Protein AF-A0A552FMF8-F1 (afdb_monomer)

InterPro domains:
  IPR008490 Transposase InsH, N-terminal [PF05598] (4-45)
  IPR025668 Transposase DDE domain [PF13586] (297-386)
  IPR047710 IS5-like transposase [NF033578] (2-392)

Mean predicted aligned error: 8.8 Å

Solvent-accessible surface area (backbone atoms only — not comparable to full-atom values): 23921 Å² total; per-residue (Å²): 128,83,88,65,53,59,57,53,48,33,50,50,39,26,75,29,59,68,52,34,42,74,73,68,43,93,66,81,57,87,54,68,88,58,65,45,73,52,58,56,56,50,30,57,70,51,37,51,66,60,50,50,52,52,52,40,51,59,52,36,55,42,39,64,74,73,45,76,71,64,67,82,81,70,84,84,79,92,78,80,92,71,80,84,71,75,66,73,58,47,64,53,39,30,44,54,74,54,70,35,30,47,70,66,76,88,66,46,74,59,59,53,40,50,50,40,36,55,50,45,51,53,48,47,52,62,48,40,66,86,41,40,90,84,45,84,70,78,79,88,72,55,61,68,62,54,50,49,59,46,47,74,51,69,73,42,94,78,68,51,72,69,56,50,54,52,45,39,51,53,42,51,52,49,37,54,52,41,53,51,47,47,56,51,43,39,75,76,66,35,57,75,81,75,43,53,75,66,54,46,54,43,50,57,46,37,54,51,46,49,53,54,51,50,51,24,60,75,70,74,44,95,73,63,85,90,49,63,57,36,81,83,39,57,70,42,26,79,40,80,69,75,41,88,99,49,46,60,46,52,21,37,38,32,36,34,39,34,42,95,81,36,53,45,84,75,46,77,37,45,59,91,74,71,73,47,74,49,51,65,60,54,47,52,50,45,22,71,47,70,69,30,42,41,33,27,38,31,58,54,79,76,44,68,40,73,66,52,50,49,58,30,53,78,68,69,26,45,66,52,70,83,78,90,74,82,79,68,94,77,73,54,73,64,60,53,52,51,47,53,50,47,51,58,58,41,50,52,55,55,51,50,52,49,46,36,33,76,66,52,46,37,62,47,35,75,55,66,48,74,60,35,32,48,16,55,55,42,50,37,40,48,54,51,34,52,52,45,51,52,51,51,54,50,49,51,50,52,49,54,50,49,54,55,55,57,60,71,75,66,72,82,82,84,125

Secondary structure (DSSP, 8-state):
-----HHHHHHHHHH-HHHHHHTT-SS---S-SS-TTHHHHHHHHS-HHHHHHHHHHHHHHHHHHTTTT---------------PPPPP-SEEEEEEEEEEBS-PPP-HHHHHHHHHHHHHHHHHHHHGGGTTTS-S-----HHHHHHHHHHHHT-SS--HHHHHHHHHHHHHHHHHHHHHHHHHHHTT--GGGS-HHHHHHHHHHHHHHHHHHHHHHTT-S--TT----SS-TT-EEEEEEETTEEEEEEEEEEEEEETTEEEEEEEESS---GGGGHHHHHHHHHHHHSS--SEEEE-GGG--HHHHHHHHHTT-EE-SPPSSSPPSS--HHHHHHHHHHHHHHHHHHHHHHHHHHHSSTTSB---SHHHHHHHHHHHHHHHHHHHHHHHHHHHHHHHHHHHHHHTS------

pLDDT: mean 87.04, std 15.43, range [28.45, 98.56]

Foldseek 3Di:
DDPDQLVVVQQCCLVDPVSVVVVPDPDHHNDRPDPSVCVLVVLLVCFLVNLLVVLLVVLLVVCVVVCVVCPDPDDDDDDDDDDPDQDDAAFEKEKDKDWFFAPDDFFDLLVQLLVLLVLLVVVLVQQCVVCCVVVVDRDDLVNVVLVVLSCVQVVDPDDDPVSSLVSSVSSLVSNVSSVVSVVVSVVSPGDPVSDDPLSSLLNVLSVVSSVVSVVCSVVVHDDDPQHQRHSLQSLWDWDQPCDPPDRTGTGWMWMWMDTPQAIGTQDIGNDDDQNLVCLLVSQVVVCVSNVHGHQEYQYDPSNLDPVNVVSCVVRNYHYADDHPDDDDPDDDPVNVVRNVVSVVVNCSVVVLVVCLVPPQVSRYQHDRDPSSSSSSSSVSSSVSSVVVVVVVVVVVVVVVVVVVVVVVVDDPPDD

Structure (mmCIF, N/CA/C/O backbone):
data_AF-A0A552FMF8-F1
#
_entry.id   AF-A0A552FMF8-F1
#
loop_
_atom_site.group_PDB
_atom_site.id
_atom_site.type_symbol
_atom_site.label_atom_id
_atom_site.label_alt_id
_atom_site.label_comp_id
_atom_site.label_asym_id
_atom_site.label_entity_id
_atom_site.label_seq_id
_atom_site.pdbx_PDB_ins_code
_atom_site.Cartn_x
_atom_site.Cartn_y
_atom_site.Cartn_z
_atom_site.occupancy
_atom_site.B_iso_or_equiv
_atom_site.auth_seq_id
_atom_site.auth_comp_id
_atom_site.auth_asym_id
_atom_site.auth_atom_id
_atom_site.pdbx_PDB_model_num
ATOM 1 N N . LYS A 1 1 ? -11.819 -19.138 7.672 1.00 57.94 1 LYS A N 1
ATOM 2 C CA . LYS A 1 1 ? -11.881 -18.374 6.398 1.00 57.94 1 LYS A CA 1
ATOM 3 C C . LYS A 1 1 ? -10.610 -18.631 5.613 1.00 57.94 1 LYS A C 1
ATOM 5 O O . LYS A 1 1 ? -9.578 -18.795 6.250 1.00 57.94 1 LYS A O 1
ATOM 10 N N . LEU A 1 2 ? -10.728 -18.711 4.287 1.00 67.56 2 LEU A N 1
ATOM 11 C CA . LEU A 1 2 ? -9.871 -19.558 3.449 1.00 67.56 2 LEU A CA 1
ATOM 12 C C . LEU A 1 2 ? -8.703 -18.819 2.772 1.00 67.56 2 LEU A C 1
ATOM 14 O O . LEU A 1 2 ? -7.715 -19.447 2.431 1.00 67.56 2 LEU A O 1
ATOM 18 N N . GLY A 1 3 ? -8.756 -17.487 2.652 1.00 74.25 3 GLY A N 1
ATOM 19 C CA . GLY A 1 3 ? -7.639 -16.699 2.111 1.00 74.25 3 GLY A CA 1
ATOM 20 C C . GLY A 1 3 ? -7.293 -17.016 0.653 1.00 74.25 3 GLY A C 1
ATOM 21 O O . GLY A 1 3 ? -6.127 -16.975 0.270 1.00 74.25 3 GLY A O 1
ATOM 22 N N . THR A 1 4 ? -8.325 -17.317 -0.124 1.00 84.56 4 THR A N 1
ATOM 23 C CA . THR A 1 4 ? -8.274 -17.930 -1.447 1.00 84.56 4 THR A CA 1
ATOM 24 C C . THR A 1 4 ? -7.869 -16.961 -2.547 1.00 84.56 4 THR A C 1
ATOM 26 O O . THR A 1 4 ? -8.051 -15.742 -2.450 1.00 84.56 4 THR A O 1
ATOM 29 N N . SER A 1 5 ? -7.329 -17.511 -3.632 1.00 88.81 5 SER A N 1
ATOM 30 C CA . SER A 1 5 ? -7.159 -16.752 -4.875 1.00 88.81 5 SER A CA 1
ATOM 31 C C . SER A 1 5 ? -8.507 -16.491 -5.565 1.00 88.81 5 SER A C 1
ATOM 33 O O . SER A 1 5 ? -9.518 -17.111 -5.238 1.00 88.81 5 SER A O 1
ATOM 35 N N . ASP A 1 6 ? -8.535 -15.600 -6.559 1.00 91.62 6 ASP A N 1
ATOM 36 C CA . ASP A 1 6 ? -9.745 -15.368 -7.363 1.00 91.62 6 ASP A CA 1
ATOM 37 C C . ASP A 1 6 ? -10.233 -16.652 -8.053 1.00 91.62 6 ASP A C 1
ATOM 39 O O . ASP A 1 6 ? -11.422 -16.946 -8.039 1.00 91.62 6 ASP A O 1
ATOM 43 N N . ARG A 1 7 ? -9.307 -17.451 -8.603 1.00 93.62 7 ARG A N 1
ATOM 44 C CA . ARG A 1 7 ? -9.622 -18.735 -9.256 1.00 93.62 7 ARG A CA 1
ATOM 45 C C . ARG A 1 7 ? -10.192 -19.740 -8.267 1.00 93.62 7 ARG A C 1
ATOM 47 O O . ARG A 1 7 ? -11.218 -20.344 -8.523 1.00 93.62 7 ARG A O 1
ATOM 54 N N . GLU A 1 8 ? -9.552 -19.855 -7.114 1.00 93.12 8 GLU A N 1
ATOM 55 C CA . GLU A 1 8 ? -9.989 -20.756 -6.051 1.00 93.12 8 GLU A CA 1
ATOM 56 C C . GLU A 1 8 ? -11.338 -20.331 -5.458 1.00 93.12 8 GLU A C 1
ATOM 58 O O . GLU A 1 8 ? -12.146 -21.175 -5.104 1.00 93.12 8 GLU A O 1
ATOM 63 N N . THR A 1 9 ? -11.626 -19.027 -5.404 1.00 92.38 9 THR A N 1
ATOM 64 C CA . THR A 1 9 ? -12.943 -18.520 -4.988 1.00 92.38 9 THR A CA 1
ATOM 65 C C . THR A 1 9 ? -14.033 -18.947 -5.973 1.00 92.38 9 THR A C 1
ATOM 67 O O . THR A 1 9 ? -15.115 -19.337 -5.546 1.00 92.38 9 THR A O 1
ATOM 70 N N . VAL A 1 10 ? -13.754 -18.906 -7.281 1.00 94.56 10 VAL A N 1
ATOM 71 C CA . VAL A 1 10 ? -14.681 -19.393 -8.316 1.00 94.56 10 VAL A CA 1
ATOM 72 C C . VAL A 1 10 ? -14.893 -20.903 -8.204 1.00 94.56 10 VAL A C 1
ATOM 74 O O . VAL A 1 10 ? -16.043 -21.336 -8.207 1.00 94.56 10 VAL A O 1
ATOM 77 N N . GLU A 1 11 ? -13.825 -21.688 -8.028 1.00 94.94 11 GLU A N 1
ATOM 78 C CA . GLU A 1 11 ? -13.948 -23.141 -7.819 1.00 94.94 11 GLU A CA 1
ATOM 79 C C . GLU A 1 11 ? -14.741 -23.466 -6.545 1.00 94.94 11 GLU A C 1
ATOM 81 O O . GLU A 1 11 ? -15.640 -24.296 -6.579 1.00 94.94 11 GLU A O 1
ATOM 86 N N . GLN A 1 12 ? -14.526 -22.740 -5.444 1.00 94.00 12 GLN A N 1
ATOM 87 C CA . GLN A 1 12 ? -15.311 -22.944 -4.222 1.00 94.00 12 GLN A CA 1
ATOM 88 C C . GLN A 1 12 ? -16.798 -22.656 -4.410 1.00 94.00 12 GLN A C 1
ATOM 90 O O . GLN A 1 12 ? -17.629 -23.352 -3.832 1.00 94.00 12 GLN A O 1
ATOM 95 N N . ILE A 1 13 ? -17.157 -21.636 -5.195 1.00 94.31 13 ILE A N 1
ATOM 96 C CA . ILE A 1 13 ? -18.565 -21.367 -5.511 1.00 94.31 13 ILE A CA 1
ATOM 97 C C . ILE A 1 13 ? -19.136 -22.502 -6.368 1.00 94.31 13 ILE A C 1
ATOM 99 O O . ILE A 1 13 ? -20.241 -22.969 -6.109 1.00 94.31 13 ILE A O 1
ATOM 103 N N . LYS A 1 14 ? -18.383 -22.968 -7.364 1.00 94.56 14 LYS A N 1
ATOM 104 C CA . LYS A 1 14 ? -18.777 -24.077 -8.239 1.00 94.56 14 LYS A CA 1
ATOM 105 C C . LYS A 1 14 ? -18.999 -25.383 -7.461 1.00 94.56 14 LYS A C 1
ATOM 107 O O . LYS A 1 14 ? -19.974 -26.083 -7.710 1.00 94.56 14 LYS A O 1
ATOM 112 N N . GLU A 1 15 ? -18.165 -25.680 -6.471 1.00 94.19 15 GLU A N 1
ATOM 113 C CA . GLU A 1 15 ? -18.257 -26.915 -5.680 1.00 94.19 15 GLU A CA 1
ATOM 114 C C . GLU A 1 15 ? -19.285 -26.846 -4.535 1.00 94.19 15 GLU A C 1
ATOM 116 O O . GLU A 1 15 ? -19.708 -27.884 -4.030 1.00 94.19 15 GLU A O 1
ATOM 121 N N . ASN A 1 16 ? -19.712 -25.650 -4.109 1.00 94.12 16 ASN A N 1
ATOM 122 C CA . ASN A 1 16 ? -20.516 -25.484 -2.896 1.00 94.12 16 ASN A CA 1
ATOM 123 C C . ASN A 1 16 ? -21.965 -25.027 -3.182 1.00 94.12 16 ASN A C 1
ATOM 125 O O . ASN A 1 16 ? -22.184 -23.846 -3.482 1.00 94.12 16 ASN A O 1
ATOM 129 N N . PRO A 1 17 ? -22.983 -25.894 -2.987 1.00 94.00 17 PRO A N 1
ATOM 130 C CA . PRO A 1 17 ? -24.380 -25.542 -3.249 1.00 94.00 17 PRO A CA 1
ATOM 131 C C . PRO A 1 17 ? -24.893 -24.397 -2.363 1.00 94.00 17 PRO A C 1
ATOM 133 O O . PRO A 1 17 ? -25.689 -23.582 -2.822 1.00 94.00 17 PRO A O 1
ATOM 136 N N . TYR A 1 18 ? -24.398 -24.260 -1.128 1.00 93.88 18 TYR A N 1
ATOM 137 C CA . TYR A 1 18 ? -24.791 -23.165 -0.236 1.00 93.88 18 TYR A CA 1
ATOM 138 C C . TYR A 1 18 ? -24.279 -21.808 -0.724 1.00 93.88 18 TYR A C 1
ATOM 140 O O . TYR A 1 18 ? -24.982 -20.806 -0.603 1.00 93.88 18 TYR A O 1
ATOM 148 N N . LEU A 1 19 ? -23.070 -21.759 -1.295 1.00 92.81 19 LEU A N 1
ATOM 149 C CA . LEU A 1 19 ? -22.545 -20.527 -1.890 1.00 92.81 19 LEU A CA 1
ATOM 150 C C . LEU A 1 19 ? -23.312 -20.160 -3.162 1.00 92.81 19 LEU A C 1
ATOM 152 O O . LEU A 1 19 ? -23.587 -18.985 -3.378 1.00 92.81 19 LEU A O 1
ATOM 156 N N . GLN A 1 20 ? -23.701 -21.144 -3.974 1.00 94.31 20 GLN A N 1
ATOM 157 C CA . GLN A 1 20 ? -24.540 -20.899 -5.149 1.00 94.31 20 GLN A CA 1
ATOM 158 C C . GLN A 1 20 ? -25.924 -20.378 -4.768 1.00 94.31 20 GLN A C 1
ATOM 160 O O . GLN A 1 20 ? -26.382 -19.395 -5.351 1.00 94.31 20 GLN A O 1
ATOM 165 N N . TYR A 1 21 ? -26.549 -20.977 -3.753 1.00 94.50 21 TYR A N 1
ATOM 166 C CA . TYR A 1 21 ? -27.823 -20.508 -3.217 1.00 94.50 21 TYR A CA 1
ATOM 167 C C . TYR A 1 21 ? -27.713 -19.086 -2.657 1.00 94.50 21 TYR A C 1
ATOM 169 O O . TYR A 1 21 ? -28.532 -18.228 -2.974 1.00 94.50 21 TYR A O 1
ATOM 177 N N . PHE A 1 22 ? -26.650 -18.790 -1.900 1.00 91.56 22 PHE A N 1
ATOM 178 C CA . PHE A 1 22 ? -26.379 -17.437 -1.401 1.00 91.56 22 PHE A CA 1
ATOM 179 C C . PHE A 1 22 ? -26.231 -16.403 -2.529 1.00 91.56 22 PHE A C 1
ATOM 181 O O . PHE A 1 22 ? -26.613 -15.247 -2.366 1.00 91.56 22 PHE A O 1
ATOM 188 N N . LEU A 1 23 ? -25.704 -16.812 -3.685 1.00 91.38 23 LEU A N 1
ATOM 189 C CA . LEU A 1 23 ? -25.602 -15.976 -4.884 1.00 91.38 23 LEU A CA 1
ATOM 190 C C . LEU A 1 23 ? -26.905 -15.912 -5.702 1.00 91.38 23 LEU A C 1
ATOM 192 O O . LEU A 1 23 ? -26.910 -15.311 -6.775 1.00 91.38 23 LEU A O 1
ATOM 196 N N . GLY A 1 24 ? -27.996 -16.506 -5.212 1.00 93.38 24 GLY A N 1
ATOM 197 C CA . GLY A 1 24 ? -29.321 -16.445 -5.826 1.00 93.38 24 GLY A CA 1
ATOM 198 C C . GLY A 1 24 ? -29.584 -17.509 -6.892 1.00 93.38 24 GLY A C 1
ATOM 199 O O . GLY A 1 24 ? -30.506 -17.344 -7.687 1.00 93.38 24 GLY A O 1
ATOM 200 N N . ARG A 1 25 ? -28.796 -18.592 -6.951 1.00 92.00 25 ARG A N 1
ATOM 201 C CA . ARG A 1 25 ? -29.095 -19.715 -7.854 1.00 92.00 25 ARG A CA 1
ATOM 202 C C . ARG A 1 25 ? -30.229 -20.570 -7.290 1.00 92.00 25 ARG A C 1
ATOM 204 O O . ARG A 1 25 ? -30.209 -20.932 -6.117 1.00 92.00 25 ARG A O 1
ATOM 211 N N . SER A 1 26 ? -31.183 -20.925 -8.148 1.00 93.12 26 SER A N 1
ATOM 212 C CA . SER A 1 26 ? -32.321 -21.793 -7.812 1.00 93.12 26 SER A CA 1
ATOM 213 C C . SER A 1 26 ? -31.962 -23.282 -7.772 1.00 93.12 26 SER A C 1
ATOM 215 O O . SER A 1 26 ? -32.658 -24.057 -7.125 1.00 93.12 26 SER A O 1
ATOM 217 N N . ALA A 1 27 ? -30.877 -23.682 -8.437 1.00 93.75 27 ALA A N 1
ATOM 218 C CA . ALA A 1 27 ? -30.392 -25.056 -8.479 1.00 93.75 27 ALA A CA 1
ATOM 219 C C . ALA A 1 27 ? -28.859 -25.103 -8.470 1.00 93.75 27 ALA A C 1
ATOM 221 O O . ALA A 1 27 ? -28.184 -24.145 -8.861 1.00 93.75 27 ALA A O 1
ATOM 222 N N . TYR A 1 28 ? -28.316 -26.239 -8.031 1.00 95.06 28 TYR A N 1
ATOM 223 C CA . TYR A 1 28 ? -26.884 -26.511 -8.093 1.00 95.06 28 TYR A CA 1
ATOM 224 C C . TYR A 1 28 ? -26.427 -26.705 -9.545 1.00 95.06 28 TYR A C 1
ATOM 226 O O . TYR A 1 28 ? -27.082 -27.393 -10.325 1.00 95.06 28 TYR A O 1
ATOM 234 N N . SER A 1 29 ? -25.275 -26.135 -9.891 1.00 93.31 29 SER A N 1
ATOM 235 C CA . SER A 1 29 ? -24.601 -26.354 -11.171 1.00 93.31 29 SER A CA 1
ATOM 236 C C . SER A 1 29 ? -23.097 -26.496 -10.949 1.00 93.31 29 SER A C 1
ATOM 238 O O . SER A 1 29 ? -22.496 -25.711 -10.219 1.00 93.31 29 SER A O 1
ATOM 240 N N . ASN A 1 30 ? -22.475 -27.480 -11.601 1.00 93.81 30 ASN A N 1
ATOM 241 C CA . ASN A 1 30 ? -21.028 -27.711 -11.535 1.00 93.81 30 ASN A CA 1
ATOM 242 C C . ASN A 1 30 ? -20.243 -26.868 -12.562 1.00 93.81 30 ASN A C 1
ATOM 244 O O . ASN A 1 30 ? -19.106 -27.179 -12.911 1.00 93.81 30 ASN A O 1
ATOM 248 N N . GLU A 1 31 ? -20.841 -25.802 -13.086 1.00 93.25 31 GLU A N 1
ATOM 249 C CA . GLU A 1 31 ? -20.171 -24.864 -13.982 1.00 93.25 31 GLU A CA 1
ATOM 250 C C . GLU A 1 31 ? -19.641 -23.659 -13.208 1.00 93.25 31 GLU A C 1
ATOM 252 O O . GLU A 1 31 ? -20.236 -23.203 -12.225 1.00 93.25 31 GLU A O 1
ATOM 257 N N . ALA A 1 32 ? -18.516 -23.108 -13.668 1.00 92.69 32 ALA A N 1
ATOM 258 C CA . ALA A 1 32 ? -17.989 -21.879 -13.096 1.00 92.69 32 ALA A CA 1
ATOM 259 C C . ALA A 1 32 ? -19.018 -20.745 -13.283 1.00 92.69 32 ALA A C 1
ATOM 261 O O . ALA A 1 32 ? -19.447 -20.491 -14.409 1.00 92.69 32 ALA A O 1
ATOM 262 N N . PRO A 1 33 ? -19.407 -20.021 -12.218 1.00 90.12 33 PRO A N 1
ATOM 263 C CA . PRO A 1 33 ? -20.433 -18.985 -12.321 1.00 90.12 33 PRO A CA 1
ATOM 264 C C . PRO A 1 33 ? -20.012 -17.785 -13.179 1.00 90.12 33 PRO A C 1
ATOM 266 O O . PRO A 1 33 ? -20.871 -17.054 -13.667 1.00 90.12 33 PRO A O 1
ATOM 269 N N . PHE A 1 34 ? -18.704 -17.550 -13.312 1.00 93.19 34 PHE A N 1
ATOM 270 C CA . PHE A 1 34 ? -18.082 -16.508 -14.127 1.00 93.19 34 PHE A CA 1
ATOM 271 C C . PHE A 1 34 ? -16.571 -16.766 -14.224 1.00 93.19 34 PHE A C 1
ATOM 273 O O . PHE A 1 34 ? -15.996 -17.490 -13.407 1.00 93.19 34 PHE A O 1
ATOM 280 N N . GLU A 1 35 ? -15.893 -16.122 -15.177 1.00 94.88 35 GLU A N 1
ATOM 281 C CA . GLU A 1 35 ? -14.429 -16.142 -15.230 1.00 94.88 35 GLU A CA 1
ATOM 282 C C . GLU A 1 35 ? -13.809 -15.479 -13.992 1.00 94.88 35 GLU A C 1
ATOM 284 O O . GLU A 1 35 ? -14.211 -14.390 -13.586 1.00 94.88 35 GLU A O 1
ATOM 289 N N . ALA A 1 36 ? -12.746 -16.062 -13.430 1.00 93.44 36 ALA A N 1
ATOM 290 C CA . ALA A 1 36 ? -12.067 -15.514 -12.248 1.00 93.44 36 ALA A CA 1
ATOM 291 C C . ALA A 1 36 ? -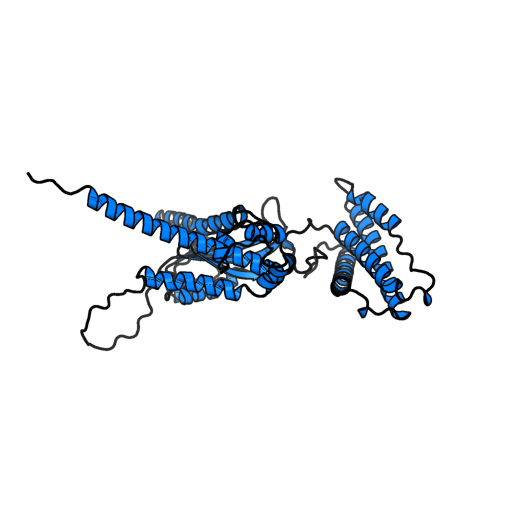11.579 -14.058 -12.415 1.00 93.44 36 ALA A C 1
ATOM 293 O O . ALA A 1 36 ? -11.490 -13.312 -11.439 1.00 93.44 36 ALA A O 1
ATOM 294 N N . SER A 1 37 ? -11.295 -13.632 -13.650 1.00 91.88 37 SER A N 1
ATOM 295 C CA . SER A 1 37 ? -10.958 -12.248 -14.011 1.00 91.88 37 SER A CA 1
ATOM 296 C C . SER A 1 37 ? -12.063 -11.248 -13.623 1.00 91.88 37 SER A C 1
ATOM 298 O O . SER A 1 37 ? -11.759 -10.109 -13.257 1.00 91.88 37 SER A O 1
ATOM 300 N N . MET A 1 38 ? -13.332 -11.676 -13.596 1.00 93.25 38 MET A N 1
ATOM 301 C CA . MET A 1 38 ? -14.495 -10.847 -13.256 1.00 93.25 38 MET A CA 1
ATOM 302 C C . MET A 1 38 ? -14.474 -10.324 -11.819 1.00 93.25 38 MET A C 1
ATOM 304 O O . MET A 1 38 ? -14.967 -9.223 -11.563 1.00 93.25 38 MET A O 1
ATOM 308 N N . LEU A 1 39 ? -13.810 -11.017 -10.886 1.00 91.19 39 LEU A N 1
ATOM 309 C CA . LEU A 1 39 ? -13.648 -10.536 -9.506 1.00 91.19 39 LEU A CA 1
ATOM 310 C C . LEU A 1 39 ? -12.887 -9.203 -9.434 1.00 91.19 39 LEU A C 1
ATOM 312 O O . LEU A 1 39 ? -13.107 -8.399 -8.524 1.00 91.19 39 LEU A O 1
ATOM 316 N N . VAL A 1 40 ? -12.011 -8.921 -10.403 1.00 90.88 40 VAL A N 1
ATOM 317 C CA . VAL A 1 40 ? -11.346 -7.615 -10.538 1.00 90.88 40 VAL A CA 1
ATOM 318 C C . VAL A 1 40 ? -12.372 -6.522 -10.841 1.00 90.88 40 VAL A C 1
ATOM 320 O O . VAL A 1 40 ? -12.333 -5.463 -10.214 1.00 90.88 40 VAL A O 1
ATOM 323 N N . HIS A 1 41 ? -13.317 -6.791 -11.744 1.00 91.19 41 HIS A N 1
ATOM 324 C CA . HIS A 1 41 ? -14.381 -5.856 -12.108 1.00 91.19 41 HIS A CA 1
ATOM 325 C C . HIS A 1 41 ? -15.378 -5.650 -10.964 1.00 91.19 41 HIS A C 1
ATOM 327 O O . HIS A 1 41 ? -15.757 -4.510 -10.695 1.00 91.19 41 HIS A O 1
ATOM 333 N N . PHE A 1 42 ? -15.738 -6.706 -10.229 1.00 90.56 42 PHE A N 1
ATOM 334 C CA . PHE A 1 42 ? -16.585 -6.578 -9.037 1.00 90.56 42 PHE A CA 1
ATOM 335 C C . PHE A 1 42 ? -15.920 -5.703 -7.978 1.00 90.56 42 PHE A C 1
ATOM 337 O O . PHE A 1 42 ? -16.535 -4.757 -7.492 1.00 90.56 42 PHE A O 1
ATOM 344 N N . ARG A 1 43 ? -14.630 -5.925 -7.687 1.00 91.00 43 ARG A N 1
ATOM 345 C CA . ARG A 1 43 ? -13.889 -5.062 -6.754 1.00 91.00 43 ARG A CA 1
ATOM 346 C C . ARG A 1 43 ? -13.778 -3.619 -7.239 1.00 91.00 43 ARG A C 1
ATOM 348 O O . ARG A 1 43 ? -13.799 -2.713 -6.417 1.00 91.00 43 ARG A O 1
ATOM 355 N N . ALA A 1 44 ? -13.667 -3.392 -8.546 1.00 87.81 44 ALA A N 1
ATOM 356 C CA . ALA A 1 44 ? -13.640 -2.040 -9.096 1.00 87.81 44 ALA A CA 1
ATOM 357 C C . ALA A 1 44 ? -14.991 -1.312 -8.955 1.00 87.81 44 ALA A C 1
ATOM 359 O O . ALA A 1 44 ? -14.997 -0.096 -8.791 1.00 87.81 44 ALA A O 1
ATOM 360 N N . ARG A 1 45 ? -16.116 -2.042 -8.997 1.00 88.31 45 ARG A N 1
ATOM 361 C CA . ARG A 1 45 ? -17.471 -1.485 -8.831 1.00 88.31 45 ARG A CA 1
ATOM 362 C C . ARG A 1 45 ? -17.865 -1.293 -7.363 1.00 88.31 45 ARG A C 1
ATOM 364 O O . ARG A 1 45 ? -18.519 -0.311 -7.033 1.00 88.31 45 ARG A O 1
ATOM 371 N N . ILE A 1 46 ? -17.459 -2.204 -6.477 1.00 88.00 46 ILE A N 1
ATOM 372 C CA . ILE A 1 46 ? -17.759 -2.144 -5.038 1.00 88.00 46 ILE A CA 1
ATOM 373 C C . ILE A 1 46 ? -16.714 -1.258 -4.346 1.00 88.00 46 ILE A C 1
ATOM 375 O O . ILE A 1 46 ? -15.786 -1.743 -3.707 1.00 88.00 46 ILE A O 1
ATOM 379 N N . GLY A 1 47 ? -16.822 0.057 -4.530 1.00 83.94 47 GLY A N 1
ATOM 380 C CA . GLY A 1 47 ? -15.873 1.017 -3.963 1.00 83.94 47 GLY A CA 1
ATOM 381 C C . GLY A 1 47 ? -15.942 1.144 -2.435 1.00 83.94 47 GLY A C 1
ATOM 382 O O . GLY A 1 47 ? -16.902 0.717 -1.790 1.00 83.94 47 GLY A O 1
ATOM 383 N N . VAL A 1 48 ? -14.934 1.811 -1.864 1.00 87.31 48 VAL A N 1
ATOM 384 C CA . VAL A 1 48 ? -14.823 2.108 -0.420 1.00 87.31 48 VAL A CA 1
ATOM 385 C C . VAL A 1 48 ? -16.090 2.781 0.119 1.00 87.31 48 VAL A C 1
ATOM 387 O O . VAL A 1 48 ? -16.627 2.366 1.143 1.00 87.31 48 VAL A O 1
ATOM 390 N N . ASN A 1 49 ? -16.616 3.766 -0.614 1.00 87.44 49 ASN A N 1
ATOM 391 C CA . ASN A 1 49 ? -17.793 4.536 -0.208 1.00 87.44 49 ASN A CA 1
ATOM 392 C C . ASN A 1 49 ? -19.041 3.660 -0.067 1.00 87.44 49 ASN A C 1
ATOM 394 O O . ASN A 1 49 ? -19.751 3.772 0.929 1.00 87.44 49 ASN A O 1
ATOM 398 N N . LEU A 1 50 ? -19.282 2.758 -1.024 1.00 90.06 50 LEU A N 1
ATOM 399 C CA . LEU A 1 50 ? -20.416 1.836 -0.970 1.00 90.06 50 LEU A CA 1
ATOM 400 C C . LEU A 1 50 ? -20.303 0.911 0.247 1.00 90.06 50 LEU A C 1
ATOM 402 O O . LEU A 1 50 ? -21.268 0.728 0.982 1.00 90.06 50 LEU A O 1
ATOM 406 N N . ILE A 1 51 ? -19.109 0.375 0.503 1.00 90.31 51 ILE A N 1
ATOM 407 C CA . ILE A 1 51 ? -18.862 -0.489 1.662 1.00 90.31 51 ILE A CA 1
ATOM 408 C C . ILE A 1 51 ? -19.085 0.270 2.975 1.00 90.31 51 ILE A C 1
ATOM 410 O O . ILE A 1 51 ? -19.719 -0.254 3.891 1.00 90.31 51 ILE A O 1
ATOM 414 N N . ASN A 1 52 ? -18.615 1.513 3.065 1.00 86.94 52 ASN A N 1
ATOM 415 C CA . ASN A 1 52 ? -18.837 2.351 4.237 1.00 86.94 52 ASN A CA 1
ATOM 416 C C . ASN A 1 52 ? -20.322 2.680 4.437 1.00 86.94 52 ASN A C 1
ATOM 418 O O . ASN A 1 52 ? -20.790 2.654 5.572 1.00 86.94 52 ASN A O 1
ATOM 422 N N . GLN A 1 53 ? -21.090 2.914 3.369 1.00 89.00 53 GLN A N 1
ATOM 423 C CA . GLN A 1 53 ? -22.544 3.085 3.466 1.00 89.00 53 GLN A CA 1
ATOM 424 C C . GLN A 1 53 ? -23.240 1.823 3.992 1.00 89.00 53 GLN A C 1
ATOM 426 O O . GLN A 1 53 ? -24.110 1.926 4.854 1.00 89.00 53 GLN A O 1
ATOM 431 N N . VAL A 1 54 ? -22.831 0.635 3.531 1.00 90.56 54 VAL A N 1
ATOM 432 C CA . VAL A 1 54 ? -23.346 -0.642 4.055 1.00 90.56 54 VAL A CA 1
ATOM 433 C C . VAL A 1 54 ? -23.016 -0.783 5.542 1.00 90.56 54 VAL A C 1
ATOM 435 O O . VAL A 1 54 ? -23.905 -1.083 6.333 1.00 90.56 54 VAL A O 1
ATOM 438 N N . ASN A 1 55 ? -21.772 -0.501 5.944 1.00 89.69 55 ASN A N 1
ATOM 439 C CA . ASN A 1 55 ? -21.370 -0.516 7.353 1.00 89.69 55 ASN A CA 1
ATOM 440 C C . ASN A 1 55 ? -22.212 0.430 8.214 1.00 89.69 55 ASN A C 1
ATOM 442 O O . ASN A 1 55 ? -22.638 0.038 9.296 1.00 89.69 55 ASN A O 1
ATOM 446 N N . LYS A 1 56 ? -22.487 1.646 7.731 1.00 86.38 56 LYS A N 1
ATOM 447 C CA . LYS A 1 56 ? -23.320 2.620 8.449 1.00 86.38 56 LYS A CA 1
ATOM 448 C C . LYS A 1 56 ? -24.751 2.120 8.608 1.00 86.38 56 LYS A C 1
ATOM 450 O O . LYS A 1 56 ? -25.245 2.087 9.727 1.00 86.38 56 LYS A O 1
ATOM 455 N N . LYS A 1 57 ? -25.374 1.635 7.526 1.00 86.56 57 LYS A N 1
ATOM 456 C CA . LYS A 1 57 ? -26.727 1.055 7.576 1.00 86.56 57 LYS A CA 1
ATOM 457 C C . LYS A 1 57 ? -26.828 -0.115 8.556 1.00 86.56 57 LYS A C 1
ATOM 459 O O . LYS A 1 57 ? -27.821 -0.216 9.264 1.00 86.56 57 LYS A O 1
ATOM 464 N N . MET A 1 58 ? -25.803 -0.969 8.640 1.00 84.06 58 MET A N 1
ATOM 465 C CA . MET A 1 58 ? -25.787 -2.062 9.622 1.00 84.06 58 MET A CA 1
ATOM 466 C C . MET A 1 58 ? -25.845 -1.554 11.070 1.00 84.06 58 MET A C 1
ATOM 468 O O . MET A 1 58 ? -26.515 -2.171 11.892 1.00 84.06 58 MET A O 1
ATOM 472 N N . VAL A 1 59 ? -25.170 -0.443 11.382 1.00 81.94 59 VAL A N 1
ATOM 473 C CA . VAL A 1 59 ? -25.163 0.134 12.735 1.00 81.94 59 VAL A CA 1
ATOM 474 C C . VAL A 1 59 ? -26.444 0.917 13.025 1.00 81.94 59 VAL A C 1
ATOM 476 O O . VAL A 1 59 ? -27.019 0.743 14.097 1.00 81.94 59 VAL A O 1
ATOM 479 N N . SER A 1 60 ? -26.934 1.718 12.076 1.00 77.69 60 SER A N 1
ATOM 480 C CA . SER A 1 60 ? -28.173 2.490 12.252 1.00 77.69 60 SER A CA 1
ATOM 481 C C . SER A 1 60 ? -29.392 1.582 12.445 1.00 77.69 60 SER A C 1
ATOM 483 O O . SER A 1 60 ? -30.118 1.742 13.423 1.00 77.69 60 SER A O 1
ATOM 485 N N . ASN A 1 61 ? -29.555 0.548 11.608 1.00 68.38 61 ASN A N 1
ATOM 486 C CA . ASN A 1 61 ? -30.654 -0.416 11.752 1.00 68.38 61 ASN A CA 1
ATOM 487 C C . ASN A 1 61 ? -30.578 -1.184 13.078 1.00 68.38 61 ASN A C 1
ATOM 489 O O . ASN A 1 61 ? -31.598 -1.605 13.618 1.00 68.38 61 ASN A O 1
ATOM 493 N N . GLN A 1 62 ? -29.374 -1.381 13.624 1.00 63.81 62 GLN A N 1
ATOM 494 C CA . GLN A 1 62 ? -29.244 -1.974 14.945 1.00 63.81 62 GLN A CA 1
ATOM 495 C C . GLN A 1 62 ? -29.763 -1.035 16.033 1.00 63.81 62 GLN A C 1
ATOM 497 O O . GLN A 1 62 ? -30.466 -1.514 16.908 1.00 63.81 62 GLN A O 1
ATOM 502 N N . GLY A 1 63 ? -29.463 0.267 15.976 1.00 57.97 63 GLY A N 1
ATOM 503 C CA . GLY A 1 63 ? -29.999 1.247 16.930 1.00 57.97 63 GLY A CA 1
ATOM 504 C C . GLY A 1 63 ? -31.533 1.270 16.967 1.00 57.97 63 GLY A C 1
ATOM 505 O O . GLY A 1 63 ? -32.124 1.430 18.037 1.00 57.97 63 GLY A O 1
ATOM 506 N N . GLU A 1 64 ? -32.171 1.025 15.820 1.00 53.53 64 GLU A N 1
ATOM 507 C CA . GLU A 1 64 ? -33.622 0.838 15.707 1.00 53.53 64 GLU A CA 1
ATOM 508 C C . GLU A 1 64 ? -34.091 -0.504 16.306 1.00 53.53 64 GLU A C 1
ATOM 510 O O . GLU A 1 64 ? -35.052 -0.531 17.073 1.00 53.53 64 GLU A O 1
ATOM 515 N N . LEU A 1 65 ? -33.394 -1.612 16.021 1.00 46.81 65 LEU A N 1
ATOM 516 C CA . LEU A 1 65 ? -33.746 -2.965 16.487 1.00 46.81 65 LEU A CA 1
ATOM 517 C C . LEU A 1 65 ? -33.488 -3.209 17.983 1.00 46.81 65 LEU A C 1
ATOM 519 O O . LEU A 1 65 ? -34.231 -3.953 18.617 1.00 46.81 65 LEU A O 1
ATOM 523 N N . THR A 1 66 ? -32.436 -2.624 18.557 1.00 44.97 66 THR A N 1
ATOM 524 C CA . THR A 1 66 ? -32.071 -2.785 19.977 1.00 44.97 66 THR A CA 1
ATOM 525 C C . THR A 1 66 ? -32.689 -1.714 20.875 1.00 44.97 66 THR A C 1
ATOM 527 O O . THR A 1 66 ? -32.400 -1.682 22.069 1.00 44.97 66 THR A O 1
ATOM 530 N N . GLY A 1 67 ? -33.555 -0.853 20.329 1.00 42.34 67 GLY A N 1
ATOM 531 C CA . GLY A 1 67 ? -34.318 0.118 21.109 1.00 42.34 67 GLY A CA 1
ATOM 532 C C . GLY A 1 67 ? -33.517 1.319 21.617 1.00 42.34 67 GLY A C 1
ATOM 533 O O . GLY A 1 67 ? -34.042 2.061 22.441 1.00 42.34 67 GLY A O 1
ATOM 534 N N . PHE A 1 68 ? -32.304 1.581 21.111 1.00 41.44 68 PHE A N 1
ATOM 535 C CA . PHE A 1 68 ? -31.546 2.798 21.464 1.00 41.44 68 PHE A CA 1
ATOM 536 C C . PHE A 1 68 ? -32.285 4.093 21.080 1.00 41.44 68 PHE A C 1
ATOM 538 O O . PHE A 1 68 ? -32.014 5.143 21.655 1.00 41.44 68 PHE A O 1
ATOM 545 N N . HIS A 1 69 ? -33.247 4.020 20.152 1.00 40.56 69 HIS A N 1
ATOM 546 C CA . HIS A 1 69 ? -34.134 5.129 19.785 1.00 40.56 69 HIS A CA 1
ATOM 547 C C . HIS A 1 69 ? -35.497 5.132 20.489 1.00 40.56 69 HIS A C 1
ATOM 549 O O . HIS A 1 69 ? -36.295 6.037 20.249 1.00 40.56 69 HIS A O 1
ATOM 555 N N . ARG A 1 70 ? -35.790 4.171 21.374 1.00 35.66 70 ARG A N 1
ATOM 556 C CA . ARG A 1 70 ? -37.032 4.184 22.153 1.00 35.66 70 ARG A CA 1
ATOM 557 C C . ARG A 1 70 ? -36.803 4.949 23.461 1.00 35.66 70 ARG A C 1
ATOM 559 O O . ARG A 1 70 ? -36.881 4.389 24.545 1.00 35.66 70 ARG A O 1
ATOM 566 N N . GLY A 1 71 ? -36.526 6.248 23.330 1.00 37.34 71 GLY A N 1
ATOM 567 C CA . GLY A 1 71 ? -36.983 7.193 24.345 1.00 37.34 71 GLY A CA 1
ATOM 568 C C . GLY A 1 71 ? -38.504 7.070 24.408 1.00 37.34 71 GLY A C 1
ATOM 569 O O . GLY A 1 71 ? -39.164 7.049 23.368 1.00 37.34 71 GLY A O 1
ATOM 570 N N . GLU A 1 72 ? -39.023 6.845 25.604 1.00 33.78 72 GLU A N 1
ATOM 571 C CA . GLU A 1 72 ? -40.424 6.570 25.903 1.00 33.78 72 GLU A CA 1
ATOM 572 C C . GLU A 1 72 ? -41.367 7.510 25.134 1.00 33.78 72 GLU A C 1
ATOM 574 O O . GLU A 1 72 ? -41.477 8.694 25.435 1.00 33.78 72 GLU A O 1
ATOM 579 N N . LYS A 1 73 ? -42.088 6.980 24.139 1.00 32.44 73 LYS A N 1
ATOM 580 C CA . LYS A 1 73 ? -43.370 7.568 23.744 1.00 32.44 73 LYS A CA 1
ATOM 581 C C . LYS A 1 73 ? -44.427 7.018 24.691 1.00 32.44 73 LYS A C 1
ATOM 583 O O . LYS A 1 73 ? -45.114 6.053 24.369 1.00 32.44 73 LYS A O 1
ATOM 588 N N . SER A 1 74 ? -44.508 7.618 25.868 1.00 28.91 74 SER A N 1
ATOM 589 C CA . SER A 1 74 ? -45.729 7.605 26.671 1.00 28.91 74 SER A CA 1
ATOM 590 C C . SER A 1 74 ? -46.776 8.456 25.934 1.00 28.91 74 SER A C 1
ATOM 592 O O . SER A 1 74 ? -46.405 9.495 25.379 1.00 28.91 74 SER A O 1
ATOM 594 N N . PRO A 1 75 ? -48.049 8.037 25.847 1.00 34.34 75 PRO A N 1
ATOM 595 C CA . PRO A 1 75 ? -49.057 8.792 25.118 1.00 34.34 75 PRO A CA 1
ATOM 596 C C . PRO A 1 75 ? -49.431 10.068 25.884 1.00 34.34 75 PRO A C 1
ATOM 598 O O . PRO A 1 75 ? -49.657 10.037 27.089 1.00 34.34 75 PRO A O 1
ATOM 601 N N . GLU A 1 76 ? -49.464 11.168 25.133 1.00 40.28 76 GLU A N 1
ATOM 602 C CA . GLU A 1 76 ? -50.273 12.374 25.343 1.00 40.28 76 GLU A CA 1
ATOM 603 C C . GLU A 1 76 ? -50.315 12.970 26.758 1.00 40.28 76 GLU A C 1
ATOM 605 O O . GLU A 1 76 ? -51.208 12.689 27.554 1.00 40.28 76 GLU A O 1
ATOM 610 N N . LYS A 1 77 ? -49.436 13.952 26.994 1.00 28.45 77 LYS A N 1
ATOM 611 C CA . LYS A 1 77 ? -49.868 15.235 27.563 1.00 28.45 77 LYS A CA 1
ATOM 612 C C . LYS A 1 77 ? -49.214 16.371 26.788 1.00 28.45 77 LYS A C 1
ATOM 614 O O . LYS A 1 77 ? -47.994 16.509 26.772 1.00 28.45 77 LYS A O 1
ATOM 619 N N . GLU A 1 78 ? -50.054 17.137 26.105 1.00 41.34 78 GLU A N 1
ATOM 620 C CA . GLU A 1 78 ? -49.720 18.459 25.597 1.00 41.34 78 GLU A CA 1
ATOM 621 C C . GLU A 1 78 ? -49.253 19.330 26.766 1.00 41.34 78 GLU A C 1
ATOM 623 O O . GLU A 1 78 ? -49.990 19.470 27.736 1.00 41.34 78 GLU A O 1
ATOM 628 N N . GLU A 1 79 ? -48.054 19.909 26.680 1.00 32.66 79 GLU A N 1
ATOM 629 C CA . GLU A 1 79 ? -47.818 21.309 27.044 1.00 32.66 79 GLU A CA 1
ATOM 630 C C . GLU A 1 79 ? -46.396 21.774 26.668 1.00 32.66 79 GLU A C 1
ATOM 632 O O . GLU A 1 79 ? -45.393 21.205 27.080 1.00 32.66 79 GLU A O 1
ATOM 637 N N . LYS A 1 80 ? -46.376 22.868 25.895 1.00 34.38 80 LYS A N 1
ATOM 638 C CA . LYS A 1 80 ? -45.420 23.992 25.885 1.00 34.38 80 LYS A CA 1
ATOM 639 C C . LYS A 1 80 ? -43.928 23.724 25.617 1.00 34.38 80 LYS A C 1
ATOM 641 O O . LYS A 1 80 ? -43.154 23.404 26.501 1.00 34.38 80 LYS A O 1
ATOM 646 N N . GLY A 1 81 ? -43.541 24.082 24.388 1.00 43.62 81 GLY A N 1
ATOM 647 C CA . GLY A 1 81 ? -42.343 24.869 24.060 1.00 43.62 81 GLY A CA 1
ATOM 648 C C . GLY A 1 81 ? -41.061 24.572 24.835 1.00 43.62 81 GLY A C 1
ATOM 649 O O . GLY A 1 81 ? -40.674 25.363 25.686 1.00 43.62 81 GLY A O 1
ATOM 650 N N . GLU A 1 82 ? -40.350 23.518 24.445 1.00 36.16 82 GLU A N 1
ATOM 651 C CA . GLU A 1 82 ? -38.944 23.340 24.800 1.00 36.16 82 GLU A CA 1
ATOM 652 C C . GLU A 1 82 ? -38.080 23.476 23.544 1.00 36.16 82 GLU A C 1
ATOM 654 O O . GLU A 1 82 ? -38.323 22.837 22.513 1.00 36.16 82 GLU A O 1
ATOM 659 N N . GLU A 1 83 ? -37.062 24.336 23.628 1.00 41.19 83 GLU A N 1
ATOM 660 C CA . GLU A 1 83 ? -35.922 24.319 22.717 1.00 41.19 83 GLU A CA 1
ATOM 661 C C . GLU A 1 83 ? -35.457 22.868 22.562 1.00 41.19 83 GLU A C 1
ATOM 663 O O . GLU A 1 83 ? -35.238 22.178 23.557 1.00 41.19 83 GLU A O 1
ATOM 668 N N . LYS A 1 84 ? -35.324 22.377 21.323 1.00 38.78 84 LYS A N 1
ATOM 669 C CA . LYS A 1 84 ? -34.791 21.035 21.059 1.00 38.78 84 LYS A CA 1
ATOM 670 C C . LYS A 1 84 ? -33.373 20.946 21.629 1.00 38.78 84 LYS A C 1
ATOM 672 O O . LYS A 1 84 ? -32.413 21.274 20.933 1.00 38.78 84 LYS A O 1
ATOM 677 N N . SER A 1 85 ? -33.242 20.515 22.881 1.00 57.44 85 SER A N 1
ATOM 678 C CA . SER A 1 85 ? -31.951 20.231 23.491 1.00 57.44 85 SER A CA 1
ATOM 679 C C . SER A 1 85 ? -31.272 19.145 22.656 1.00 57.44 85 SER A C 1
ATOM 681 O O . SER A 1 85 ? -31.878 18.120 22.328 1.00 57.44 85 SER A O 1
ATOM 683 N N . GLU A 1 86 ? -30.040 19.402 22.204 1.00 63.25 86 GLU A N 1
ATOM 684 C CA . GLU A 1 86 ? -29.292 18.386 21.464 1.00 63.25 86 GLU A CA 1
ATOM 685 C C . GLU A 1 86 ? -29.179 17.114 22.328 1.00 63.25 86 GLU A C 1
ATOM 687 O O . GLU A 1 86 ? -28.967 17.208 23.543 1.00 63.25 86 GLU A O 1
ATOM 692 N N . PRO A 1 87 ? -29.316 15.915 21.731 1.00 77.44 87 PRO A N 1
ATOM 693 C CA . PRO A 1 87 ? -29.241 14.666 22.475 1.00 77.44 87 PRO A CA 1
ATOM 694 C C . PRO A 1 87 ? -27.913 14.573 23.230 1.00 77.44 87 PRO A C 1
ATOM 696 O O . PRO A 1 87 ? -26.844 14.838 22.676 1.00 77.44 87 PRO A O 1
ATOM 699 N N . LYS A 1 88 ? -27.984 14.170 24.504 1.00 90.62 88 LYS A N 1
ATOM 700 C CA . LYS A 1 88 ? -26.809 14.018 25.370 1.00 90.62 88 LYS A CA 1
ATOM 701 C C . LYS A 1 88 ? -25.779 13.090 24.721 1.00 90.62 88 LYS A C 1
ATOM 703 O O . LYS A 1 88 ? -26.140 12.047 24.177 1.00 90.62 88 LYS A O 1
ATOM 708 N N . ASN A 1 89 ? -24.501 13.446 24.841 1.00 93.81 89 ASN A N 1
ATOM 709 C CA . ASN A 1 89 ? -23.398 12.633 24.332 1.00 93.81 89 ASN A CA 1
ATOM 710 C C . ASN A 1 89 ? -23.420 11.222 24.937 1.00 93.81 89 ASN A C 1
ATOM 712 O O . ASN A 1 89 ? -23.596 11.068 26.148 1.00 93.81 89 ASN A O 1
ATOM 716 N N . GLN A 1 90 ? -23.201 10.202 24.109 1.00 92.56 90 GLN A N 1
ATOM 717 C CA . GLN A 1 90 ? -23.247 8.796 24.516 1.00 92.56 90 GLN A CA 1
ATOM 718 C C . GLN A 1 90 ? -22.166 7.969 23.822 1.00 92.56 90 GLN A C 1
ATOM 720 O O . GLN A 1 90 ? -21.700 8.281 22.731 1.00 92.56 90 GLN A O 1
ATOM 725 N N . GLY A 1 91 ? -21.772 6.863 24.448 1.00 91.62 91 GLY A N 1
ATOM 726 C CA . GLY A 1 91 ? -20.848 5.904 23.853 1.00 91.62 91 GLY A CA 1
ATOM 727 C C . GLY A 1 91 ? -19.393 6.378 23.794 1.00 91.62 91 GLY A C 1
ATOM 728 O O . GLY A 1 91 ? -19.008 7.439 24.288 1.00 91.62 91 GLY A O 1
ATOM 729 N N . LYS A 1 92 ? -18.549 5.523 23.214 1.00 94.62 92 LYS A N 1
ATOM 730 C CA . LYS A 1 92 ? -17.096 5.707 23.160 1.00 94.62 92 LYS A CA 1
ATOM 731 C C . LYS A 1 92 ? -16.620 5.545 21.728 1.00 94.62 92 LYS A C 1
ATOM 733 O O . LYS A 1 92 ? -16.937 4.542 21.087 1.00 94.62 92 LYS A O 1
ATOM 738 N N . LEU A 1 93 ? -15.825 6.501 21.265 1.00 96.50 93 LEU A N 1
ATOM 739 C CA . LEU A 1 93 ? -15.174 6.458 19.964 1.00 96.50 93 LEU A CA 1
ATOM 740 C C . LEU A 1 93 ? -13.683 6.196 20.160 1.00 96.50 93 LEU A C 1
ATOM 742 O O . LEU A 1 93 ? -13.007 6.940 20.863 1.00 96.50 93 LEU A O 1
ATOM 746 N N . ILE A 1 94 ? -13.158 5.146 19.544 1.00 96.69 94 ILE A N 1
ATOM 747 C CA . ILE A 1 94 ? -11.722 4.860 19.508 1.00 96.69 94 ILE A CA 1
ATOM 748 C C . ILE A 1 94 ? -11.232 5.163 18.100 1.00 96.69 94 ILE A C 1
ATOM 750 O O . ILE A 1 94 ? -11.866 4.729 17.144 1.00 96.69 94 ILE A O 1
ATOM 754 N N . VAL A 1 95 ? -10.113 5.863 17.959 1.00 96.00 95 VAL A N 1
ATOM 755 C CA . VAL A 1 95 ? -9.522 6.158 16.648 1.00 96.00 95 VAL A CA 1
ATOM 756 C C . VAL A 1 95 ? -8.052 5.780 16.661 1.00 96.00 95 VAL A C 1
ATOM 758 O O . VAL A 1 95 ? -7.313 6.154 17.575 1.00 96.00 95 VAL A O 1
ATOM 761 N N . ASP A 1 96 ? -7.627 5.057 15.628 1.00 94.75 96 ASP A N 1
ATOM 762 C CA . ASP A 1 96 ? -6.225 4.721 15.417 1.00 94.75 96 ASP A CA 1
ATOM 763 C C . ASP A 1 96 ? -5.902 4.537 13.925 1.00 94.75 96 ASP A C 1
ATOM 765 O O . ASP A 1 96 ? -6.757 4.204 13.101 1.00 94.75 96 ASP A O 1
ATOM 769 N N . ALA A 1 97 ? -4.631 4.732 13.577 1.00 92.75 97 ALA A N 1
ATOM 770 C CA . ALA A 1 97 ? -4.125 4.590 12.224 1.00 92.75 97 ALA A CA 1
ATOM 771 C C . ALA A 1 97 ? -3.226 3.356 12.083 1.00 92.75 97 ALA A C 1
ATOM 773 O O . ALA A 1 97 ? -2.125 3.267 12.641 1.00 92.75 97 ALA A O 1
ATOM 774 N N . THR A 1 98 ? -3.619 2.422 11.218 1.00 91.31 98 THR A N 1
ATOM 775 C CA . THR A 1 98 ? -2.802 1.257 10.867 1.00 91.31 98 THR A CA 1
ATOM 776 C C . THR A 1 98 ? -2.341 1.305 9.419 1.00 91.31 98 THR A C 1
ATOM 778 O O . THR A 1 98 ? -2.478 2.300 8.706 1.00 91.31 98 THR A O 1
ATOM 781 N N . CYS A 1 99 ? -1.717 0.222 8.983 1.00 89.88 99 CYS A N 1
ATOM 782 C CA . CYS A 1 99 ? -1.286 0.087 7.614 1.00 89.88 99 CYS A CA 1
ATOM 783 C C . CYS A 1 99 ? -1.515 -1.337 7.088 1.00 89.88 99 CYS A C 1
ATOM 785 O O . CYS A 1 99 ? -1.504 -2.301 7.865 1.00 89.88 99 CYS A O 1
ATOM 787 N N . ALA A 1 100 ? -1.701 -1.447 5.771 1.00 92.25 100 ALA A N 1
ATOM 788 C CA . ALA A 1 100 ? -1.988 -2.687 5.055 1.00 92.25 100 ALA A CA 1
ATOM 789 C C . ALA A 1 100 ? -0.887 -2.986 4.011 1.00 92.25 100 ALA A C 1
ATOM 791 O O . ALA A 1 100 ? -0.885 -2.370 2.939 1.00 92.25 100 ALA A O 1
ATOM 792 N N . PRO A 1 101 ? 0.071 -3.890 4.313 1.00 91.56 101 PRO A N 1
ATOM 793 C CA . PRO A 1 101 ? 1.168 -4.265 3.416 1.00 91.56 101 PRO A CA 1
ATOM 794 C C . PRO A 1 101 ? 0.697 -4.691 2.030 1.00 91.56 101 PRO A C 1
ATOM 796 O O . PRO A 1 101 ? -0.142 -5.582 1.900 1.00 91.56 101 PRO A O 1
ATOM 799 N N . ALA A 1 102 ? 1.279 -4.093 0.991 1.00 92.81 102 ALA A N 1
ATOM 800 C CA . ALA A 1 102 ? 1.058 -4.524 -0.382 1.00 92.81 102 ALA A CA 1
ATOM 801 C C . ALA A 1 102 ? 1.867 -5.793 -0.684 1.00 92.81 102 ALA A C 1
ATOM 803 O O . ALA A 1 102 ? 3.004 -5.953 -0.232 1.00 92.81 102 ALA A O 1
ATOM 804 N N . ASP A 1 103 ? 1.314 -6.682 -1.508 1.00 92.56 103 ASP A N 1
ATOM 805 C CA . ASP A 1 103 ? 2.023 -7.854 -2.015 1.00 92.56 103 ASP A CA 1
ATOM 806 C C . ASP A 1 103 ? 3.032 -7.449 -3.104 1.00 92.56 103 ASP A C 1
ATOM 808 O O . ASP A 1 103 ? 2.788 -7.596 -4.308 1.00 92.56 103 ASP A O 1
ATOM 812 N N . ILE A 1 104 ? 4.160 -6.877 -2.680 1.00 91.25 104 ILE A N 1
ATOM 813 C CA . ILE A 1 104 ? 5.310 -6.563 -3.528 1.00 91.25 104 ILE A CA 1
ATOM 814 C C . ILE A 1 104 ? 6.585 -7.194 -2.982 1.00 91.25 104 ILE A C 1
ATOM 816 O O . ILE A 1 104 ? 6.789 -7.330 -1.777 1.00 91.25 104 ILE A O 1
ATOM 820 N N . ARG A 1 105 ? 7.496 -7.534 -3.897 1.00 87.12 105 ARG A N 1
ATOM 821 C CA . ARG A 1 105 ? 8.864 -7.895 -3.529 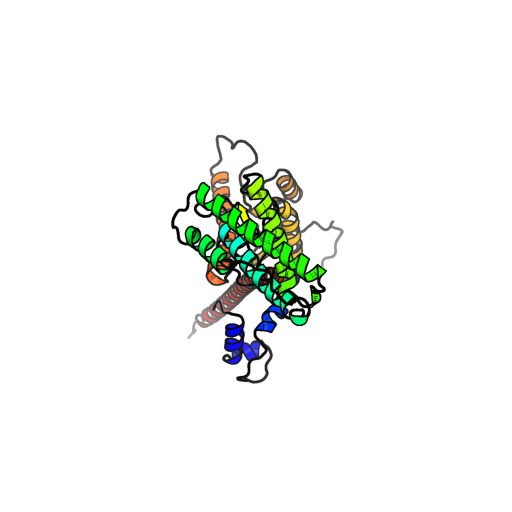1.00 87.12 105 ARG A CA 1
ATOM 822 C C . ARG A 1 105 ? 9.519 -6.713 -2.819 1.00 87.12 105 ARG A C 1
ATOM 824 O O . ARG A 1 105 ? 9.386 -5.580 -3.279 1.00 87.12 105 ARG A O 1
ATOM 831 N N . TYR A 1 106 ? 10.282 -6.995 -1.762 1.00 86.56 106 TYR A N 1
ATOM 832 C CA . TYR A 1 106 ? 11.039 -5.962 -1.062 1.00 86.56 106 TYR A CA 1
ATOM 833 C C . TYR A 1 106 ? 11.922 -5.170 -2.053 1.00 86.56 106 TYR A C 1
ATOM 835 O O . TYR A 1 106 ? 12.752 -5.770 -2.754 1.00 86.56 106 TYR A O 1
ATOM 843 N N . PRO A 1 107 ? 11.729 -3.846 -2.156 1.00 86.81 107 PRO A N 1
ATOM 844 C CA . PRO A 1 107 ? 12.310 -3.022 -3.191 1.00 86.81 107 PRO A CA 1
ATOM 845 C C . PRO A 1 107 ? 13.771 -2.746 -2.871 1.00 86.81 107 PRO A C 1
ATOM 847 O O . PRO A 1 107 ? 14.151 -2.421 -1.749 1.00 86.81 107 PRO A O 1
ATOM 850 N N . ASN A 1 108 ? 14.607 -2.861 -3.891 1.00 90.62 108 ASN A N 1
ATOM 851 C CA . ASN A 1 108 ? 15.970 -2.364 -3.863 1.00 90.62 108 ASN A CA 1
ATOM 852 C C . ASN A 1 108 ? 16.286 -1.749 -5.226 1.00 90.62 108 ASN A C 1
ATOM 854 O O . ASN A 1 108 ? 15.811 -2.242 -6.252 1.00 90.62 108 ASN A O 1
ATOM 858 N N . ASP A 1 109 ? 17.091 -0.688 -5.225 1.00 94.19 109 ASP A N 1
ATOM 859 C CA . ASP A 1 109 ? 17.364 0.118 -6.422 1.00 94.19 109 ASP A CA 1
ATOM 860 C C . ASP A 1 109 ? 17.942 -0.716 -7.564 1.00 94.19 109 ASP A C 1
ATOM 862 O O . ASP A 1 109 ? 17.524 -0.613 -8.714 1.00 94.19 109 ASP A O 1
ATOM 866 N N . LEU A 1 110 ? 18.856 -1.631 -7.247 1.00 95.75 110 LEU A N 1
ATOM 867 C CA . LEU A 1 110 ? 19.449 -2.502 -8.255 1.00 95.75 110 LEU A CA 1
ATOM 868 C C . LEU A 1 110 ? 18.408 -3.440 -8.898 1.00 95.75 110 LEU A C 1
ATOM 870 O O . LEU A 1 110 ? 18.430 -3.670 -10.105 1.00 95.75 110 LEU A O 1
ATOM 874 N N . GLY A 1 111 ? 17.498 -3.988 -8.096 1.00 95.81 111 GLY A N 1
ATOM 875 C CA . GLY A 1 111 ? 16.467 -4.924 -8.522 1.00 95.81 111 GLY A CA 1
ATOM 876 C C . GLY A 1 111 ? 15.355 -4.267 -9.330 1.00 95.81 111 GLY A C 1
ATOM 877 O O . GLY A 1 111 ? 14.914 -4.861 -10.313 1.00 95.81 111 GLY A O 1
ATOM 878 N N . ILE A 1 112 ? 14.919 -3.058 -8.959 1.00 96.19 112 ILE A N 1
ATOM 879 C CA . ILE A 1 112 ? 13.926 -2.316 -9.751 1.00 96.19 112 ILE A CA 1
ATOM 880 C C . ILE A 1 112 ? 14.519 -1.878 -11.095 1.00 96.19 112 ILE A C 1
ATOM 882 O O . ILE A 1 112 ? 13.858 -2.019 -12.120 1.00 96.19 112 ILE A O 1
ATOM 886 N N . LEU A 1 113 ? 15.790 -1.460 -11.122 1.00 97.88 113 LEU A N 1
ATOM 887 C CA . LEU A 1 113 ? 16.483 -1.112 -12.363 1.00 97.88 113 LEU A CA 1
ATOM 888 C C . LEU A 1 113 ? 16.680 -2.330 -13.277 1.00 97.88 113 LEU A C 1
ATOM 890 O O . LEU A 1 113 ? 16.471 -2.221 -14.481 1.00 97.88 113 LEU A O 1
ATOM 894 N N . ASN A 1 114 ? 17.001 -3.511 -12.736 1.00 97.56 114 ASN A N 1
ATOM 895 C CA . ASN A 1 114 ? 17.055 -4.720 -13.563 1.00 97.56 114 ASN A CA 1
ATOM 896 C C . ASN A 1 114 ? 15.685 -5.062 -14.172 1.00 97.56 114 ASN A C 1
ATOM 898 O O . ASN A 1 114 ? 15.615 -5.401 -15.350 1.00 97.56 114 ASN A O 1
ATOM 902 N N . GLN A 1 115 ? 14.597 -4.941 -13.404 1.00 97.19 115 GLN A N 1
ATOM 903 C CA . GLN A 1 115 ? 13.253 -5.138 -13.955 1.00 97.19 115 GLN A CA 1
ATOM 904 C C . GLN A 1 115 ? 12.952 -4.107 -15.052 1.00 97.19 115 GLN A C 1
ATOM 906 O O . GLN A 1 115 ? 12.424 -4.467 -16.097 1.00 97.19 115 GLN A O 1
ATOM 911 N N . ALA A 1 116 ? 13.330 -2.843 -14.854 1.00 97.88 116 ALA A N 1
ATOM 912 C CA . ALA A 1 116 ? 13.121 -1.777 -15.833 1.00 97.88 116 ALA A CA 1
ATOM 913 C C . ALA A 1 116 ? 13.893 -2.035 -17.137 1.00 97.88 116 ALA A C 1
ATOM 915 O O . ALA A 1 116 ? 13.350 -1.882 -18.235 1.00 97.88 116 ALA A O 1
ATOM 916 N N . ARG A 1 117 ? 15.136 -2.513 -17.021 1.00 97.81 117 ARG A N 1
ATOM 917 C CA . ARG A 1 117 ? 15.932 -2.997 -18.152 1.00 97.81 117 ARG A CA 1
ATOM 918 C C . ARG A 1 117 ? 15.201 -4.114 -18.906 1.00 97.81 117 ARG A C 1
ATOM 920 O O . ARG A 1 117 ? 15.023 -4.003 -20.111 1.00 97.81 117 ARG A O 1
ATOM 927 N N . GLU A 1 118 ? 14.741 -5.155 -18.216 1.00 98.06 118 GLU A N 1
ATOM 928 C CA . GLU A 1 118 ? 14.039 -6.285 -18.852 1.00 98.06 118 GLU A CA 1
ATOM 929 C C . GLU A 1 118 ? 12.725 -5.865 -19.532 1.00 98.06 118 GLU A C 1
ATOM 931 O O . GLU A 1 118 ? 12.350 -6.425 -20.560 1.00 98.06 118 GLU A O 1
ATOM 936 N N . GLN A 1 119 ? 12.008 -4.882 -18.980 1.00 97.88 119 GLN A N 1
ATOM 937 C CA . GLN A 1 119 ? 10.781 -4.370 -19.598 1.00 97.88 119 GLN A CA 1
ATOM 938 C C . GLN A 1 119 ? 11.068 -3.539 -20.849 1.00 97.88 119 GLN A C 1
ATOM 940 O O . GLN A 1 119 ? 10.409 -3.734 -21.865 1.00 97.88 119 GLN A O 1
ATOM 945 N N . THR A 1 120 ? 12.067 -2.654 -20.808 1.00 97.94 120 THR A N 1
ATOM 946 C CA . THR A 1 120 ? 12.464 -1.861 -21.988 1.00 97.94 120 THR A CA 1
ATOM 947 C C . THR A 1 120 ? 12.996 -2.742 -23.111 1.00 97.94 120 THR A C 1
ATOM 949 O O . THR A 1 120 ? 12.701 -2.498 -24.272 1.00 97.94 120 THR A O 1
ATOM 952 N N . GLU A 1 121 ? 13.694 -3.822 -22.771 1.00 97.75 121 GLU A N 1
ATOM 953 C CA . GLU A 1 121 ? 14.061 -4.886 -23.701 1.00 97.75 121 GLU A CA 1
ATOM 954 C C . GLU A 1 121 ? 12.825 -5.466 -24.418 1.00 97.75 121 GLU A C 1
ATOM 956 O O . GLU A 1 121 ? 12.742 -5.416 -25.644 1.00 97.75 121 GLU A O 1
ATOM 961 N N . LYS A 1 122 ? 11.817 -5.927 -23.674 1.00 97.19 122 LYS A N 1
ATOM 962 C CA . LYS A 1 122 ? 10.576 -6.460 -24.269 1.00 97.19 122 LYS A CA 1
ATOM 963 C C . LYS A 1 122 ? 9.833 -5.434 -25.127 1.00 97.19 122 LYS A C 1
ATOM 965 O O . LYS A 1 122 ? 9.279 -5.791 -26.157 1.00 97.19 122 LYS A O 1
ATOM 970 N N . ILE A 1 123 ? 9.818 -4.168 -24.710 1.00 97.44 123 ILE A N 1
ATOM 971 C CA . ILE A 1 123 ? 9.192 -3.076 -25.469 1.00 97.44 123 ILE A CA 1
ATOM 972 C C . ILE A 1 123 ? 9.920 -2.857 -26.799 1.00 97.44 123 ILE A C 1
ATOM 974 O O . ILE A 1 123 ? 9.264 -2.756 -27.828 1.00 97.44 123 ILE A O 1
ATOM 978 N N . ILE A 1 124 ? 11.258 -2.862 -26.799 1.00 96.94 124 ILE A N 1
ATOM 979 C CA . ILE A 1 124 ? 12.063 -2.807 -28.029 1.00 96.94 124 ILE A CA 1
ATOM 980 C C . ILE A 1 124 ? 11.719 -3.976 -28.955 1.00 96.94 124 ILE A C 1
ATOM 982 O O . ILE A 1 124 ? 11.604 -3.770 -30.156 1.00 96.94 124 ILE A O 1
ATOM 986 N N . ASP A 1 125 ? 11.533 -5.189 -28.420 1.00 96.00 125 ASP A N 1
ATOM 987 C CA . ASP A 1 125 ? 11.135 -6.345 -29.237 1.00 96.00 125 ASP A CA 1
ATOM 988 C C . ASP A 1 125 ? 9.787 -6.107 -29.921 1.00 96.00 125 ASP A C 1
ATOM 990 O O . ASP A 1 125 ? 9.669 -6.317 -31.123 1.00 96.00 125 ASP A O 1
ATOM 994 N N . SER A 1 126 ? 8.797 -5.623 -29.164 1.00 95.94 126 SER A N 1
ATOM 995 C CA . SER A 1 126 ? 7.449 -5.364 -29.679 1.00 95.94 126 SER A CA 1
ATOM 996 C C . SER A 1 126 ? 7.390 -4.216 -30.685 1.00 95.94 126 SER A C 1
ATOM 998 O O . SER A 1 126 ? 6.602 -4.284 -31.617 1.00 95.94 126 SER A O 1
ATOM 1000 N N . LEU A 1 127 ? 8.207 -3.171 -30.515 1.00 95.56 127 LEU A N 1
ATOM 1001 C CA . LEU A 1 127 ? 8.264 -2.049 -31.460 1.00 95.56 127 LEU A CA 1
ATOM 1002 C C . LEU A 1 127 ? 9.059 -2.376 -32.724 1.00 95.56 127 LEU A C 1
ATOM 1004 O O . LEU A 1 127 ? 8.786 -1.799 -33.768 1.00 95.56 127 LEU A O 1
ATOM 1008 N N . TYR A 1 128 ? 10.050 -3.263 -32.627 1.00 95.06 128 TYR A N 1
ATOM 1009 C CA . TYR A 1 128 ? 10.890 -3.646 -33.758 1.00 95.06 128 TYR A CA 1
ATOM 1010 C C . TYR A 1 128 ? 10.191 -4.621 -34.709 1.00 95.06 128 TYR A C 1
ATOM 1012 O O . TYR A 1 128 ? 10.336 -4.481 -35.919 1.00 95.06 128 TYR A O 1
ATOM 1020 N N . GLU A 1 129 ? 9.441 -5.596 -34.180 1.00 93.06 129 GLU A N 1
ATOM 1021 C CA . GLU A 1 129 ? 8.828 -6.666 -34.984 1.00 93.06 129 GLU A CA 1
ATOM 1022 C C . GLU A 1 129 ? 8.041 -6.152 -36.210 1.00 93.06 129 GLU A C 1
ATOM 1024 O O . GLU A 1 129 ? 8.270 -6.677 -37.299 1.00 93.06 129 GLU A O 1
ATOM 1029 N N . PRO A 1 130 ? 7.201 -5.097 -36.108 1.00 92.31 130 PRO A N 1
ATOM 1030 C CA . PRO A 1 130 ? 6.421 -4.602 -37.246 1.00 92.31 130 PRO A CA 1
ATOM 1031 C C . PRO A 1 130 ? 7.229 -3.813 -38.288 1.00 92.31 130 PRO A C 1
ATOM 1033 O O . PRO A 1 130 ? 6.725 -3.559 -39.376 1.00 92.31 130 PRO A O 1
ATOM 1036 N N . ILE A 1 131 ? 8.456 -3.382 -37.968 1.00 91.19 131 ILE A N 1
ATOM 1037 C CA . ILE A 1 131 ? 9.295 -2.547 -38.852 1.00 91.19 131 ILE A CA 1
ATOM 1038 C C . ILE A 1 131 ? 10.589 -3.236 -39.277 1.00 91.19 131 ILE A C 1
ATOM 1040 O O . ILE A 1 131 ? 11.450 -2.596 -39.877 1.00 91.19 131 ILE A O 1
ATOM 1044 N N . LYS A 1 132 ? 10.735 -4.532 -38.993 1.00 91.00 132 LYS A N 1
ATOM 1045 C CA . LYS A 1 132 ? 11.942 -5.308 -39.306 1.00 91.00 132 LYS A CA 1
ATOM 1046 C C . LYS A 1 132 ? 12.347 -5.235 -40.783 1.00 91.00 132 LYS A C 1
ATOM 1048 O O . LYS A 1 132 ? 13.538 -5.204 -41.071 1.00 91.00 132 LYS A O 1
ATOM 1053 N N . ASP A 1 133 ? 11.375 -5.119 -41.689 1.00 86.19 133 ASP A N 1
ATOM 1054 C CA . ASP A 1 133 ? 11.616 -5.038 -43.135 1.00 86.19 133 ASP A CA 1
ATOM 1055 C C . ASP A 1 133 ? 12.181 -3.670 -43.554 1.00 86.19 133 ASP A C 1
ATOM 1057 O O . ASP A 1 133 ? 12.966 -3.569 -44.491 1.00 86.19 133 ASP A O 1
ATOM 1061 N N . LYS A 1 134 ? 11.820 -2.605 -42.824 1.00 79.69 134 LYS A N 1
ATOM 1062 C CA . LYS A 1 134 ? 12.290 -1.226 -43.054 1.00 79.69 134 LYS A CA 1
ATOM 1063 C C . LYS A 1 134 ? 13.546 -0.889 -42.250 1.00 79.69 134 LYS A C 1
ATOM 1065 O O . LYS A 1 134 ? 14.271 0.043 -42.585 1.00 79.69 134 LYS A O 1
ATOM 1070 N N . PHE A 1 135 ? 13.794 -1.629 -41.174 1.00 82.81 135 PHE A N 1
ATOM 1071 C CA . PHE A 1 135 ? 14.920 -1.433 -40.275 1.00 82.81 135 PHE A CA 1
ATOM 1072 C C . PHE A 1 135 ? 15.625 -2.777 -40.048 1.00 82.81 135 PHE A C 1
ATOM 1074 O O . PHE A 1 135 ? 15.372 -3.446 -39.046 1.00 82.81 135 PHE A O 1
ATOM 1081 N N . PRO A 1 136 ? 16.533 -3.186 -40.953 1.00 78.06 136 PRO A N 1
ATOM 1082 C CA . PRO A 1 136 ? 17.020 -4.567 -41.028 1.00 78.06 136 PRO A CA 1
ATOM 1083 C C . PRO A 1 136 ? 17.862 -5.003 -39.821 1.00 78.06 136 PRO A C 1
ATOM 1085 O O . PRO A 1 136 ? 18.123 -6.192 -39.633 1.00 78.06 136 PRO A O 1
ATOM 1088 N N . LYS A 1 137 ? 18.319 -4.060 -38.985 1.00 88.06 137 LYS A N 1
ATOM 1089 C CA . LYS A 1 137 ? 19.192 -4.349 -37.846 1.00 88.06 137 LYS A CA 1
ATOM 1090 C C . LYS A 1 137 ? 18.593 -3.883 -36.529 1.00 88.06 137 LYS A C 1
ATOM 1092 O O . LYS A 1 137 ? 18.668 -2.713 -36.166 1.00 88.06 137 LYS A O 1
ATOM 1097 N N . LYS A 1 138 ? 18.115 -4.842 -35.741 1.00 90.50 138 LYS A N 1
ATOM 1098 C CA . LYS A 1 138 ? 17.632 -4.606 -34.379 1.00 90.50 138 LYS A CA 1
ATOM 1099 C C . LYS A 1 138 ? 18.676 -3.916 -33.483 1.00 90.50 138 LYS A C 1
ATOM 1101 O O . LYS A 1 138 ? 19.824 -4.377 -33.418 1.00 90.50 138 LYS A O 1
ATOM 1106 N N . PRO A 1 139 ? 18.291 -2.882 -32.708 1.00 91.56 139 PRO A N 1
ATOM 1107 C CA . PRO A 1 139 ? 19.197 -2.236 -31.763 1.00 91.56 139 PRO A CA 1
ATOM 1108 C C . PRO A 1 139 ? 19.761 -3.203 -30.706 1.00 91.56 139 PRO A C 1
ATOM 1110 O O . PRO A 1 139 ? 19.037 -3.983 -30.077 1.00 91.56 139 PRO A O 1
ATOM 1113 N N . LYS A 1 140 ? 21.079 -3.143 -30.466 1.00 91.56 140 LYS A N 1
ATOM 1114 C CA . LYS A 1 140 ? 21.778 -4.036 -29.523 1.00 91.56 140 LYS A CA 1
ATOM 1115 C C . LYS A 1 140 ? 21.515 -3.642 -28.068 1.00 91.56 140 LYS A C 1
ATOM 1117 O O . LYS A 1 140 ? 22.051 -2.661 -27.567 1.00 91.56 140 LYS A O 1
ATOM 1122 N N . THR A 1 141 ? 20.766 -4.464 -27.341 1.00 89.06 141 THR A N 1
ATOM 1123 C CA . THR A 1 141 ? 20.399 -4.204 -25.932 1.00 89.06 141 THR A CA 1
ATOM 1124 C C . THR A 1 141 ? 21.381 -4.779 -24.899 1.00 89.06 141 THR A C 1
ATOM 1126 O O . THR A 1 141 ? 21.281 -4.456 -23.720 1.00 89.06 141 THR A O 1
ATOM 1129 N N . TYR A 1 142 ? 22.361 -5.597 -25.314 1.00 92.75 142 TYR A N 1
ATOM 1130 C CA . TYR A 1 142 ? 23.362 -6.230 -24.429 1.00 92.75 142 TYR A CA 1
ATOM 1131 C C . TYR A 1 142 ? 22.754 -7.017 -23.249 1.00 92.75 142 TYR A C 1
ATOM 1133 O O . TYR A 1 142 ? 23.346 -7.091 -22.170 1.00 92.75 142 TYR A O 1
ATOM 1141 N N . ARG A 1 143 ? 21.573 -7.621 -23.445 1.00 94.44 143 ARG A N 1
ATOM 1142 C CA . ARG A 1 143 ? 20.747 -8.216 -22.373 1.00 94.44 143 ARG A CA 1
ATOM 1143 C C . ARG A 1 143 ? 21.498 -9.216 -21.508 1.00 94.44 143 ARG A C 1
ATOM 1145 O O . A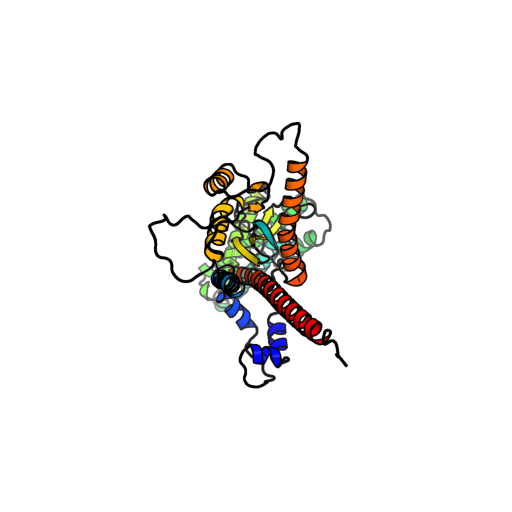RG A 1 143 ? 21.384 -9.198 -20.286 1.00 94.44 143 ARG A O 1
ATOM 1152 N N . GLU A 1 144 ? 22.287 -10.080 -22.139 1.00 95.88 144 GLU A N 1
ATOM 1153 C CA . GLU A 1 144 ? 23.056 -11.104 -21.436 1.00 95.88 144 GLU A CA 1
ATOM 1154 C C . GLU A 1 144 ? 24.143 -10.496 -20.554 1.00 95.88 144 GLU A C 1
ATOM 1156 O O . GLU A 1 144 ? 24.258 -10.842 -19.379 1.00 95.88 144 GLU A O 1
ATOM 1161 N N . GLN A 1 145 ? 24.907 -9.541 -21.090 1.00 95.62 145 GLN A N 1
ATOM 1162 C CA . GLN A 1 145 ? 25.951 -8.836 -20.344 1.00 95.62 145 GLN A CA 1
ATOM 1163 C C . GLN A 1 145 ? 25.345 -8.030 -19.191 1.00 95.62 145 GLN A C 1
ATOM 1165 O O . GLN A 1 145 ? 25.861 -8.038 -18.071 1.00 95.62 145 GLN A O 1
ATOM 1170 N N . ALA A 1 146 ? 24.211 -7.375 -19.436 1.00 95.31 146 ALA A N 1
ATOM 1171 C CA . ALA A 1 146 ? 23.502 -6.603 -18.432 1.00 95.31 146 ALA A CA 1
ATOM 1172 C C . ALA A 1 146 ? 22.930 -7.483 -17.309 1.00 95.31 146 ALA A C 1
ATOM 1174 O O . ALA A 1 146 ? 23.037 -7.121 -16.131 1.00 95.31 146 ALA A O 1
ATOM 1175 N N . ARG A 1 147 ? 22.398 -8.665 -17.649 1.00 96.56 147 ARG A N 1
ATOM 1176 C CA . ARG A 1 147 ? 21.947 -9.677 -16.685 1.00 96.56 147 ARG A CA 1
ATOM 1177 C C . ARG A 1 147 ? 23.111 -10.238 -15.871 1.00 96.56 147 ARG A C 1
ATOM 1179 O O . ARG A 1 147 ? 22.997 -10.315 -14.649 1.00 96.56 147 ARG A O 1
ATOM 1186 N N . LYS A 1 148 ? 24.237 -10.583 -16.506 1.00 96.50 148 LYS A N 1
ATOM 1187 C CA . LYS A 1 148 ? 25.454 -11.045 -15.810 1.00 96.50 148 LYS A CA 1
ATOM 1188 C C . LYS A 1 148 ? 25.938 -9.993 -14.803 1.00 96.50 148 LYS A C 1
ATOM 1190 O O . LYS A 1 148 ? 26.061 -10.298 -13.619 1.00 96.50 148 LYS A O 1
ATOM 1195 N N . ALA A 1 149 ? 26.059 -8.732 -15.228 1.00 94.88 149 ALA A N 1
ATOM 1196 C CA . ALA A 1 149 ? 26.469 -7.621 -14.364 1.00 94.88 149 ALA A CA 1
ATOM 1197 C C . ALA A 1 149 ? 25.508 -7.363 -13.184 1.00 94.88 149 ALA A C 1
ATOM 1199 O O . ALA A 1 149 ? 25.942 -6.943 -12.112 1.00 94.88 149 ALA A O 1
ATOM 1200 N N . TYR A 1 150 ? 24.202 -7.593 -13.363 1.00 96.56 150 TYR A N 1
ATOM 1201 C CA . TYR A 1 150 ? 23.231 -7.564 -12.266 1.00 96.56 150 TYR A CA 1
ATOM 1202 C C . TYR A 1 150 ? 23.469 -8.713 -11.274 1.00 96.56 150 TYR A C 1
ATOM 1204 O O . TYR A 1 150 ? 23.583 -8.478 -10.067 1.00 96.56 150 TYR A O 1
ATOM 1212 N N . LEU A 1 151 ? 23.572 -9.948 -11.777 1.00 96.69 151 LEU A N 1
ATOM 1213 C CA . LEU A 1 151 ? 23.702 -11.156 -10.959 1.00 96.69 151 LEU A CA 1
ATOM 1214 C C . LEU A 1 151 ? 24.980 -11.167 -10.113 1.00 96.69 151 LEU A C 1
ATOM 1216 O O . LEU A 1 151 ? 24.927 -11.602 -8.964 1.00 96.69 151 LEU A O 1
ATOM 1220 N N . GLU A 1 152 ? 26.090 -10.638 -10.633 1.00 95.69 152 GLU A N 1
ATOM 1221 C CA . GLU A 1 152 ? 27.363 -10.496 -9.905 1.00 95.69 152 GLU A CA 1
ATOM 1222 C C . GLU A 1 152 ? 27.226 -9.775 -8.558 1.00 95.69 152 GLU A C 1
ATOM 1224 O O . GLU A 1 152 ? 27.969 -10.063 -7.617 1.00 95.69 152 GLU A O 1
ATOM 1229 N N . VAL A 1 153 ? 26.296 -8.819 -8.465 1.00 95.44 153 VAL A N 1
ATOM 1230 C CA . VAL A 1 153 ? 26.057 -8.033 -7.249 1.00 95.44 153 VAL A CA 1
ATOM 1231 C C . VAL A 1 153 ? 24.834 -8.538 -6.494 1.00 95.44 153 VAL A C 1
ATOM 1233 O O . VAL A 1 153 ? 24.877 -8.605 -5.268 1.00 95.44 153 VAL A O 1
ATOM 1236 N N . ALA A 1 154 ? 23.775 -8.947 -7.196 1.00 92.94 154 ALA A N 1
ATOM 1237 C CA . ALA A 1 154 ? 22.542 -9.433 -6.582 1.00 92.94 154 ALA A CA 1
ATOM 1238 C C . ALA A 1 154 ? 22.719 -10.750 -5.806 1.00 92.94 154 ALA A C 1
ATOM 1240 O O . ALA A 1 154 ? 22.032 -10.956 -4.810 1.00 92.94 154 ALA A O 1
ATOM 1241 N N . LYS A 1 155 ? 23.643 -11.625 -6.230 1.00 93.31 155 LYS A N 1
ATOM 1242 C CA . LYS A 1 155 ? 23.941 -12.894 -5.538 1.00 93.31 155 LYS A CA 1
ATOM 1243 C C . LYS A 1 155 ? 24.794 -12.719 -4.275 1.00 93.31 155 LYS A C 1
ATOM 1245 O O . LYS A 1 155 ? 24.941 -13.660 -3.501 1.00 93.31 155 LYS A O 1
ATOM 1250 N N . ARG A 1 156 ? 25.382 -11.540 -4.047 1.00 93.06 156 ARG A N 1
ATOM 1251 C CA . ARG A 1 156 ? 26.239 -11.299 -2.877 1.00 93.06 156 ARG A CA 1
ATOM 1252 C C . ARG A 1 156 ? 25.387 -11.035 -1.642 1.00 93.06 156 ARG A C 1
ATOM 1254 O O . ARG A 1 156 ? 24.506 -10.182 -1.667 1.00 93.06 156 ARG A O 1
ATOM 1261 N N . ARG A 1 157 ? 25.729 -11.678 -0.522 1.00 89.31 157 ARG A N 1
ATOM 1262 C CA . ARG A 1 157 ? 25.031 -11.492 0.763 1.00 89.31 157 ARG A CA 1
ATOM 1263 C C . ARG A 1 157 ? 25.123 -10.052 1.286 1.00 89.31 157 ARG A C 1
ATOM 1265 O O . ARG A 1 157 ? 24.142 -9.514 1.788 1.00 89.31 157 ARG A O 1
ATOM 1272 N N . ARG A 1 158 ? 26.302 -9.423 1.188 1.00 90.56 158 ARG A N 1
ATOM 1273 C CA . ARG A 1 158 ? 26.566 -8.058 1.686 1.00 90.56 158 ARG A CA 1
ATOM 1274 C C . ARG A 1 158 ? 27.438 -7.260 0.702 1.00 90.56 158 ARG A C 1
ATOM 1276 O O . ARG A 1 158 ? 28.635 -7.116 0.929 1.00 90.56 158 ARG A O 1
ATOM 1283 N N . PRO A 1 159 ? 26.877 -6.742 -0.407 1.00 92.25 159 PRO A N 1
ATOM 1284 C CA . PRO A 1 159 ? 27.638 -5.902 -1.326 1.00 92.25 159 PRO A CA 1
ATOM 1285 C C . PRO A 1 159 ? 27.935 -4.542 -0.685 1.00 92.25 159 PRO A C 1
ATOM 1287 O O . PRO A 1 159 ? 27.042 -3.942 -0.069 1.00 92.25 159 PRO A O 1
ATOM 1290 N N . SER A 1 160 ? 29.162 -4.044 -0.860 1.00 94.50 160 SER A N 1
ATOM 1291 C CA . SER A 1 160 ? 29.590 -2.745 -0.326 1.00 94.50 160 SER A CA 1
ATOM 1292 C C . SER A 1 160 ? 28.862 -1.584 -1.008 1.00 94.50 160 SER A C 1
ATOM 1294 O O . SER A 1 160 ? 28.361 -1.714 -2.129 1.00 94.50 160 SER A O 1
ATOM 1296 N N . GLN A 1 161 ? 28.822 -0.413 -0.368 1.00 92.25 161 GLN A N 1
ATOM 1297 C CA . GLN A 1 161 ? 28.172 0.773 -0.938 1.00 92.25 161 GLN A CA 1
ATOM 1298 C C . GLN A 1 161 ? 28.763 1.150 -2.309 1.00 92.25 161 GLN A C 1
ATOM 1300 O O . GLN A 1 161 ? 28.019 1.430 -3.251 1.00 92.25 161 GLN A O 1
ATOM 1305 N N . LYS A 1 162 ? 30.094 1.073 -2.457 1.00 94.88 162 LYS A N 1
ATOM 1306 C CA . LYS A 1 162 ? 30.803 1.320 -3.724 1.00 94.88 162 LYS A CA 1
ATOM 1307 C C . LYS A 1 162 ? 30.385 0.325 -4.810 1.00 94.88 162 LYS A C 1
ATOM 1309 O O . LYS A 1 162 ? 30.105 0.731 -5.938 1.00 94.88 162 LYS A O 1
ATOM 1314 N N . GLN A 1 163 ? 30.282 -0.963 -4.469 1.00 95.44 163 GLN A N 1
ATOM 1315 C CA . GLN A 1 163 ? 29.823 -2.008 -5.393 1.00 95.44 163 GLN A CA 1
ATOM 1316 C C . GLN A 1 163 ? 28.374 -1.775 -5.832 1.00 95.44 163 GLN A C 1
ATOM 1318 O O . GLN A 1 163 ? 28.095 -1.784 -7.031 1.00 95.44 163 GLN A O 1
ATOM 1323 N N . ARG A 1 164 ? 27.466 -1.487 -4.887 1.00 94.25 164 ARG A N 1
ATOM 1324 C CA . ARG A 1 164 ? 26.059 -1.168 -5.188 1.00 94.25 164 ARG A CA 1
ATOM 1325 C C . ARG A 1 164 ? 25.949 0.047 -6.103 1.00 94.25 164 ARG A C 1
ATOM 1327 O O . ARG A 1 164 ? 25.286 -0.022 -7.132 1.00 94.25 164 ARG A O 1
ATOM 1334 N N . ARG A 1 165 ? 26.651 1.138 -5.781 1.00 95.19 165 ARG A N 1
ATOM 1335 C CA . ARG A 1 165 ? 26.635 2.378 -6.571 1.00 95.19 165 ARG A CA 1
ATOM 1336 C C . ARG A 1 165 ? 27.168 2.171 -7.993 1.00 95.19 165 ARG A C 1
ATOM 1338 O O . ARG A 1 165 ? 26.604 2.736 -8.931 1.00 95.19 165 ARG A O 1
ATOM 1345 N N . LYS A 1 166 ? 28.210 1.346 -8.168 1.00 97.00 166 LYS A N 1
ATOM 1346 C CA . LYS A 1 166 ? 28.739 0.957 -9.490 1.00 97.00 166 LYS A CA 1
ATOM 1347 C C . LYS A 1 166 ? 27.724 0.123 -10.277 1.00 97.00 166 LYS A C 1
ATOM 1349 O O . LYS A 1 166 ? 27.527 0.378 -11.461 1.00 97.00 166 LYS A O 1
ATOM 1354 N N . ALA A 1 167 ? 27.064 -0.838 -9.632 1.00 97.19 167 ALA A N 1
ATOM 1355 C CA . ALA A 1 167 ? 26.052 -1.681 -10.268 1.00 97.19 167 ALA A CA 1
ATOM 1356 C C . ALA A 1 167 ? 24.814 -0.884 -10.703 1.00 97.19 167 ALA A C 1
ATOM 1358 O O . ALA A 1 167 ? 24.354 -1.041 -11.831 1.00 97.19 167 ALA A O 1
ATOM 1359 N N . ILE A 1 168 ? 24.335 0.025 -9.847 1.00 97.44 168 ILE A N 1
ATOM 1360 C CA . ILE A 1 168 ? 23.248 0.962 -10.165 1.00 97.44 168 ILE A CA 1
ATOM 1361 C C . ILE A 1 168 ? 23.621 1.815 -11.382 1.00 97.44 168 ILE A C 1
ATOM 1363 O O . ILE A 1 168 ? 22.849 1.867 -12.334 1.00 97.44 168 ILE A O 1
ATOM 1367 N N . LYS A 1 169 ? 24.833 2.399 -11.413 1.00 98.00 169 LYS A N 1
ATOM 1368 C CA . LYS A 1 169 ? 25.320 3.168 -12.576 1.00 98.00 169 LYS A CA 1
ATOM 1369 C C . LYS A 1 169 ? 25.262 2.343 -13.866 1.00 98.00 169 LYS A C 1
ATOM 1371 O O . LYS A 1 169 ? 24.764 2.832 -14.874 1.00 98.00 169 LYS A O 1
ATOM 1376 N N . LYS A 1 170 ? 25.741 1.091 -13.831 1.00 97.56 170 LYS A N 1
ATOM 1377 C CA . LYS A 1 170 ? 25.702 0.188 -14.993 1.00 97.56 170 LYS A CA 1
ATOM 1378 C C . LYS A 1 170 ? 24.264 -0.059 -15.468 1.00 97.56 170 LYS A C 1
ATOM 1380 O O . LYS A 1 170 ? 23.997 0.063 -16.657 1.00 97.56 170 LYS A O 1
ATOM 1385 N N . GLN A 1 171 ? 23.335 -0.366 -14.559 1.00 97.94 171 GLN A N 1
ATOM 1386 C CA . GLN A 1 171 ? 21.928 -0.584 -14.927 1.00 97.94 171 GLN A CA 1
ATOM 1387 C C . GLN A 1 171 ? 21.272 0.680 -15.499 1.00 97.94 171 GLN A C 1
ATOM 1389 O O . GLN A 1 171 ? 20.600 0.597 -16.524 1.00 97.94 171 GLN A O 1
ATOM 1394 N N . LEU A 1 172 ? 21.539 1.856 -14.920 1.00 98.38 172 LEU A N 1
ATOM 1395 C CA . LEU A 1 172 ? 21.085 3.138 -15.469 1.00 98.38 172 LEU A CA 1
ATOM 1396 C C . LEU A 1 172 ? 21.593 3.361 -16.900 1.00 98.38 172 LEU A C 1
ATOM 1398 O O . LEU A 1 172 ? 20.840 3.828 -17.747 1.00 98.38 172 LEU A O 1
ATOM 1402 N N . GLN A 1 173 ? 22.842 3.000 -17.204 1.00 98.19 173 GLN A N 1
ATOM 1403 C CA . GLN A 1 173 ? 23.388 3.121 -18.561 1.00 98.19 173 GLN A CA 1
ATOM 1404 C C . GLN A 1 173 ? 22.700 2.183 -19.564 1.00 98.19 173 GLN A C 1
ATOM 1406 O O . GLN A 1 173 ? 22.459 2.593 -20.698 1.00 98.19 173 GLN A O 1
ATOM 1411 N N . TYR A 1 174 ? 22.357 0.952 -19.165 1.00 98.12 174 TYR A N 1
ATOM 1412 C CA . TYR A 1 174 ? 21.585 0.043 -20.021 1.00 98.12 174 TYR A CA 1
ATOM 1413 C C . TYR A 1 174 ? 20.182 0.584 -20.301 1.00 98.12 174 TYR A C 1
ATOM 1415 O O . TYR A 1 174 ? 19.768 0.615 -21.455 1.00 98.12 174 TYR A O 1
ATOM 1423 N N . ILE A 1 175 ? 19.485 1.074 -19.273 1.00 98.12 175 ILE A N 1
ATOM 1424 C CA . ILE A 1 175 ? 18.145 1.654 -19.436 1.00 98.12 175 ILE A CA 1
ATOM 1425 C C . ILE A 1 175 ? 18.203 2.912 -20.306 1.00 98.12 175 ILE A C 1
ATOM 1427 O O . ILE A 1 175 ? 17.410 3.021 -21.232 1.00 98.12 175 ILE A O 1
ATOM 1431 N N . LYS A 1 176 ? 19.173 3.812 -20.079 1.00 98.38 176 LYS A N 1
ATOM 1432 C CA . LYS A 1 176 ? 19.387 5.007 -20.916 1.00 98.38 176 LYS A CA 1
ATOM 1433 C C . LYS A 1 176 ? 19.486 4.635 -22.394 1.00 98.38 176 LYS A C 1
ATOM 1435 O O . LYS A 1 176 ? 18.827 5.240 -23.229 1.00 98.38 176 LYS A O 1
ATOM 1440 N N . ARG A 1 177 ? 20.302 3.624 -22.706 1.00 98.06 177 ARG A N 1
ATOM 1441 C CA . ARG A 1 177 ? 20.471 3.133 -24.076 1.00 98.06 177 ARG A CA 1
ATOM 1442 C C . ARG A 1 177 ? 19.173 2.550 -24.630 1.00 98.06 177 ARG A C 1
ATOM 1444 O O . ARG 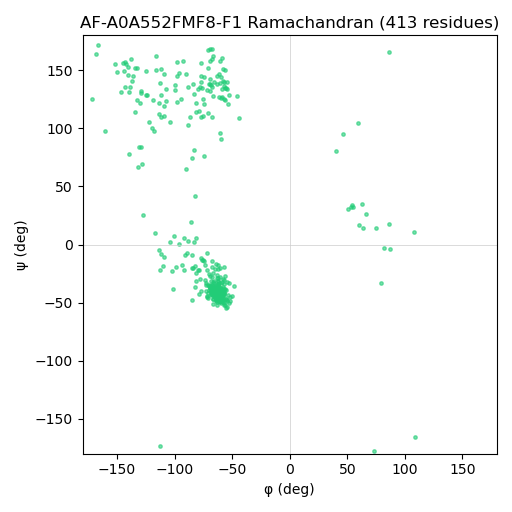A 1 177 ? 18.822 2.843 -25.762 1.00 98.06 177 ARG A O 1
ATOM 1451 N N . ASN A 1 178 ? 18.462 1.745 -23.844 1.00 98.25 178 ASN A N 1
ATOM 1452 C CA . ASN A 1 178 ? 17.206 1.151 -24.290 1.00 98.25 178 ASN A CA 1
ATOM 1453 C C . ASN A 1 178 ? 16.128 2.212 -24.561 1.00 98.25 178 ASN A C 1
ATOM 1455 O O . ASN A 1 178 ? 15.416 2.093 -25.549 1.00 98.25 178 ASN A O 1
ATOM 1459 N N . LEU A 1 179 ? 16.026 3.252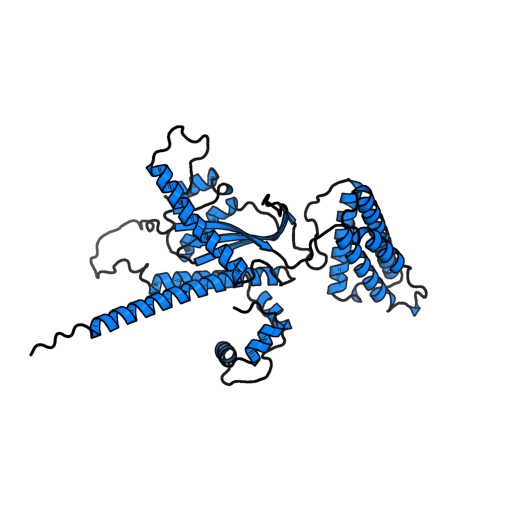 -23.728 1.00 98.12 179 LEU A N 1
ATOM 1460 C CA . LEU A 1 179 ? 15.114 4.375 -23.969 1.00 98.12 179 LEU A CA 1
ATOM 1461 C C . LEU A 1 179 ? 15.479 5.118 -25.264 1.00 98.12 179 LEU A C 1
ATOM 1463 O O . LEU A 1 179 ? 14.606 5.319 -26.099 1.00 98.12 179 LEU A O 1
ATOM 1467 N N . ALA A 1 180 ? 16.766 5.393 -25.498 1.00 97.81 180 ALA A N 1
ATOM 1468 C CA . ALA A 1 180 ? 17.225 5.986 -26.758 1.00 97.81 180 ALA A CA 1
ATOM 1469 C C . ALA A 1 180 ? 16.926 5.092 -27.980 1.00 97.81 180 ALA A C 1
ATOM 1471 O O . ALA A 1 180 ? 16.574 5.589 -29.042 1.00 97.81 180 ALA A O 1
ATOM 1472 N N . HIS A 1 181 ? 17.020 3.764 -27.848 1.00 96.62 181 HIS A N 1
ATOM 1473 C CA . HIS A 1 181 ? 16.614 2.853 -28.924 1.00 96.62 181 HIS A CA 1
ATOM 1474 C C . HIS A 1 181 ? 15.109 2.904 -29.197 1.00 96.62 181 HIS A C 1
ATOM 1476 O O . HIS A 1 181 ? 14.707 2.789 -30.347 1.00 96.62 181 HIS A O 1
ATOM 1482 N N . ILE A 1 182 ? 14.274 3.061 -28.166 1.00 96.75 182 ILE A N 1
ATOM 1483 C CA . ILE A 1 182 ? 12.827 3.231 -28.348 1.00 96.75 182 ILE A CA 1
ATOM 1484 C C . ILE A 1 182 ? 12.552 4.520 -29.132 1.00 96.75 182 ILE A C 1
ATOM 1486 O O . ILE A 1 182 ? 11.807 4.476 -30.104 1.00 96.75 182 ILE A O 1
ATOM 1490 N N . GLU A 1 183 ? 13.213 5.626 -28.778 1.00 96.06 183 GLU A N 1
ATOM 1491 C CA . GLU A 1 183 ? 13.127 6.896 -29.516 1.00 96.06 183 GLU A CA 1
ATOM 1492 C C . GLU A 1 183 ? 13.581 6.748 -30.979 1.00 96.06 183 GLU A C 1
ATOM 1494 O O . GLU A 1 183 ? 12.907 7.223 -31.888 1.00 96.06 183 GLU A O 1
ATOM 1499 N N . GLN A 1 184 ? 14.677 6.025 -31.231 1.00 93.94 184 GLN A N 1
ATOM 1500 C CA . GLN A 1 184 ? 15.154 5.741 -32.590 1.00 93.94 184 GLN A CA 1
ATOM 1501 C C . GLN A 1 184 ? 14.159 4.908 -33.402 1.00 93.94 184 GLN A C 1
ATOM 1503 O O . GLN A 1 184 ? 13.904 5.224 -34.560 1.00 93.94 184 GLN A O 1
ATOM 1508 N N . LEU A 1 185 ? 13.579 3.859 -32.812 1.00 94.38 185 LEU A N 1
ATOM 1509 C CA . LEU A 1 185 ? 12.561 3.054 -33.490 1.00 94.38 185 LEU A CA 1
ATOM 1510 C C . LEU A 1 185 ? 11.342 3.915 -33.836 1.00 94.38 185 LEU A C 1
ATOM 1512 O O . LEU A 1 185 ? 10.815 3.799 -34.939 1.00 94.38 185 LEU A O 1
ATOM 1516 N N . MET A 1 186 ? 10.934 4.814 -32.934 1.00 94.38 186 MET A N 1
ATOM 1517 C CA . MET A 1 186 ? 9.853 5.766 -33.200 1.00 94.38 186 MET A CA 1
ATOM 1518 C C . MET A 1 186 ? 10.185 6.706 -34.365 1.00 94.38 186 MET A C 1
ATOM 1520 O O . MET A 1 186 ? 9.339 6.911 -35.230 1.00 94.38 186 MET A O 1
ATOM 1524 N N . ALA A 1 187 ? 11.418 7.214 -34.441 1.00 92.56 187 ALA A N 1
ATOM 1525 C CA . ALA A 1 187 ? 11.864 8.078 -35.537 1.00 92.56 187 ALA A CA 1
ATOM 1526 C C . ALA A 1 187 ? 11.846 7.380 -36.913 1.00 92.56 187 ALA A C 1
ATOM 1528 O O . ALA A 1 187 ? 11.635 8.034 -37.929 1.00 92.56 187 ALA A O 1
ATOM 1529 N N . VAL A 1 188 ? 12.022 6.055 -36.952 1.00 90.44 188 VAL A N 1
ATOM 1530 C CA . VAL A 1 188 ? 11.973 5.239 -38.184 1.00 90.44 188 VAL A CA 1
ATOM 1531 C C . VAL A 1 188 ? 10.542 4.762 -38.510 1.00 90.44 188 VAL A C 1
ATOM 1533 O O . VAL A 1 188 ? 10.313 4.055 -39.490 1.00 90.44 188 VAL A O 1
ATOM 1536 N N . GLY A 1 189 ? 9.546 5.177 -37.720 1.00 91.12 189 GLY A N 1
ATOM 1537 C CA . GLY A 1 189 ? 8.129 4.915 -37.980 1.00 91.12 189 GLY A CA 1
ATOM 1538 C C . GLY A 1 189 ? 7.479 3.895 -37.048 1.00 91.12 189 GLY A C 1
ATOM 1539 O O . GLY A 1 189 ? 6.349 3.483 -37.312 1.00 91.12 189 GLY A O 1
ATOM 1540 N N . ALA A 1 190 ? 8.141 3.483 -35.958 1.00 93.81 190 ALA A N 1
ATOM 1541 C CA . ALA A 1 190 ? 7.480 2.670 -34.945 1.00 93.81 190 ALA A CA 1
ATOM 1542 C C . ALA A 1 190 ? 6.419 3.473 -34.183 1.00 93.81 190 ALA A C 1
ATOM 1544 O O . ALA A 1 190 ? 6.690 4.560 -33.674 1.00 93.81 190 ALA A O 1
ATOM 1545 N N . SER A 1 191 ? 5.217 2.917 -34.036 1.00 94.25 191 SER A N 1
ATOM 1546 C CA . SER A 1 191 ? 4.150 3.569 -33.276 1.00 94.25 191 SER A CA 1
ATOM 1547 C C . SER A 1 191 ? 4.025 2.991 -31.870 1.00 94.25 191 SER A C 1
ATOM 1549 O O . SER A 1 191 ? 3.915 1.779 -31.686 1.00 94.25 191 SER A O 1
ATOM 1551 N N . LEU A 1 192 ? 3.929 3.861 -30.858 1.00 94.06 192 LEU A N 1
ATOM 1552 C CA . LEU A 1 192 ? 3.601 3.443 -29.487 1.00 94.06 192 LEU A CA 1
ATOM 1553 C C . LEU A 1 192 ? 2.205 2.805 -29.381 1.00 94.06 192 LEU A C 1
ATOM 1555 O O . LEU A 1 192 ? 1.947 2.093 -28.413 1.00 94.06 192 LEU A O 1
ATOM 1559 N N . SER A 1 193 ? 1.331 3.015 -30.373 1.00 94.38 193 SER A N 1
ATOM 1560 C CA . SER A 1 193 ? 0.015 2.364 -30.460 1.00 94.38 193 SER A CA 1
ATOM 1561 C C . SER A 1 193 ? 0.097 0.844 -30.644 1.00 94.38 193 SER A C 1
ATOM 1563 O O . SER A 1 193 ? -0.843 0.139 -30.288 1.00 94.38 193 SER A O 1
ATOM 1565 N N . TRP A 1 194 ? 1.227 0.322 -31.133 1.00 94.94 194 TRP A N 1
ATOM 1566 C CA . TRP A 1 194 ? 1.455 -1.119 -31.282 1.00 94.94 194 TRP A CA 1
ATOM 1567 C C . TRP A 1 194 ? 1.764 -1.816 -29.955 1.00 94.94 194 TRP A C 1
ATOM 1569 O O . TRP A 1 194 ? 1.740 -3.042 -29.863 1.00 94.94 194 TRP A O 1
ATOM 1579 N N . LEU A 1 195 ? 2.059 -1.048 -28.904 1.00 95.94 195 LEU A N 1
ATOM 1580 C CA . LEU A 1 195 ? 2.228 -1.592 -27.567 1.00 95.94 195 LEU A CA 1
ATOM 1581 C C . LEU A 1 195 ? 0.869 -1.907 -26.952 1.00 95.94 195 LEU A C 1
ATOM 1583 O O . LEU A 1 195 ? -0.061 -1.102 -26.985 1.00 95.94 195 LEU A O 1
ATOM 1587 N N . SER A 1 196 ? 0.783 -3.038 -26.253 1.00 96.00 196 SER A N 1
ATOM 1588 C CA . SER A 1 196 ? -0.359 -3.272 -25.369 1.00 96.00 196 SER A CA 1
ATOM 1589 C C . SER A 1 196 ? -0.480 -2.137 -24.341 1.00 96.00 196 SER A C 1
ATOM 1591 O O . SER A 1 196 ? 0.527 -1.596 -23.871 1.00 96.00 196 SER A O 1
ATOM 1593 N N . LYS A 1 197 ? -1.705 -1.832 -23.885 1.00 95.25 197 LYS A N 1
ATOM 1594 C CA . LYS A 1 197 ? -1.952 -0.834 -22.816 1.00 95.25 197 LYS A CA 1
ATOM 1595 C C . LYS A 1 197 ? -1.035 -1.043 -21.599 1.00 95.25 197 LYS A C 1
ATOM 1597 O O . LYS A 1 197 ? -0.575 -0.088 -20.974 1.00 95.25 197 LYS A O 1
ATOM 1602 N N . ARG A 1 198 ? -0.734 -2.308 -21.278 1.00 93.38 198 ARG A N 1
ATOM 1603 C CA . ARG A 1 198 ? 0.187 -2.698 -20.204 1.00 93.38 198 ARG A CA 1
ATOM 1604 C C . ARG A 1 198 ? 1.633 -2.300 -20.498 1.00 93.38 198 ARG A C 1
ATOM 1606 O O . ARG A 1 198 ? 2.286 -1.771 -19.603 1.00 93.38 198 ARG A O 1
ATOM 1613 N N . GLN A 1 199 ? 2.137 -2.568 -21.701 1.00 96.56 199 GLN A N 1
ATOM 1614 C CA . GLN A 1 199 ? 3.496 -2.194 -22.103 1.00 96.56 199 GLN A CA 1
ATOM 1615 C C . GLN A 1 199 ? 3.662 -0.680 -22.188 1.00 96.56 199 GLN A C 1
ATOM 1617 O O . GLN A 1 199 ? 4.651 -0.166 -21.676 1.00 96.56 199 GLN A O 1
ATOM 1622 N N . TYR A 1 200 ? 2.679 0.034 -22.740 1.00 97.19 200 TYR A N 1
ATOM 1623 C CA . TYR A 1 200 ? 2.701 1.494 -22.784 1.00 97.19 200 TYR A CA 1
ATOM 1624 C C . TYR A 1 200 ? 2.763 2.099 -21.373 1.00 97.19 200 TYR A C 1
ATOM 1626 O O . TYR A 1 200 ? 3.674 2.860 -21.054 1.00 97.19 200 TYR A O 1
ATOM 1634 N N . LYS A 1 201 ? 1.879 1.666 -20.461 1.00 96.38 201 LYS A N 1
ATOM 1635 C CA . LYS A 1 201 ? 1.932 2.089 -19.051 1.00 96.38 201 LYS A CA 1
ATOM 1636 C C . LYS A 1 201 ? 3.263 1.723 -18.385 1.00 96.38 201 LYS A C 1
ATOM 1638 O O . LYS A 1 201 ? 3.793 2.507 -17.603 1.00 96.38 201 LYS A O 1
ATOM 1643 N N . MET A 1 202 ? 3.806 0.543 -18.685 1.00 97.69 202 MET A N 1
ATOM 1644 C CA . MET A 1 202 ? 5.106 0.110 -18.168 1.00 97.69 202 MET A CA 1
ATOM 1645 C C . MET A 1 202 ? 6.240 1.019 -18.652 1.00 97.69 202 MET A C 1
ATOM 1647 O O . MET A 1 202 ? 7.110 1.351 -17.853 1.00 97.69 202 MET A O 1
ATOM 1651 N N . LEU A 1 203 ? 6.218 1.456 -19.915 1.00 98.12 203 LEU A N 1
ATOM 1652 C CA . LEU A 1 203 ? 7.201 2.389 -20.466 1.00 98.12 203 LEU A CA 1
ATOM 1653 C C . LEU A 1 203 ? 7.213 3.709 -19.688 1.00 98.12 203 LEU A C 1
ATOM 1655 O O . LEU A 1 203 ? 8.280 4.147 -19.264 1.00 98.12 203 LEU A O 1
ATOM 1659 N N . LEU A 1 204 ? 6.033 4.282 -19.420 1.00 98.06 204 LEU A N 1
ATOM 1660 C CA . LEU A 1 204 ? 5.895 5.514 -18.631 1.00 98.06 204 LEU A CA 1
ATOM 1661 C C . LEU A 1 204 ? 6.471 5.351 -17.215 1.00 98.06 204 LEU A C 1
ATOM 1663 O O . LEU A 1 204 ? 7.241 6.185 -16.744 1.00 98.06 204 LEU A O 1
ATOM 1667 N N . VAL A 1 205 ? 6.147 4.239 -16.548 1.00 98.12 205 VAL A N 1
ATOM 1668 C CA . VAL A 1 205 ? 6.658 3.944 -15.200 1.00 98.12 205 VAL A CA 1
ATOM 1669 C C . VAL A 1 205 ? 8.175 3.736 -15.207 1.00 98.12 205 VAL A C 1
ATOM 1671 O O . VAL A 1 205 ? 8.860 4.200 -14.299 1.00 98.12 205 VAL A O 1
ATOM 1674 N N . VAL A 1 206 ? 8.721 3.051 -16.216 1.00 98.38 206 VAL A N 1
ATOM 1675 C CA . VAL A 1 206 ? 10.169 2.844 -16.346 1.00 98.38 206 VAL A CA 1
ATOM 1676 C C . VAL A 1 206 ? 10.901 4.159 -16.597 1.00 98.38 206 VAL A C 1
ATOM 1678 O O . VAL A 1 206 ? 11.943 4.376 -15.979 1.00 98.38 206 VAL A O 1
ATOM 1681 N N . ALA A 1 207 ? 10.367 5.035 -17.449 1.00 98.38 207 ALA A N 1
ATOM 1682 C CA . ALA A 1 207 ? 10.942 6.355 -17.687 1.00 98.38 207 ALA A CA 1
ATOM 1683 C C . ALA A 1 207 ? 11.021 7.171 -16.383 1.00 98.38 207 ALA A C 1
ATOM 1685 O O . ALA A 1 207 ? 12.079 7.715 -16.059 1.00 98.38 207 ALA A O 1
ATOM 1686 N N . GLU A 1 208 ? 9.957 7.160 -15.573 1.00 98.44 208 GLU A N 1
ATOM 1687 C CA . GLU A 1 208 ? 9.952 7.850 -14.279 1.00 98.44 208 GLU A CA 1
ATOM 1688 C C . GLU A 1 208 ? 10.909 7.201 -13.266 1.00 98.44 208 GLU A C 1
ATOM 1690 O O . GLU A 1 208 ? 11.687 7.897 -12.615 1.00 98.44 208 GLU A O 1
ATOM 1695 N N . VAL A 1 209 ? 10.954 5.866 -13.174 1.00 98.12 209 VAL A N 1
ATOM 1696 C CA . VAL A 1 209 ? 11.943 5.172 -12.327 1.00 98.12 209 VAL A CA 1
ATOM 1697 C C . VAL A 1 209 ? 13.368 5.511 -12.749 1.00 98.12 209 VAL A C 1
ATOM 1699 O O . VAL A 1 209 ? 14.215 5.753 -11.890 1.00 98.12 209 VAL A O 1
ATOM 1702 N N . TYR A 1 210 ? 13.648 5.547 -14.052 1.00 98.56 210 TYR A N 1
ATOM 1703 C CA . TYR A 1 210 ? 14.953 5.936 -14.573 1.00 98.56 210 TYR A CA 1
ATOM 1704 C C . TYR A 1 210 ? 15.314 7.362 -14.142 1.00 98.56 210 TYR A C 1
ATOM 1706 O O . TYR A 1 210 ? 16.396 7.563 -13.586 1.00 98.56 210 TYR A O 1
ATOM 1714 N N . ARG A 1 211 ? 14.396 8.323 -14.315 1.00 98.44 211 ARG A N 1
ATOM 1715 C CA . ARG A 1 211 ? 14.576 9.720 -13.897 1.00 98.44 211 ARG A CA 1
ATOM 1716 C C . ARG A 1 211 ? 14.868 9.832 -12.397 1.00 98.44 211 ARG A C 1
ATOM 1718 O O . ARG A 1 211 ? 15.875 10.431 -12.014 1.00 98.44 211 ARG A O 1
ATOM 1725 N N . GLN A 1 212 ? 14.034 9.215 -11.554 1.00 98.12 212 GLN A N 1
ATOM 1726 C CA . GLN A 1 212 ? 14.182 9.231 -10.093 1.00 98.12 212 GLN A CA 1
ATOM 1727 C C . GLN A 1 212 ? 15.523 8.627 -9.650 1.00 98.12 212 GLN A C 1
ATOM 1729 O O . GLN A 1 212 ? 16.258 9.224 -8.862 1.00 98.12 212 GLN A O 1
ATOM 1734 N N . GLN A 1 213 ? 15.874 7.456 -10.185 1.00 97.94 213 GLN A N 1
ATOM 1735 C CA . GLN A 1 213 ? 17.096 6.737 -9.820 1.00 97.94 213 GLN A CA 1
ATOM 1736 C C . GLN A 1 213 ? 18.358 7.448 -10.317 1.00 97.94 213 GLN A C 1
ATOM 1738 O O . GLN A 1 213 ? 19.358 7.487 -9.597 1.00 97.94 213 GLN A O 1
ATOM 1743 N N . LEU A 1 214 ? 18.321 8.047 -11.511 1.00 98.31 214 LEU A N 1
ATOM 1744 C CA . LEU A 1 214 ? 19.414 8.869 -12.023 1.00 98.31 214 LEU A CA 1
ATOM 1745 C C . LEU A 1 214 ? 19.637 10.095 -11.134 1.00 98.31 214 LEU A C 1
ATOM 1747 O O . LEU A 1 214 ? 20.774 10.352 -10.741 1.00 98.31 214 LEU A O 1
ATOM 1751 N N . TRP A 1 215 ? 18.570 10.807 -10.762 1.00 98.44 215 TRP A N 1
ATOM 1752 C CA . TRP A 1 215 ? 18.660 11.967 -9.875 1.00 98.44 215 TRP A CA 1
ATOM 1753 C C . TRP A 1 215 ? 19.240 11.591 -8.507 1.00 98.44 215 TRP A C 1
ATOM 1755 O O . TRP A 1 215 ? 20.195 12.221 -8.047 1.00 98.44 215 TRP A O 1
ATOM 1765 N N . MET A 1 216 ? 18.729 10.525 -7.882 1.00 97.38 216 MET A N 1
ATOM 1766 C CA . MET A 1 216 ? 19.229 10.029 -6.594 1.00 97.38 216 MET A CA 1
ATOM 1767 C C . MET A 1 216 ? 20.703 9.620 -6.683 1.00 97.38 216 MET A C 1
ATOM 1769 O O . MET A 1 216 ? 21.511 9.955 -5.810 1.00 97.38 216 MET A O 1
ATOM 1773 N N . TRP A 1 217 ? 21.080 8.928 -7.762 1.00 97.31 217 TRP A N 1
ATOM 1774 C CA . TRP A 1 217 ? 22.457 8.516 -7.995 1.00 97.31 217 TRP A CA 1
ATOM 1775 C C . TRP A 1 217 ? 23.380 9.730 -8.147 1.00 97.31 217 TRP A C 1
ATOM 1777 O O . TRP A 1 217 ? 24.373 9.809 -7.418 1.00 97.31 217 TRP A O 1
ATOM 1787 N N . SER A 1 218 ? 23.048 10.685 -9.019 1.00 97.44 218 SER A N 1
ATOM 1788 C CA . SER A 1 218 ? 23.858 11.880 -9.295 1.00 97.44 218 SER A CA 1
ATOM 1789 C C . SER A 1 218 ? 24.029 12.762 -8.058 1.00 97.44 218 SER A C 1
ATOM 1791 O O . SER A 1 218 ? 25.155 13.109 -7.710 1.00 97.44 218 SER A O 1
ATOM 1793 N N . ASN A 1 219 ? 22.947 13.011 -7.317 1.00 97.38 219 ASN A N 1
ATOM 1794 C CA . ASN A 1 219 ? 22.949 13.871 -6.128 1.00 97.38 219 ASN A CA 1
ATOM 1795 C C . ASN A 1 219 ? 23.413 13.166 -4.843 1.00 97.38 219 ASN A C 1
ATOM 1797 O O . ASN A 1 219 ? 23.393 13.759 -3.767 1.00 97.38 219 ASN A O 1
ATOM 1801 N N . LYS A 1 220 ? 23.809 11.885 -4.922 1.00 94.81 220 LYS A N 1
ATOM 1802 C CA . LYS A 1 220 ? 24.187 11.054 -3.761 1.00 94.81 220 LYS A CA 1
ATOM 1803 C C . LYS A 1 220 ? 23.089 11.005 -2.676 1.00 94.81 220 LYS A C 1
ATOM 1805 O O . LYS A 1 220 ? 23.392 10.871 -1.493 1.00 94.81 220 LYS A O 1
ATOM 1810 N N . LYS A 1 221 ? 21.814 11.070 -3.074 1.00 94.75 221 LYS A N 1
ATOM 1811 C CA . LYS A 1 221 ? 20.646 10.995 -2.179 1.00 94.75 221 LYS A CA 1
ATOM 1812 C C . LYS A 1 221 ? 20.066 9.574 -2.146 1.00 94.75 221 LYS A C 1
ATOM 1814 O O . LYS A 1 221 ? 20.287 8.779 -3.056 1.00 94.75 221 LYS A O 1
ATOM 1819 N N . GLN A 1 222 ? 19.345 9.246 -1.072 1.00 87.56 222 GLN A N 1
ATOM 1820 C CA . GLN A 1 222 ? 18.675 7.945 -0.869 1.00 87.56 222 GLN A CA 1
ATOM 1821 C C . GLN A 1 222 ? 17.140 8.052 -0.861 1.00 87.56 222 GLN A C 1
ATOM 1823 O O . GLN A 1 222 ? 16.447 7.034 -0.816 1.00 87.56 222 GLN A O 1
ATOM 1828 N N . SER A 1 223 ? 16.613 9.271 -0.931 1.00 90.50 223 SER A N 1
ATOM 1829 C CA . SER A 1 223 ? 15.190 9.584 -0.938 1.00 90.50 223 SER A CA 1
ATOM 1830 C C . SER A 1 223 ? 14.875 10.579 -2.049 1.00 90.50 223 SER A C 1
ATOM 1832 O O . SER A 1 223 ? 15.725 11.373 -2.454 1.00 90.50 223 SER A O 1
ATOM 1834 N N . ILE A 1 224 ? 13.644 10.497 -2.534 1.00 93.19 224 ILE A N 1
ATOM 1835 C CA . ILE A 1 224 ? 13.014 11.437 -3.450 1.00 93.19 224 ILE A CA 1
ATOM 1836 C C . ILE A 1 224 ? 11.516 11.402 -3.150 1.00 93.19 224 ILE A C 1
ATOM 1838 O O . ILE A 1 224 ? 10.997 10.370 -2.708 1.00 93.19 224 ILE A O 1
ATOM 1842 N N . GLU A 1 225 ? 10.842 12.525 -3.346 1.00 91.19 225 GLU A N 1
ATOM 1843 C CA . GLU A 1 225 ? 9.391 12.591 -3.237 1.00 91.19 225 GLU A CA 1
ATOM 1844 C C . GLU A 1 225 ? 8.731 11.674 -4.279 1.00 91.19 225 GLU A C 1
ATOM 1846 O O . GLU A 1 225 ? 9.274 11.466 -5.366 1.00 91.19 225 GLU A O 1
ATOM 1851 N N . ASN A 1 226 ? 7.581 11.085 -3.938 1.00 90.69 226 ASN A N 1
ATOM 1852 C CA . ASN A 1 226 ? 6.821 10.202 -4.830 1.00 90.69 226 ASN A CA 1
ATOM 1853 C C . ASN A 1 226 ? 7.644 9.033 -5.411 1.00 90.69 226 ASN A C 1
ATOM 1855 O O . ASN A 1 226 ? 7.435 8.596 -6.547 1.00 90.69 226 ASN A O 1
ATOM 1859 N N . ARG A 1 227 ? 8.592 8.504 -4.621 1.00 94.00 227 ARG A N 1
ATOM 1860 C CA . ARG A 1 227 ? 9.478 7.408 -5.036 1.00 94.00 227 ARG A CA 1
ATOM 1861 C C . ARG A 1 227 ? 8.691 6.174 -5.472 1.00 94.00 227 ARG A C 1
ATOM 1863 O O . ARG A 1 227 ? 7.957 5.576 -4.682 1.00 94.00 227 ARG A O 1
ATOM 1870 N N . ILE A 1 228 ? 8.960 5.713 -6.689 1.00 95.44 228 ILE A N 1
ATOM 1871 C CA . ILE A 1 228 ? 8.443 4.450 -7.206 1.00 95.44 228 ILE A CA 1
ATOM 1872 C C . ILE A 1 228 ? 9.313 3.300 -6.694 1.00 95.44 228 ILE A C 1
ATOM 1874 O O . ILE A 1 228 ? 10.518 3.225 -6.935 1.00 95.44 228 ILE A O 1
ATOM 1878 N N . VAL A 1 229 ? 8.670 2.371 -5.992 1.00 93.81 229 VAL A N 1
ATOM 1879 C CA . VAL A 1 229 ? 9.301 1.182 -5.393 1.00 93.81 229 VAL A CA 1
ATOM 1880 C C . VAL A 1 229 ? 8.921 -0.119 -6.107 1.00 93.81 229 VAL A C 1
ATOM 1882 O O . VAL A 1 229 ? 9.537 -1.156 -5.881 1.00 93.81 229 VAL A O 1
ATOM 1885 N N . SER A 1 230 ? 7.935 -0.081 -7.006 1.00 95.19 230 SER A N 1
ATOM 1886 C CA . SER A 1 230 ? 7.493 -1.226 -7.804 1.00 95.19 230 SER A CA 1
ATOM 1887 C C . SER A 1 230 ? 7.038 -0.770 -9.185 1.00 95.19 230 SER A C 1
ATOM 1889 O O . SER A 1 230 ? 6.203 0.121 -9.294 1.00 95.19 230 SER A O 1
ATOM 1891 N N . LEU A 1 231 ? 7.525 -1.427 -10.242 1.00 95.38 231 LEU A N 1
ATOM 1892 C CA . LEU A 1 231 ? 7.076 -1.143 -11.611 1.00 95.38 231 LEU A CA 1
ATOM 1893 C C . LEU A 1 231 ? 5.625 -1.573 -11.851 1.00 95.38 231 LEU A C 1
ATOM 1895 O O . LEU A 1 231 ? 4.880 -0.930 -12.581 1.00 95.38 231 LEU A O 1
ATOM 1899 N N . THR A 1 232 ? 5.213 -2.677 -11.229 1.00 93.25 232 THR A N 1
ATOM 1900 C CA . THR A 1 232 ? 3.860 -3.226 -11.379 1.00 93.25 232 THR A CA 1
ATOM 1901 C C . THR A 1 232 ? 2.838 -2.527 -10.490 1.00 93.25 232 THR A C 1
ATOM 1903 O O . THR A 1 232 ? 1.651 -2.558 -10.794 1.00 93.25 232 THR A O 1
ATOM 1906 N N . GLN A 1 233 ? 3.290 -1.920 -9.389 1.00 95.00 233 GLN A N 1
ATOM 1907 C CA . GLN A 1 233 ? 2.446 -1.219 -8.420 1.00 95.00 233 GLN A CA 1
ATOM 1908 C C . GLN A 1 233 ? 3.047 0.161 -8.102 1.00 95.00 233 GLN A C 1
ATOM 1910 O O . GLN A 1 233 ? 3.493 0.398 -6.979 1.00 95.00 233 GLN A O 1
ATOM 1915 N N . PRO A 1 234 ? 3.079 1.087 -9.082 1.00 94.62 234 PRO A N 1
ATOM 1916 C CA . PRO A 1 234 ? 3.783 2.364 -8.952 1.00 94.62 234 PRO A CA 1
ATOM 1917 C C . PRO A 1 234 ? 3.109 3.352 -8.000 1.00 94.62 234 PRO A C 1
ATOM 1919 O O . PRO A 1 234 ? 3.676 4.403 -7.742 1.00 94.62 234 PRO A O 1
ATOM 1922 N N . HIS A 1 235 ? 1.913 3.046 -7.497 1.00 94.12 235 HIS A N 1
ATOM 1923 C CA . HIS A 1 235 ? 1.183 3.842 -6.510 1.00 94.12 235 HIS A CA 1
ATOM 1924 C C . HIS A 1 235 ? 1.611 3.528 -5.069 1.00 94.12 235 HIS A C 1
ATOM 1926 O O . HIS A 1 235 ? 1.403 4.351 -4.192 1.00 94.12 235 HIS A O 1
ATOM 1932 N N . VAL A 1 236 ? 2.231 2.369 -4.813 1.00 93.69 236 VAL A N 1
ATOM 1933 C CA . VAL A 1 236 ? 2.712 2.012 -3.471 1.00 93.69 236 VAL A CA 1
ATOM 1934 C C . VAL A 1 236 ? 3.868 2.935 -3.091 1.00 93.69 236 VAL A C 1
ATOM 1936 O O . VAL A 1 236 ? 4.771 3.168 -3.901 1.00 93.69 236 VAL A O 1
ATOM 1939 N N . ARG A 1 237 ? 3.856 3.443 -1.857 1.00 89.75 237 ARG A N 1
ATOM 1940 C CA . ARG A 1 237 ? 4.893 4.333 -1.328 1.00 89.75 237 ARG A CA 1
ATOM 1941 C C . ARG A 1 237 ? 5.637 3.695 -0.156 1.00 89.75 237 ARG A C 1
ATOM 1943 O O . ARG A 1 237 ? 5.058 2.896 0.582 1.00 89.75 237 ARG A O 1
ATOM 1950 N N . PRO A 1 238 ? 6.920 4.040 0.035 1.00 90.06 238 PRO A N 1
ATOM 1951 C CA . PRO A 1 238 ? 7.619 3.780 1.285 1.00 90.06 238 PRO A CA 1
ATOM 1952 C C . PRO A 1 238 ? 7.154 4.760 2.370 1.00 90.06 238 PRO A C 1
ATOM 1954 O O . PRO A 1 238 ? 7.329 5.966 2.223 1.00 90.06 238 PRO A O 1
ATOM 1957 N N . ILE A 1 239 ? 6.614 4.246 3.478 1.00 86.50 239 ILE A N 1
ATOM 1958 C CA . ILE A 1 239 ? 6.192 5.048 4.635 1.00 86.50 239 ILE A CA 1
ATOM 1959 C C . ILE A 1 239 ? 7.082 4.717 5.834 1.00 86.50 239 ILE A C 1
ATOM 1961 O O . ILE A 1 239 ? 7.176 3.564 6.260 1.00 86.50 239 ILE A O 1
ATOM 1965 N N . VAL A 1 240 ? 7.750 5.736 6.382 1.00 82.56 240 VAL A N 1
ATOM 1966 C CA . VAL A 1 240 ? 8.608 5.607 7.569 1.00 82.56 240 VAL A CA 1
ATOM 1967 C C . VAL A 1 240 ? 7.719 5.566 8.813 1.00 82.56 240 VAL A C 1
ATOM 1969 O O . VAL A 1 240 ? 7.039 6.543 9.114 1.00 82.56 240 VAL A O 1
ATOM 1972 N N . ARG A 1 241 ? 7.705 4.441 9.538 1.00 72.19 241 ARG A N 1
ATOM 1973 C CA . ARG A 1 241 ? 6.882 4.262 10.757 1.00 72.19 241 ARG A CA 1
ATOM 1974 C C . ARG A 1 241 ? 7.708 4.160 12.040 1.00 72.19 241 ARG A C 1
ATOM 1976 O O . ARG A 1 241 ? 7.128 4.138 13.117 1.00 72.19 241 ARG A O 1
ATOM 1983 N N . GLY A 1 242 ? 9.039 4.074 11.943 1.00 67.12 242 GLY A N 1
ATOM 1984 C CA . GLY A 1 242 ? 9.929 4.040 13.114 1.00 67.12 242 GLY A CA 1
ATOM 1985 C C . GLY A 1 242 ? 9.743 2.820 14.028 1.00 67.12 242 GLY A C 1
ATOM 1986 O O . GLY A 1 242 ? 10.233 2.820 15.152 1.00 67.12 242 GLY A O 1
ATOM 1987 N N . LYS A 1 243 ? 9.041 1.775 13.567 1.00 72.25 243 LYS A N 1
ATOM 1988 C CA . LYS A 1 243 ? 8.835 0.543 14.336 1.00 72.25 243 LYS A CA 1
ATOM 1989 C C . LYS A 1 243 ? 10.111 -0.295 14.363 1.00 72.25 243 LYS A C 1
ATOM 1991 O O . LYS A 1 243 ? 10.833 -0.381 13.366 1.00 72.25 243 LYS A O 1
ATOM 1996 N N . ALA A 1 244 ? 10.357 -0.956 15.493 1.00 68.62 244 ALA A N 1
ATOM 1997 C CA . ALA A 1 244 ? 11.484 -1.869 15.649 1.00 68.62 244 ALA A CA 1
ATOM 1998 C C . ALA A 1 244 ? 11.479 -2.951 14.545 1.00 68.62 244 ALA A C 1
ATOM 2000 O O . ALA A 1 244 ? 10.441 -3.522 14.211 1.00 68.62 244 ALA A O 1
ATOM 2001 N N . GLY A 1 245 ? 12.640 -3.203 13.931 1.00 72.69 245 GLY A N 1
ATOM 2002 C CA . GLY A 1 245 ? 12.842 -4.213 12.880 1.00 72.69 245 GLY A CA 1
ATOM 2003 C C . GLY A 1 245 ? 12.386 -3.827 11.463 1.00 72.69 245 GLY A C 1
ATOM 2004 O O . GLY A 1 245 ? 13.031 -4.230 10.495 1.00 72.69 245 GLY A O 1
ATOM 2005 N N . LYS A 1 246 ? 11.322 -3.027 11.306 1.00 73.06 246 LYS A N 1
ATOM 2006 C CA . LYS A 1 246 ? 10.815 -2.557 10.000 1.00 73.06 246 LYS A CA 1
ATOM 2007 C C . LYS A 1 246 ? 10.623 -1.034 10.009 1.00 73.06 246 LYS A C 1
ATOM 2009 O O . LYS A 1 246 ? 9.509 -0.559 10.215 1.00 73.06 246 LYS A O 1
ATOM 2014 N N . PRO A 1 247 ? 11.690 -0.252 9.760 1.00 76.19 247 PRO A N 1
ATOM 2015 C CA . PRO A 1 247 ? 11.612 1.208 9.822 1.00 76.19 247 PRO A CA 1
ATOM 2016 C C . PRO A 1 247 ? 10.734 1.806 8.712 1.00 76.19 247 PRO A C 1
ATOM 2018 O O . PRO A 1 247 ? 10.140 2.866 8.907 1.00 76.19 247 PRO A O 1
ATOM 2021 N N . VAL A 1 248 ? 10.644 1.119 7.566 1.00 82.94 248 VAL A N 1
ATOM 2022 C CA . VAL A 1 248 ? 9.855 1.515 6.394 1.00 82.94 248 VAL A CA 1
ATOM 2023 C C . VAL A 1 248 ? 8.913 0.383 6.019 1.00 82.94 248 VAL A C 1
ATOM 2025 O O . VAL A 1 248 ? 9.350 -0.756 5.832 1.00 82.94 248 VAL A O 1
ATOM 2028 N N . GLU A 1 249 ? 7.637 0.708 5.865 1.00 84.38 249 GLU A N 1
ATOM 2029 C CA . GLU A 1 249 ? 6.619 -0.217 5.385 1.00 84.38 249 GLU A CA 1
ATOM 2030 C C . GLU A 1 249 ? 6.121 0.208 3.985 1.00 84.38 249 GLU A C 1
ATOM 2032 O O . GLU A 1 249 ? 6.183 1.384 3.624 1.00 84.38 249 GLU A O 1
ATOM 2037 N N . LEU A 1 250 ? 5.675 -0.754 3.167 1.00 86.19 250 LEU A N 1
ATOM 2038 C CA . LEU A 1 250 ? 5.249 -0.537 1.775 1.00 86.19 250 LEU A CA 1
ATOM 2039 C C . LEU A 1 250 ? 3.779 -0.907 1.631 1.00 86.19 250 LEU A C 1
ATOM 2041 O O . LEU A 1 250 ? 3.433 -2.091 1.560 1.00 86.19 250 LEU A O 1
ATOM 2045 N N . LEU A 1 251 ? 2.913 0.094 1.695 1.00 86.62 251 LEU A N 1
ATOM 2046 C CA . LEU A 1 251 ? 1.523 -0.147 2.055 1.00 86.62 251 LEU A CA 1
ATOM 2047 C C . LEU A 1 251 ? 0.599 1.022 1.766 1.00 86.62 251 LEU A C 1
ATOM 2049 O O . LEU A 1 251 ? 1.051 2.119 1.459 1.00 86.62 251 LEU A O 1
ATOM 2053 N N . ALA A 1 252 ? -0.694 0.752 1.926 1.00 91.69 252 ALA A N 1
ATOM 2054 C CA . ALA A 1 252 ? -1.688 1.781 2.179 1.00 91.69 252 ALA A CA 1
ATOM 2055 C C . ALA A 1 252 ? -1.711 2.111 3.680 1.00 91.69 252 ALA A C 1
ATOM 2057 O O . ALA A 1 252 ? -1.795 1.203 4.521 1.00 91.69 252 ALA A O 1
ATOM 2058 N N . LYS A 1 253 ? -1.630 3.400 4.014 1.00 93.25 253 LYS A N 1
ATOM 2059 C CA . LYS A 1 253 ? -1.904 3.910 5.358 1.00 93.25 253 LYS A CA 1
ATOM 2060 C C . LYS A 1 253 ? -3.410 4.107 5.488 1.00 93.25 253 LYS A C 1
ATOM 2062 O O . LYS A 1 253 ? -4.056 4.574 4.552 1.00 93.25 253 LYS A O 1
ATOM 2067 N N . LEU A 1 254 ? -3.962 3.722 6.631 1.00 93.81 254 LEU A N 1
ATOM 2068 C CA . LEU A 1 254 ? -5.386 3.860 6.890 1.00 93.81 254 LEU A CA 1
ATOM 2069 C C . LEU A 1 254 ? -5.650 4.383 8.296 1.00 93.81 254 LEU A C 1
ATOM 2071 O O . LEU A 1 254 ? -4.968 3.970 9.233 1.00 93.81 254 LEU A O 1
ATOM 2075 N N . SER A 1 255 ? -6.640 5.262 8.416 1.00 94.94 255 SER A N 1
ATOM 2076 C CA . SER A 1 255 ? -7.263 5.647 9.679 1.00 94.94 255 SER A CA 1
ATOM 2077 C C . SER A 1 255 ? -8.567 4.879 9.831 1.00 94.94 255 SER A C 1
ATOM 2079 O O . SER A 1 255 ? -9.308 4.714 8.855 1.00 94.94 255 SER A O 1
ATOM 2081 N N . ALA A 1 256 ? -8.822 4.372 11.030 1.00 95.25 256 ALA A N 1
ATOM 2082 C CA . ALA A 1 256 ? -10.062 3.690 11.338 1.00 95.25 256 ALA A CA 1
ATOM 2083 C C . ALA A 1 256 ? -10.605 4.125 12.694 1.00 95.25 256 ALA A C 1
ATOM 2085 O O . ALA A 1 256 ? -9.858 4.318 13.658 1.00 95.25 256 ALA A O 1
ATOM 2086 N N . SER A 1 257 ? -11.926 4.179 12.762 1.00 94.94 257 SER A N 1
ATOM 2087 C CA . SER A 1 257 ? -12.680 4.467 13.964 1.00 94.94 257 SER A CA 1
ATOM 2088 C C . SER A 1 257 ? -13.388 3.205 14.441 1.00 94.94 257 SER A C 1
ATOM 2090 O O . SER A 1 257 ? -13.774 2.343 13.651 1.00 94.94 257 SER A O 1
ATOM 2092 N N . CYS A 1 258 ? -13.528 3.050 15.752 1.00 93.94 258 CYS A N 1
ATOM 2093 C CA . CYS A 1 258 ? -14.201 1.923 16.372 1.00 93.94 258 CYS A CA 1
ATOM 2094 C C . CYS A 1 258 ? -15.178 2.410 17.442 1.00 93.94 258 CYS A C 1
ATOM 2096 O O . CYS A 1 258 ? -14.781 3.083 18.392 1.00 93.94 258 CYS A O 1
ATOM 2098 N N . GLY A 1 259 ? -16.444 2.018 17.310 1.00 89.69 259 GLY A N 1
ATOM 2099 C CA . GLY A 1 259 ? -17.527 2.338 18.239 1.00 89.69 259 GLY A CA 1
ATOM 2100 C C . GLY A 1 259 ? -18.470 1.146 18.373 1.00 89.69 259 GLY A C 1
ATOM 2101 O O . GLY A 1 259 ? -18.784 0.488 17.383 1.00 89.69 259 GLY A O 1
ATOM 2102 N N . ASN A 1 260 ? -18.873 0.804 19.600 1.00 83.75 260 ASN A N 1
ATOM 2103 C CA . ASN A 1 260 ? -19.775 -0.326 19.892 1.00 83.75 260 ASN A CA 1
ATOM 2104 C C . ASN A 1 260 ? -19.355 -1.670 19.248 1.00 83.75 260 ASN A C 1
ATOM 2106 O O . ASN A 1 260 ? -20.182 -2.510 18.903 1.00 83.75 260 ASN A O 1
ATOM 2110 N N . GLY A 1 261 ? -18.046 -1.883 19.072 1.00 86.56 261 GLY A N 1
ATOM 2111 C CA . GLY A 1 261 ? -17.483 -3.092 18.462 1.00 86.56 261 GLY A CA 1
ATOM 2112 C C . GLY A 1 261 ? -17.479 -3.119 16.927 1.00 86.56 261 GLY A C 1
ATOM 2113 O O . GLY A 1 261 ? -16.931 -4.074 16.357 1.00 86.56 261 GLY A O 1
ATOM 2114 N N . TYR A 1 262 ? -18.025 -2.095 16.272 1.00 90.75 262 TYR A N 1
ATOM 2115 C CA . TYR A 1 262 ? -17.941 -1.864 14.830 1.00 90.75 262 TYR A CA 1
ATOM 2116 C C . TYR A 1 262 ? -16.726 -1.021 14.488 1.00 90.75 262 TYR A C 1
ATOM 2118 O O . TYR A 1 262 ? -16.334 -0.160 15.269 1.00 90.75 262 TYR A O 1
ATOM 2126 N N . VAL A 1 263 ? -16.134 -1.282 13.325 1.00 93.12 263 VAL A N 1
ATOM 2127 C CA . VAL A 1 263 ? -14.945 -0.586 12.835 1.00 93.12 263 VAL A CA 1
ATOM 2128 C C . VAL A 1 263 ? -15.235 0.017 11.471 1.00 93.12 263 VAL A C 1
ATOM 2130 O O . VAL A 1 263 ? -15.680 -0.688 10.563 1.00 93.12 263 VAL A O 1
ATOM 2133 N N . PHE A 1 264 ? -14.944 1.298 11.310 1.00 92.88 264 PHE A N 1
ATOM 2134 C CA . PHE A 1 264 ? -15.113 2.028 10.063 1.00 92.88 264 PHE A CA 1
ATOM 2135 C C . PHE A 1 264 ? -13.754 2.419 9.503 1.00 92.88 264 PHE A C 1
ATOM 2137 O O . PHE A 1 264 ? -12.838 2.775 10.238 1.00 92.88 264 PHE A O 1
ATOM 2144 N N . LEU A 1 265 ? -13.617 2.293 8.187 1.00 94.19 265 LEU A N 1
ATOM 2145 C CA . LEU A 1 265 ? -12.444 2.754 7.464 1.00 94.19 265 LEU A CA 1
ATOM 2146 C C . LEU A 1 265 ? -12.686 4.213 7.076 1.00 94.19 265 LEU A C 1
ATOM 2148 O O . LEU A 1 265 ? -13.435 4.465 6.132 1.00 94.19 265 LEU A O 1
ATOM 2152 N N . ASP A 1 266 ? -12.074 5.144 7.801 1.00 93.50 266 ASP A N 1
ATOM 2153 C CA . ASP A 1 266 ? -12.373 6.573 7.654 1.00 93.50 266 ASP A CA 1
ATOM 2154 C C . ASP A 1 266 ? -11.565 7.194 6.512 1.00 93.50 266 ASP A C 1
ATOM 2156 O O . ASP A 1 266 ? -12.109 7.856 5.637 1.00 93.50 266 ASP A O 1
ATOM 2160 N N . HIS A 1 267 ? -10.260 6.917 6.475 1.00 94.12 267 HIS A N 1
ATOM 2161 C CA . HIS A 1 267 ? -9.346 7.468 5.479 1.00 94.12 267 HIS A CA 1
ATOM 2162 C C . HIS A 1 267 ? -8.367 6.386 5.033 1.00 94.12 267 HIS A C 1
ATOM 2164 O O . HIS A 1 267 ? -7.770 5.692 5.855 1.00 94.12 267 HIS A O 1
ATOM 2170 N N . LEU A 1 268 ? -8.191 6.227 3.721 1.00 94.19 268 LEU A N 1
ATOM 2171 C CA . LEU A 1 268 ? -7.195 5.341 3.129 1.00 94.19 268 LEU A CA 1
ATOM 2172 C C . LEU A 1 268 ? -6.393 6.106 2.081 1.00 94.19 268 LEU A C 1
ATOM 2174 O O . LEU A 1 268 ? -6.945 6.555 1.078 1.00 94.19 268 LEU A O 1
ATOM 2178 N N . SER A 1 269 ? -5.076 6.162 2.270 1.00 93.94 269 SER A N 1
ATOM 2179 C CA . SER A 1 269 ? -4.157 6.764 1.307 1.00 93.94 269 SER A CA 1
ATOM 2180 C C . SER A 1 269 ? -2.929 5.889 1.068 1.00 93.94 269 SER A C 1
ATOM 2182 O O . SER A 1 269 ? -2.503 5.099 1.916 1.00 93.94 269 SER A O 1
ATOM 2184 N N . TRP A 1 270 ? -2.362 6.017 -0.127 1.00 92.94 270 TRP A N 1
ATOM 2185 C CA . TRP A 1 270 ? -1.063 5.436 -0.458 1.00 92.94 270 TRP A CA 1
ATOM 2186 C C . TRP A 1 270 ? 0.092 6.331 -0.021 1.00 92.94 270 TRP A C 1
ATOM 2188 O O . TRP A 1 270 ? 1.204 5.838 0.148 1.00 92.94 270 TRP A O 1
ATOM 2198 N N . ASP A 1 271 ? -0.181 7.616 0.191 1.00 91.25 271 ASP A N 1
ATOM 2199 C CA . ASP A 1 271 ? 0.765 8.582 0.721 1.00 91.25 271 ASP A CA 1
ATOM 2200 C C . ASP A 1 271 ? 0.636 8.671 2.247 1.00 91.25 271 ASP A C 1
ATOM 2202 O O . ASP A 1 271 ? -0.375 8.298 2.853 1.00 91.25 271 ASP A O 1
ATOM 2206 N N . ASN A 1 272 ? 1.697 9.141 2.901 1.00 89.94 272 ASN A N 1
ATOM 2207 C CA . ASN A 1 272 ? 1.645 9.375 4.336 1.00 89.94 272 ASN A CA 1
ATOM 2208 C C . ASN A 1 272 ? 0.847 10.655 4.613 1.00 89.94 272 ASN A C 1
ATOM 2210 O O . ASN A 1 272 ? 1.202 11.715 4.111 1.00 89.94 272 ASN A O 1
ATOM 2214 N N . PHE A 1 273 ? -0.178 10.564 5.452 1.00 92.12 273 PHE A N 1
ATOM 2215 C CA . PHE A 1 273 ? -0.956 11.708 5.936 1.00 92.12 273 PHE A CA 1
ATOM 2216 C C . PHE A 1 273 ? -0.805 11.852 7.450 1.00 92.12 273 PHE A C 1
ATOM 2218 O O . PHE A 1 273 ? -0.379 10.908 8.112 1.00 92.12 273 PHE A O 1
ATOM 2225 N N . ASN A 1 274 ? -1.126 13.015 8.012 1.00 92.50 274 ASN A N 1
ATOM 2226 C CA . ASN A 1 274 ? -1.198 13.172 9.461 1.00 92.50 274 ASN A CA 1
ATOM 2227 C C . ASN A 1 274 ? -2.597 12.780 9.941 1.00 92.50 274 ASN A C 1
ATOM 2229 O O . ASN A 1 274 ? -3.555 13.509 9.710 1.00 92.50 274 ASN A O 1
ATOM 2233 N N . GLU A 1 275 ? -2.692 11.651 10.635 1.00 91.88 275 GLU A N 1
ATOM 2234 C CA . GLU A 1 275 ? -3.961 11.106 11.109 1.00 91.88 275 GLU A CA 1
ATOM 2235 C C . GLU A 1 275 ? -4.703 12.024 12.099 1.00 91.88 275 GLU A C 1
ATOM 2237 O O . GLU A 1 275 ? -5.921 11.943 12.210 1.00 91.88 275 GLU A O 1
ATOM 2242 N N . SER A 1 276 ? -4.018 12.963 12.768 1.00 93.69 276 SER A N 1
ATOM 2243 C CA . SER A 1 276 ? -4.690 13.886 13.691 1.00 93.69 276 SER A CA 1
ATOM 2244 C C . SER A 1 276 ? -5.633 14.883 13.024 1.00 93.69 276 SER A C 1
ATOM 2246 O O . SER A 1 276 ? -6.495 15.427 13.718 1.00 93.69 276 SER A O 1
ATOM 2248 N N . GLY A 1 277 ? -5.479 15.112 11.715 1.00 94.50 277 GLY A N 1
ATOM 2249 C CA . GLY A 1 277 ? -6.360 15.983 10.935 1.00 94.50 277 GLY A CA 1
ATOM 2250 C C . GLY A 1 277 ? -7.759 15.401 10.728 1.00 94.50 277 GLY A C 1
ATOM 2251 O O . GLY A 1 277 ? -8.713 16.161 10.60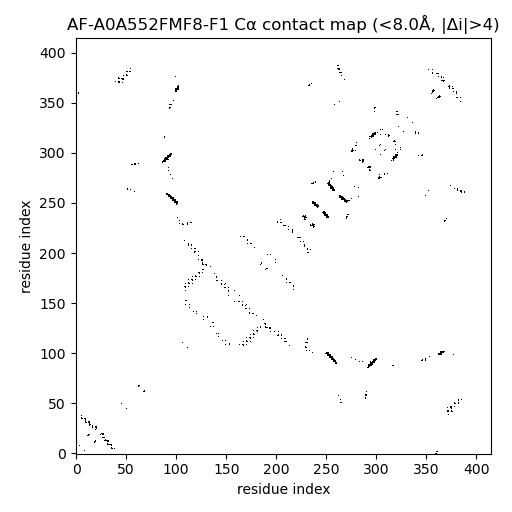2 1.00 94.50 277 GLY A O 1
ATOM 2252 N N . ASP A 1 278 ? -7.897 14.075 10.783 1.00 94.69 278 ASP A N 1
ATOM 2253 C CA . ASP A 1 278 ? -9.149 13.385 10.447 1.00 94.69 278 ASP A CA 1
ATOM 2254 C C . ASP A 1 278 ? -10.124 13.316 11.641 1.00 94.69 278 ASP A C 1
ATOM 2256 O O . ASP A 1 278 ? -11.287 12.945 11.484 1.00 94.69 278 ASP A O 1
ATOM 2260 N N . LEU A 1 279 ? -9.683 13.692 12.851 1.00 96.88 279 LEU A N 1
ATOM 2261 C CA . LEU A 1 279 ? -10.438 13.450 14.088 1.00 96.88 279 LEU A CA 1
ATOM 2262 C C . LEU A 1 279 ? -11.825 14.098 14.094 1.00 96.88 279 LEU A C 1
ATOM 2264 O O . LEU A 1 279 ? -12.792 13.501 14.565 1.00 96.88 279 LEU A O 1
ATOM 2268 N N . LYS A 1 280 ? -11.919 15.338 13.608 1.00 96.88 280 LYS A N 1
ATOM 2269 C CA . LYS A 1 280 ? -13.179 16.091 13.596 1.00 96.88 280 LYS A CA 1
ATOM 2270 C C . LYS A 1 280 ? -14.201 15.411 12.694 1.00 96.88 280 LYS A C 1
ATOM 2272 O O . LYS A 1 280 ? -15.320 15.164 13.128 1.00 96.88 280 LYS A O 1
ATOM 2277 N N . GLU A 1 281 ? -13.787 15.047 11.481 1.00 96.06 281 GLU A N 1
ATOM 2278 C CA . GLU A 1 281 ? -14.636 14.334 10.528 1.00 96.06 281 GLU A CA 1
ATOM 2279 C C . GLU A 1 281 ? -15.092 12.989 11.099 1.00 96.06 281 GLU A C 1
ATOM 2281 O O . GLU A 1 281 ? -16.266 12.660 11.012 1.00 96.06 281 GLU A O 1
ATOM 2286 N N . GLN A 1 282 ? -14.214 12.256 11.785 1.00 96.19 282 GLN A N 1
ATOM 2287 C CA . GLN A 1 282 ? -14.560 10.981 12.425 1.00 96.19 282 GLN A CA 1
ATOM 2288 C C . GLN A 1 282 ? -15.598 11.124 13.548 1.00 96.19 282 GLN A C 1
ATOM 2290 O O . GLN A 1 282 ? -16.465 10.262 13.700 1.00 96.19 282 GLN A O 1
ATOM 2295 N N . ILE A 1 283 ? -15.528 12.205 14.332 1.00 96.62 283 ILE A N 1
ATOM 2296 C CA . ILE A 1 283 ? -16.521 12.525 15.369 1.00 96.62 283 ILE A CA 1
ATOM 2297 C C . ILE A 1 283 ? -17.868 12.900 14.737 1.00 96.62 283 ILE A C 1
ATOM 2299 O O . ILE A 1 283 ? -18.909 12.434 15.201 1.00 96.62 283 ILE A O 1
ATOM 2303 N N . GLU A 1 284 ? -17.859 13.710 13.678 1.00 95.81 284 GLU A N 1
ATOM 2304 C CA . GLU A 1 284 ? -19.080 14.051 12.939 1.00 95.81 284 GLU A CA 1
ATOM 2305 C C . GLU A 1 284 ? -19.702 12.814 12.291 1.00 95.81 284 GLU A C 1
ATOM 2307 O O . GLU A 1 284 ? -20.917 12.622 12.339 1.00 95.81 284 GLU A O 1
ATOM 2312 N N . GLU A 1 285 ? -18.877 11.921 11.748 1.00 92.38 285 GLU A N 1
ATOM 2313 C CA . GLU A 1 285 ? -19.351 10.680 11.155 1.00 92.38 285 GLU A CA 1
ATOM 2314 C C . GLU A 1 285 ? -19.992 9.774 12.203 1.00 92.38 285 GLU A C 1
ATOM 2316 O O . GLU A 1 285 ? -21.055 9.218 11.935 1.00 92.38 285 GLU A O 1
ATOM 2321 N N . PHE A 1 286 ? -19.409 9.698 13.407 1.00 92.81 286 PHE A N 1
ATOM 2322 C CA . PHE A 1 286 ? -20.027 9.038 14.558 1.00 92.81 286 PHE A CA 1
ATOM 2323 C C . PHE A 1 286 ? -21.423 9.598 14.829 1.00 92.81 286 PHE A C 1
ATOM 2325 O O . PHE A 1 286 ? -22.385 8.833 14.787 1.00 92.81 286 PHE A O 1
ATOM 2332 N N . LYS A 1 287 ? -21.559 10.924 14.985 1.00 92.06 287 LYS A N 1
ATOM 2333 C CA . LYS A 1 287 ? -22.865 11.573 15.194 1.00 92.06 287 LYS A CA 1
ATOM 2334 C C . LYS A 1 287 ? -23.851 11.261 14.070 1.00 92.06 287 LYS A C 1
ATOM 2336 O O . LYS A 1 287 ? -25.021 11.023 14.349 1.00 92.06 287 LYS A O 1
ATOM 2341 N N . ARG A 1 288 ? -23.403 11.211 12.812 1.00 90.25 288 ARG A N 1
ATOM 2342 C CA . ARG A 1 288 ? -24.275 10.901 11.666 1.00 90.25 288 ARG A CA 1
ATOM 2343 C C . ARG A 1 288 ? -24.880 9.501 11.732 1.00 90.25 288 ARG A C 1
ATOM 2345 O O . ARG A 1 288 ? -26.040 9.358 11.364 1.00 90.25 288 ARG A O 1
ATOM 2352 N N . TYR A 1 289 ? -24.127 8.476 12.145 1.00 85.75 289 TYR A N 1
ATOM 2353 C CA . TYR A 1 289 ? -24.649 7.100 12.166 1.00 85.75 289 TYR A CA 1
ATOM 2354 C C . TYR A 1 289 ? -25.244 6.661 13.511 1.00 85.75 289 TYR A C 1
ATOM 2356 O O . TYR A 1 289 ? -25.987 5.680 13.520 1.00 85.75 289 TYR A O 1
ATOM 2364 N N . THR A 1 290 ? -24.941 7.348 14.621 1.00 86.44 290 THR A N 1
ATOM 2365 C CA . THR A 1 290 ? -25.524 7.067 15.951 1.00 86.44 290 THR A CA 1
ATOM 2366 C C . THR A 1 290 ? -26.624 8.043 16.371 1.00 86.44 290 THR A C 1
ATOM 2368 O O . THR A 1 290 ? -27.433 7.707 17.229 1.00 86.44 290 THR A O 1
ATOM 2371 N N . GLY A 1 291 ? -26.653 9.252 15.804 1.00 89.12 291 GLY A N 1
ATOM 2372 C CA . GLY A 1 291 ? -27.558 10.3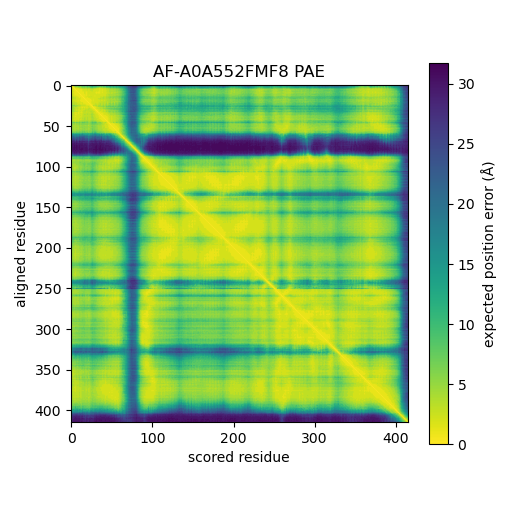38 16.188 1.00 89.12 291 GLY A CA 1
ATOM 2373 C C . GLY A 1 291 ? -27.053 11.240 17.325 1.00 89.12 291 GLY A C 1
ATOM 2374 O O . GLY A 1 291 ? -27.711 12.228 17.640 1.00 89.12 291 GLY A O 1
ATOM 2375 N N . PHE A 1 292 ? -25.897 10.953 17.932 1.00 91.19 292 PHE A N 1
ATOM 2376 C CA . PHE A 1 292 ? -25.343 11.719 19.059 1.00 91.19 292 PHE A CA 1
ATOM 2377 C C . PHE A 1 292 ? -23.812 11.789 19.010 1.00 91.19 292 PHE A C 1
ATOM 2379 O O . PHE A 1 292 ? -23.151 10.911 18.455 1.00 91.19 292 PHE A O 1
ATOM 2386 N N . TYR A 1 293 ? -23.217 12.807 19.632 1.00 95.94 293 TYR A N 1
ATOM 2387 C CA . TYR A 1 293 ? -21.761 12.858 19.796 1.00 95.94 293 TYR A CA 1
ATOM 2388 C C . TYR A 1 293 ? -21.263 11.815 20.810 1.00 95.94 293 TYR A C 1
ATOM 2390 O O . TYR A 1 293 ? -21.989 11.471 21.747 1.00 95.94 293 TYR A O 1
ATOM 2398 N N . PRO A 1 294 ? -20.017 11.322 20.674 1.00 95.88 294 PRO A N 1
ATOM 2399 C CA . PRO A 1 294 ? -19.447 10.401 21.645 1.00 95.88 294 PRO A CA 1
ATOM 2400 C C . PRO A 1 294 ? -19.262 11.081 23.006 1.00 95.88 294 PRO A C 1
ATOM 2402 O O . PRO A 1 294 ? -18.794 12.214 23.081 1.00 95.88 294 PRO A O 1
ATOM 2405 N N . GLU A 1 295 ? -19.544 10.376 24.101 1.00 96.44 295 GLU A N 1
ATOM 2406 C CA . GLU A 1 295 ? -19.232 10.868 25.453 1.00 96.44 295 GLU A CA 1
ATOM 2407 C C . GLU A 1 295 ? -17.715 11.017 25.637 1.00 96.44 295 GLU A C 1
ATOM 2409 O O . GLU A 1 295 ? -17.218 11.977 26.234 1.00 96.44 295 GLU A O 1
ATOM 2414 N N . SER A 1 296 ? -16.955 10.064 25.088 1.00 95.75 296 SER A N 1
ATOM 2415 C CA . SER A 1 296 ? -15.498 10.109 25.121 1.00 95.75 296 SER A CA 1
ATOM 2416 C C . SER A 1 296 ? -14.826 9.571 23.865 1.00 95.75 296 SER A C 1
ATOM 2418 O O . SER A 1 296 ? -15.321 8.665 23.193 1.00 95.75 296 SER A O 1
ATOM 2420 N N . VAL A 1 297 ? -13.661 10.146 23.571 1.00 96.88 297 VAL A N 1
ATOM 2421 C CA . VAL A 1 297 ? -12.819 9.828 22.419 1.00 96.88 297 VAL A CA 1
ATOM 2422 C C . VAL A 1 297 ? -11.465 9.325 22.908 1.00 96.88 297 VAL A C 1
ATOM 2424 O O . VAL A 1 297 ? -10.769 10.008 23.661 1.00 96.88 297 VAL A O 1
ATOM 2427 N N . HIS A 1 298 ? -11.087 8.130 22.466 1.00 96.25 298 HIS A N 1
ATOM 2428 C CA . HIS A 1 298 ? -9.876 7.422 22.853 1.00 96.25 298 HIS A CA 1
ATOM 2429 C C . HIS A 1 298 ? -8.888 7.394 21.690 1.00 96.25 298 HIS A C 1
ATOM 2431 O O . HIS A 1 298 ? -9.131 6.735 20.681 1.00 96.25 298 HIS A O 1
ATOM 2437 N N . VAL A 1 299 ? -7.780 8.122 21.833 1.00 94.38 299 VAL A N 1
ATOM 2438 C CA . VAL A 1 299 ? -6.848 8.400 20.732 1.00 94.38 299 VAL A CA 1
ATOM 2439 C C . VAL A 1 299 ? -5.382 8.291 21.134 1.00 94.38 299 VAL A C 1
ATOM 2441 O O . VAL A 1 299 ? -5.005 8.453 22.298 1.00 94.38 299 VAL A O 1
ATOM 2444 N N . ASP A 1 300 ? -4.538 8.104 20.123 1.00 91.50 300 ASP A N 1
ATOM 2445 C CA . ASP A 1 300 ? -3.085 8.172 20.225 1.00 91.50 300 ASP A CA 1
ATOM 2446 C C . ASP A 1 300 ? -2.551 9.579 20.516 1.00 91.50 300 ASP A C 1
ATOM 2448 O O . ASP A 1 300 ? -3.238 10.597 20.395 1.00 91.50 300 ASP A O 1
ATOM 2452 N N . LYS A 1 301 ? -1.259 9.666 20.870 1.00 90.50 301 LYS A N 1
ATOM 2453 C CA . LYS A 1 301 ? -0.633 10.950 21.221 1.00 90.50 301 LYS A CA 1
ATOM 2454 C C . LYS A 1 301 ? -0.766 12.009 20.130 1.00 90.50 301 LYS A C 1
ATOM 2456 O O . LYS A 1 301 ? -0.988 13.169 20.470 1.00 90.50 301 LYS A O 1
ATOM 2461 N N . ILE A 1 302 ? -0.642 11.602 18.871 1.00 91.62 302 ILE A N 1
ATOM 2462 C CA . ILE A 1 302 ? -0.630 12.496 17.712 1.00 91.62 302 ILE A CA 1
ATOM 2463 C C . ILE A 1 302 ? -1.944 13.274 17.541 1.00 91.62 302 ILE A C 1
ATOM 2465 O O . ILE A 1 302 ? -1.915 14.439 17.155 1.00 91.62 302 ILE A O 1
ATOM 2469 N N . TYR A 1 303 ? -3.079 12.688 17.933 1.00 94.19 303 TYR A N 1
ATOM 2470 C CA . TYR A 1 303 ? -4.407 13.302 17.835 1.00 94.19 303 TYR A CA 1
ATOM 2471 C C . TYR A 1 303 ? -4.651 14.413 18.856 1.00 94.19 303 TYR A C 1
ATOM 2473 O O . TYR A 1 303 ? -5.561 15.219 18.685 1.00 94.19 303 TYR A O 1
ATOM 2481 N N . ARG A 1 304 ? -3.853 14.488 19.926 1.00 93.56 304 ARG A N 1
ATOM 2482 C CA . ARG A 1 304 ? -4.113 15.363 21.081 1.00 93.56 304 ARG A CA 1
ATOM 2483 C C . ARG A 1 304 ? -3.657 16.810 20.862 1.00 93.56 304 ARG A C 1
ATOM 2485 O O . ARG A 1 304 ? -3.083 17.410 21.775 1.00 93.56 304 ARG A O 1
ATOM 2492 N N . THR A 1 305 ? -3.893 17.358 19.672 1.00 94.88 305 THR A N 1
ATOM 2493 C CA . THR A 1 305 ? -3.568 18.743 19.297 1.00 94.88 305 THR A CA 1
ATOM 2494 C C . THR A 1 305 ? -4.423 19.747 20.084 1.00 94.88 305 THR A C 1
ATOM 2496 O O . THR A 1 305 ? -5.439 19.388 20.685 1.00 94.88 305 THR A O 1
ATOM 2499 N N . ARG A 1 306 ? -4.007 21.022 20.127 1.00 94.50 306 ARG A N 1
ATOM 2500 C CA . ARG A 1 306 ? -4.790 22.086 20.791 1.00 94.50 306 ARG A CA 1
ATOM 2501 C C . ARG A 1 306 ? -6.159 22.262 20.133 1.00 94.50 306 ARG A C 1
ATOM 2503 O O . ARG A 1 306 ? -7.156 22.363 20.835 1.00 94.50 306 ARG A O 1
ATOM 2510 N N . GLU A 1 307 ? -6.176 22.232 18.807 1.00 96.00 307 GLU A N 1
ATOM 2511 C CA . GLU A 1 307 ? -7.377 22.354 17.985 1.00 96.00 307 GLU A CA 1
ATOM 2512 C C . GLU A 1 307 ? -8.371 21.215 18.249 1.00 96.00 307 GLU A C 1
ATOM 2514 O O . GLU A 1 307 ? -9.535 21.471 18.544 1.00 96.00 307 GLU A O 1
ATOM 2519 N N . ASN A 1 308 ? -7.905 19.963 18.256 1.00 96.62 308 ASN A N 1
ATOM 2520 C CA . ASN A 1 308 ? -8.754 18.805 18.541 1.00 96.62 308 ASN A CA 1
ATOM 2521 C C . ASN A 1 308 ? -9.311 18.833 19.970 1.00 96.62 308 ASN A C 1
ATOM 2523 O O . ASN A 1 308 ? -10.463 18.482 20.206 1.00 96.62 308 ASN A O 1
ATOM 2527 N N . ARG A 1 309 ? -8.519 19.304 20.940 1.00 95.00 309 ARG A N 1
ATOM 2528 C CA . ARG A 1 309 ? -8.992 19.488 22.320 1.00 95.00 309 ARG A CA 1
ATOM 2529 C C . ARG A 1 309 ? -10.065 20.559 22.440 1.00 95.00 309 ARG A C 1
ATOM 2531 O O . ARG A 1 309 ? -10.997 20.358 23.211 1.00 95.00 309 ARG A O 1
ATOM 2538 N N . ALA A 1 310 ? -9.899 21.685 21.749 1.00 96.06 310 ALA A N 1
ATOM 2539 C CA . ALA A 1 310 ? -10.893 22.752 21.733 1.00 96.06 310 ALA A CA 1
ATOM 2540 C C . ALA A 1 310 ? -12.209 22.232 21.143 1.00 96.06 310 ALA A C 1
ATOM 2542 O O . ALA A 1 310 ? -13.232 22.297 21.816 1.00 96.06 310 ALA A O 1
ATOM 2543 N N . TYR A 1 311 ? -12.131 21.560 19.990 1.00 97.31 311 TYR A N 1
ATOM 2544 C CA . TYR A 1 311 ? -13.277 20.949 19.317 1.00 97.31 311 TYR A CA 1
ATOM 2545 C C . TYR A 1 311 ? -14.068 19.988 20.211 1.00 97.31 311 TYR A C 1
ATOM 2547 O O . TYR A 1 311 ? -15.293 20.074 20.304 1.00 97.31 311 TYR A O 1
ATOM 2555 N N . CYS A 1 312 ? -13.364 19.080 20.896 1.00 96.62 312 CYS A N 1
ATOM 2556 C CA . CYS A 1 312 ? -13.990 18.148 21.828 1.00 96.62 312 CYS A CA 1
ATOM 2557 C C . CYS A 1 312 ? -14.609 18.879 23.027 1.00 96.62 312 CYS A C 1
ATOM 2559 O O . CYS A 1 312 ? -15.717 18.547 23.433 1.00 96.62 312 CYS A O 1
ATOM 2561 N N . ARG A 1 313 ? -13.925 19.887 23.586 1.00 95.06 313 ARG A N 1
ATOM 2562 C CA . ARG A 1 313 ? -14.417 20.641 24.750 1.00 95.06 313 ARG A CA 1
ATOM 2563 C C . ARG A 1 313 ? -15.692 21.419 24.434 1.00 95.06 313 ARG A C 1
ATOM 2565 O O . ARG A 1 313 ? -16.615 21.371 25.235 1.00 95.06 313 ARG A O 1
ATOM 2572 N N . GLU A 1 314 ? -15.744 22.084 23.282 1.00 96.19 314 GLU A N 1
ATOM 2573 C CA . GLU A 1 314 ? -16.921 22.829 22.806 1.00 96.19 314 GLU A CA 1
ATOM 2574 C C . GLU A 1 314 ? -18.172 21.949 22.708 1.00 96.19 314 GLU A C 1
ATOM 2576 O O . GLU A 1 314 ? -19.277 22.426 22.925 1.00 96.19 314 GLU A O 1
ATOM 2581 N N . ARG A 1 315 ? -17.997 20.654 22.425 1.00 95.75 315 ARG A N 1
ATOM 2582 C CA . ARG A 1 315 ? -19.086 19.675 22.286 1.00 95.75 315 ARG A CA 1
ATOM 2583 C C . ARG A 1 315 ? -19.292 18.807 23.526 1.00 95.75 315 ARG A C 1
ATOM 2585 O O . ARG A 1 315 ? -20.030 17.834 23.458 1.00 95.75 315 ARG A O 1
ATOM 2592 N N . GLY A 1 316 ? -18.612 19.084 24.642 1.00 95.38 316 GLY A N 1
ATOM 2593 C CA . GLY A 1 316 ? -18.721 18.270 25.860 1.00 95.38 316 GLY A CA 1
ATOM 2594 C C . GLY A 1 316 ? -18.171 16.841 25.721 1.00 95.38 316 GLY A C 1
ATOM 2595 O O . GLY A 1 316 ? -18.616 15.931 26.416 1.00 95.38 316 GLY A O 1
ATOM 2596 N N . ILE A 1 317 ? -17.218 16.618 24.813 1.00 96.88 317 ILE A N 1
ATOM 2597 C CA . ILE A 1 317 ? -16.601 15.315 24.541 1.00 96.88 317 ILE A CA 1
ATOM 2598 C C . ILE A 1 317 ? -15.316 15.175 25.365 1.00 96.88 317 ILE A C 1
ATOM 2600 O O . ILE A 1 317 ? -14.385 15.984 25.261 1.00 96.88 317 ILE A O 1
ATOM 2604 N N . ARG A 1 318 ? -15.201 14.103 26.154 1.00 95.19 318 ARG A N 1
ATOM 2605 C CA . ARG A 1 318 ? -13.982 13.814 26.923 1.00 95.19 318 ARG A CA 1
ATOM 2606 C C . ARG A 1 318 ? -12.928 13.147 26.040 1.00 95.19 318 ARG A C 1
ATOM 2608 O O . ARG A 1 318 ? -13.077 11.998 25.642 1.00 95.19 318 ARG A O 1
ATOM 2615 N N . MET A 1 319 ? -11.808 13.819 25.792 1.00 94.62 319 MET A N 1
ATOM 2616 C CA . MET A 1 319 ? -10.675 13.221 25.073 1.00 94.62 319 MET A CA 1
ATOM 2617 C C . MET A 1 319 ? -9.711 12.505 26.033 1.00 94.62 319 MET A C 1
ATOM 2619 O O . MET A 1 319 ? -9.350 13.059 27.075 1.00 94.62 319 MET A O 1
ATOM 2623 N N . SER A 1 320 ? -9.263 11.301 25.672 1.00 92.56 320 SER A N 1
ATOM 2624 C CA . SER A 1 320 ? -8.365 10.492 26.496 1.00 92.56 320 SER A CA 1
ATOM 2625 C C . SER A 1 320 ? -6.941 11.057 26.609 1.00 92.56 320 SER A C 1
ATOM 2627 O O . SER A 1 320 ? -6.434 11.813 25.769 1.00 92.56 320 SER A O 1
ATOM 2629 N N . GLY A 1 321 ? -6.262 10.629 27.676 1.00 87.06 321 GLY A N 1
ATOM 2630 C CA . GLY A 1 321 ? -4.852 10.911 27.932 1.00 87.06 321 GLY A CA 1
ATOM 2631 C C . GLY A 1 321 ? -4.572 12.241 28.654 1.00 87.06 321 GLY A C 1
ATOM 2632 O O . GLY A 1 321 ? -5.426 13.123 28.743 1.00 87.06 321 GLY A O 1
ATOM 2633 N N . PRO A 1 322 ? -3.344 12.416 29.181 1.00 84.88 322 PRO A N 1
ATOM 2634 C CA . PRO A 1 322 ? -2.966 13.592 29.968 1.00 84.88 322 PRO A CA 1
ATOM 2635 C C . PRO A 1 322 ? -3.095 14.912 29.193 1.00 84.88 322 PRO A C 1
ATOM 2637 O O . PRO A 1 322 ? -3.047 14.892 27.957 1.00 84.88 322 PRO A O 1
ATOM 2640 N N . PRO A 1 323 ? -3.219 16.060 29.892 1.00 82.44 323 PRO A N 1
ATOM 2641 C CA . PRO A 1 323 ? -3.188 17.391 29.284 1.00 82.44 323 PRO A CA 1
ATOM 2642 C C . PRO A 1 323 ? -1.878 17.652 28.526 1.00 82.44 323 PRO A C 1
ATOM 2644 O O . PRO A 1 323 ? -0.873 16.971 28.727 1.00 82.44 323 PRO A O 1
ATOM 2647 N N . LEU A 1 324 ? -1.900 18.635 27.621 1.00 81.25 324 LEU A N 1
ATOM 2648 C CA . LEU A 1 324 ? -0.685 19.099 26.949 1.00 81.25 324 LEU A CA 1
ATOM 2649 C C . LEU A 1 324 ? 0.220 19.834 27.946 1.00 81.25 324 LEU A C 1
ATOM 2651 O O . LEU A 1 324 ? -0.273 20.590 28.777 1.00 81.25 324 LEU A O 1
ATOM 2655 N N . GLY A 1 325 ? 1.535 19.651 27.812 1.00 79.88 325 GLY A N 1
ATOM 2656 C CA . GLY A 1 325 ? 2.540 20.308 28.650 1.00 79.88 325 GLY A CA 1
ATOM 2657 C C . GLY A 1 325 ? 3.235 19.359 29.625 1.00 79.88 325 GLY A C 1
ATOM 2658 O O . GLY A 1 325 ? 3.184 18.136 29.474 1.00 79.88 325 GLY A O 1
ATOM 2659 N N . ARG A 1 326 ? 3.933 19.942 30.606 1.00 78.12 326 ARG A N 1
ATOM 2660 C CA . ARG A 1 326 ? 4.649 19.188 31.639 1.00 78.12 326 ARG A CA 1
ATOM 2661 C C . ARG A 1 326 ? 3.631 18.447 32.519 1.00 78.12 326 ARG A C 1
ATOM 2663 O O . ARG A 1 326 ? 2.706 19.088 33.018 1.00 78.12 326 ARG A O 1
ATOM 2670 N N . PRO A 1 327 ? 3.779 17.126 32.726 1.00 77.62 327 PRO A N 1
ATOM 2671 C CA . PRO A 1 327 ? 2.931 16.403 33.663 1.00 77.62 327 PRO A CA 1
ATOM 2672 C C . PRO A 1 327 ? 3.038 17.021 35.067 1.00 77.62 327 PRO A C 1
ATOM 2674 O O . PRO A 1 327 ? 4.143 17.398 35.468 1.00 77.62 327 PRO A O 1
ATOM 2677 N N . PRO A 1 328 ? 1.932 17.128 35.822 1.00 80.25 328 PRO A N 1
ATOM 2678 C CA . PRO A 1 328 ? 1.991 17.602 37.199 1.00 80.25 328 PRO A CA 1
ATOM 2679 C C . PRO A 1 328 ? 2.818 16.631 38.051 1.00 80.25 328 PRO A C 1
ATOM 2681 O O . PRO A 1 328 ? 2.762 15.420 37.835 1.00 80.25 328 PRO A O 1
ATOM 2684 N N . ALA A 1 329 ? 3.564 17.160 39.027 1.00 76.06 329 ALA A N 1
ATOM 2685 C CA . ALA A 1 329 ? 4.437 16.361 39.894 1.00 76.06 329 ALA A CA 1
ATOM 2686 C C . ALA A 1 329 ? 3.661 15.272 40.657 1.00 76.06 329 ALA A C 1
ATOM 2688 O O . ALA A 1 329 ? 4.121 14.138 40.759 1.00 76.06 329 ALA A O 1
ATOM 2689 N N . ASN A 1 330 ? 2.442 15.594 41.102 1.00 81.19 330 ASN A N 1
ATOM 2690 C CA . ASN A 1 330 ? 1.532 14.658 41.752 1.00 81.19 330 ASN A CA 1
ATOM 2691 C C . ASN A 1 330 ? 0.299 14.405 40.875 1.00 81.19 330 ASN A C 1
ATOM 2693 O O . ASN A 1 330 ? -0.543 15.278 40.671 1.00 81.19 330 ASN A O 1
ATOM 2697 N N . ILE A 1 331 ? 0.185 13.179 40.360 1.00 80.88 331 ILE A N 1
ATOM 2698 C CA . ILE A 1 331 ? -1.003 12.694 39.646 1.00 80.88 331 ILE A CA 1
ATOM 2699 C C . ILE A 1 331 ? -1.844 11.888 40.637 1.00 80.88 331 ILE A C 1
ATOM 2701 O O . ILE A 1 331 ? -1.353 10.901 41.193 1.00 80.88 331 ILE A O 1
ATOM 2705 N N . SER A 1 332 ? -3.108 12.281 40.830 1.00 85.56 332 SER A N 1
ATOM 2706 C CA . SER A 1 332 ? -4.036 11.573 41.721 1.00 85.56 332 SER A CA 1
ATOM 2707 C C . SER A 1 332 ? -4.207 10.103 41.315 1.00 85.56 332 SER A C 1
ATOM 2709 O O . SER A 1 332 ? -4.103 9.743 40.137 1.00 85.56 332 SER A O 1
ATOM 2711 N N . LYS A 1 333 ? -4.492 9.236 42.297 1.00 88.00 333 LYS A N 1
ATOM 2712 C CA . LYS A 1 333 ? -4.737 7.803 42.056 1.00 88.00 333 LYS A CA 1
ATOM 2713 C C . LYS A 1 333 ? -5.878 7.586 41.052 1.00 88.00 333 LYS A C 1
ATOM 2715 O O . LYS A 1 333 ? -5.761 6.737 40.174 1.00 88.00 333 LYS A O 1
ATOM 2720 N N . GLU A 1 334 ? -6.922 8.407 41.118 1.00 86.75 334 GLU A N 1
ATOM 2721 C CA . GLU A 1 334 ? -8.058 8.387 40.188 1.00 86.75 334 GLU A CA 1
ATOM 2722 C C . GLU A 1 334 ? -7.644 8.687 38.748 1.00 86.75 334 GLU A C 1
ATOM 2724 O O . GLU A 1 334 ? -7.994 7.936 37.844 1.00 86.75 334 GLU A O 1
ATOM 2729 N N . LYS A 1 335 ? -6.824 9.724 38.521 1.00 85.06 335 LYS A N 1
ATOM 2730 C CA . LYS A 1 335 ? -6.321 10.053 37.177 1.00 85.06 335 LYS A CA 1
ATOM 2731 C C . LYS A 1 335 ? -5.459 8.929 36.605 1.00 85.06 335 LYS A C 1
ATOM 2733 O O . LYS A 1 335 ? -5.538 8.652 35.411 1.00 85.06 335 LYS A O 1
ATOM 2738 N N . LYS A 1 336 ? -4.666 8.253 37.446 1.00 85.88 336 LYS A N 1
ATOM 2739 C CA . LYS A 1 336 ? -3.905 7.061 37.032 1.00 85.88 336 LYS A CA 1
ATOM 2740 C C . LYS A 1 336 ? -4.835 5.900 36.666 1.00 85.88 336 LYS A C 1
ATOM 2742 O O . LYS A 1 336 ? -4.622 5.268 35.636 1.00 85.88 336 LYS A O 1
ATOM 2747 N N . LYS A 1 337 ? -5.879 5.650 37.465 1.00 89.50 337 LYS A N 1
ATOM 2748 C CA . LYS A 1 337 ? -6.890 4.613 37.197 1.00 89.50 337 LYS A CA 1
ATOM 2749 C C . LYS A 1 337 ? -7.654 4.894 35.898 1.00 89.50 337 LYS A C 1
ATOM 2751 O O . LYS A 1 337 ? -7.790 3.991 35.080 1.00 89.50 337 LYS A O 1
ATOM 2756 N N . GLN A 1 338 ? -8.068 6.140 35.669 1.00 88.69 338 GLN A N 1
ATOM 2757 C CA . GLN A 1 338 ? -8.729 6.554 34.429 1.00 88.69 338 GLN A CA 1
ATOM 2758 C C . GLN A 1 338 ? -7.813 6.389 33.215 1.00 88.69 338 GLN A C 1
ATOM 2760 O O . GLN A 1 338 ? -8.254 5.886 32.190 1.00 88.69 338 GLN A O 1
ATOM 2765 N N . ALA A 1 339 ? -6.536 6.772 33.322 1.00 87.00 339 ALA A N 1
ATOM 2766 C CA . ALA A 1 339 ? -5.579 6.598 32.231 1.00 87.00 339 ALA A CA 1
ATOM 2767 C C . ALA A 1 339 ? -5.371 5.115 31.882 1.00 87.00 339 ALA A C 1
ATOM 2769 O O . ALA A 1 339 ? -5.322 4.767 30.707 1.00 87.00 339 ALA A O 1
ATOM 2770 N N . LEU A 1 340 ? -5.297 4.240 32.892 1.00 88.75 340 LEU A N 1
ATOM 2771 C CA . LEU A 1 340 ? -5.224 2.792 32.687 1.00 88.75 340 LEU A CA 1
ATOM 2772 C C . LEU A 1 340 ? -6.472 2.259 31.963 1.00 88.75 340 LEU A C 1
ATOM 2774 O O . LEU A 1 340 ? -6.357 1.431 31.063 1.00 88.75 340 LEU A O 1
ATOM 2778 N N . GLU A 1 341 ? -7.657 2.728 32.348 1.00 90.12 341 GLU A N 1
ATOM 2779 C CA . GLU A 1 341 ? -8.915 2.316 31.723 1.00 90.12 341 GLU A CA 1
ATOM 2780 C C . GLU A 1 341 ? -9.042 2.837 30.284 1.00 90.12 341 GLU A C 1
ATOM 2782 O O . GLU A 1 341 ? -9.415 2.092 29.380 1.00 90.12 341 GLU A O 1
ATOM 2787 N N . ASP A 1 342 ? -8.642 4.087 30.038 1.00 91.00 342 ASP A N 1
ATOM 2788 C CA . ASP A 1 342 ? -8.605 4.670 28.697 1.00 91.00 342 ASP A CA 1
ATOM 2789 C C . ASP A 1 342 ? -7.677 3.879 27.758 1.00 91.00 342 ASP A C 1
ATOM 2791 O O . ASP A 1 342 ? -8.015 3.686 26.588 1.00 91.00 342 ASP A O 1
ATOM 2795 N N . GLU A 1 343 ? -6.540 3.396 28.270 1.00 88.12 343 GLU A N 1
ATOM 2796 C CA . GLU A 1 343 ? -5.603 2.530 27.545 1.00 88.12 343 GLU A CA 1
ATOM 2797 C C . GLU A 1 343 ? -6.199 1.149 27.241 1.00 88.12 343 GLU A C 1
ATOM 2799 O O . GLU A 1 343 ? -6.101 0.661 26.115 1.00 88.12 343 GLU A O 1
ATOM 2804 N N . ARG A 1 344 ? -6.895 0.530 28.204 1.00 90.06 344 ARG A N 1
ATOM 2805 C CA . ARG A 1 344 ? -7.606 -0.744 27.983 1.00 90.06 344 ARG A CA 1
ATOM 2806 C C . ARG A 1 344 ? -8.669 -0.626 26.897 1.00 90.06 344 ARG A C 1
ATOM 2808 O O . ARG A 1 344 ? -8.779 -1.520 26.060 1.00 90.06 344 ARG A O 1
ATOM 2815 N N . ILE A 1 345 ? -9.418 0.477 26.891 1.00 90.44 345 ILE A N 1
ATOM 2816 C CA . ILE A 1 345 ? -10.424 0.761 25.862 1.00 90.44 345 ILE A CA 1
ATOM 2817 C C . ILE A 1 345 ? -9.744 0.931 24.501 1.00 90.44 345 ILE A C 1
ATOM 2819 O O . ILE A 1 345 ? -10.165 0.301 23.532 1.00 90.44 345 ILE A O 1
ATOM 2823 N N . ARG A 1 346 ? -8.658 1.712 24.425 1.00 90.69 346 ARG A N 1
ATOM 2824 C CA . ARG A 1 346 ? -7.894 1.912 23.184 1.00 90.69 346 ARG A CA 1
ATOM 2825 C C . ARG A 1 346 ? -7.398 0.585 22.599 1.00 90.69 346 ARG A C 1
ATOM 2827 O O . ARG A 1 346 ? -7.567 0.359 21.405 1.00 90.69 346 ARG A O 1
ATOM 2834 N N . ASN A 1 347 ? -6.902 -0.337 23.428 1.00 89.12 347 ASN A N 1
ATOM 2835 C CA . ASN A 1 347 ? -6.413 -1.651 22.983 1.00 89.12 347 ASN A CA 1
ATOM 2836 C C . ASN A 1 347 ? -7.462 -2.486 22.216 1.00 89.12 347 ASN A C 1
ATOM 2838 O O . ASN A 1 347 ? -7.101 -3.400 21.469 1.00 89.12 347 ASN A O 1
ATOM 2842 N N . ALA A 1 348 ? -8.760 -2.183 22.343 1.00 90.25 348 ALA A N 1
ATOM 2843 C CA . ALA A 1 348 ? -9.800 -2.860 21.573 1.00 90.25 348 ALA A CA 1
ATOM 2844 C C . ALA A 1 348 ? -9.619 -2.683 20.052 1.00 90.25 348 ALA A C 1
ATOM 2846 O O . ALA A 1 348 ? -9.824 -3.646 19.302 1.00 90.25 348 ALA A O 1
ATOM 2847 N N . ILE A 1 349 ? -9.186 -1.502 19.585 1.00 91.12 349 ILE A N 1
ATOM 2848 C CA . ILE A 1 349 ? -8.956 -1.265 18.149 1.00 91.12 349 ILE A CA 1
ATOM 2849 C C . ILE A 1 349 ? -7.720 -2.017 17.645 1.00 91.12 349 ILE A C 1
ATOM 2851 O O . ILE A 1 349 ? -7.745 -2.585 16.551 1.00 91.12 349 ILE A O 1
ATOM 2855 N N . GLU A 1 350 ? -6.680 -2.150 18.475 1.00 90.44 350 GLU A N 1
ATOM 2856 C CA . GLU A 1 350 ? -5.523 -2.991 18.160 1.00 90.44 350 GLU A CA 1
ATOM 2857 C C . GLU A 1 350 ? -5.935 -4.457 17.997 1.00 90.44 350 GLU A C 1
ATOM 2859 O O . GLU A 1 350 ? -5.487 -5.133 17.068 1.00 90.44 350 GLU A O 1
ATOM 2864 N N . GLY A 1 351 ? -6.850 -4.938 18.847 1.00 90.88 351 GLY A N 1
ATOM 2865 C CA . GLY A 1 351 ? -7.459 -6.260 18.719 1.00 90.88 351 GLY A CA 1
ATOM 2866 C C . GLY A 1 351 ? -8.162 -6.449 17.371 1.00 90.88 351 GLY A C 1
ATOM 2867 O O . GLY A 1 351 ? -7.965 -7.472 16.706 1.00 90.88 351 GLY A O 1
ATOM 2868 N N . LYS A 1 352 ? -8.917 -5.442 16.911 1.00 92.06 352 LYS A N 1
ATOM 2869 C CA . LYS A 1 352 ? -9.576 -5.446 15.594 1.00 92.06 352 LYS A CA 1
ATOM 2870 C C . LYS A 1 352 ? -8.573 -5.424 14.442 1.00 92.06 352 LYS A C 1
ATOM 2872 O O . LYS A 1 352 ? -8.717 -6.203 13.500 1.00 92.06 352 LYS A O 1
ATOM 2877 N N . PHE A 1 353 ? -7.509 -4.628 14.523 1.00 93.06 353 PHE A N 1
ATOM 2878 C CA . PHE A 1 353 ? -6.432 -4.661 13.527 1.00 93.06 353 PHE A CA 1
ATOM 2879 C C . PHE A 1 353 ? -5.671 -5.988 13.531 1.00 93.06 353 PHE A C 1
ATOM 2881 O O . PHE A 1 353 ? -5.312 -6.500 12.468 1.00 93.06 353 PHE A O 1
ATOM 2888 N N . GLY A 1 354 ? -5.452 -6.583 14.702 1.00 92.31 354 GLY A N 1
ATOM 2889 C CA . GLY A 1 354 ? -4.883 -7.918 14.847 1.00 92.31 354 GLY A CA 1
ATOM 2890 C C . GLY A 1 354 ? -5.755 -8.974 14.171 1.00 92.31 354 GLY A C 1
ATOM 2891 O O . GLY A 1 354 ? -5.244 -9.802 13.414 1.00 92.31 354 GLY A O 1
ATOM 2892 N N . GLN A 1 355 ? -7.073 -8.901 14.370 1.00 91.56 355 GLN A N 1
ATOM 2893 C CA . GLN A 1 355 ? -8.052 -9.747 13.690 1.00 91.56 355 GLN A CA 1
ATOM 2894 C C . GLN A 1 355 ? -7.992 -9.550 12.168 1.00 91.56 355 GLN A C 1
ATOM 2896 O O . GLN A 1 355 ? -7.850 -10.529 11.435 1.00 91.56 355 GLN A O 1
ATOM 2901 N N . ALA A 1 356 ? -8.014 -8.300 11.697 1.00 92.31 356 ALA A N 1
ATOM 2902 C CA . ALA A 1 356 ? -7.911 -7.951 10.282 1.00 92.31 356 ALA A CA 1
ATOM 2903 C C . ALA A 1 356 ? -6.662 -8.555 9.627 1.00 92.31 356 ALA A C 1
ATOM 2905 O O . ALA A 1 356 ? -6.736 -9.201 8.580 1.00 92.31 356 ALA A O 1
ATOM 2906 N N . LYS A 1 357 ? -5.506 -8.404 10.279 1.00 91.12 357 LYS A N 1
ATOM 2907 C CA . LYS A 1 357 ? -4.216 -8.876 9.766 1.00 91.12 357 LYS A CA 1
ATOM 2908 C C . LYS A 1 357 ? -4.098 -10.396 9.785 1.00 91.12 357 LYS A C 1
ATOM 2910 O O . LYS A 1 357 ? -3.655 -10.970 8.795 1.00 91.12 357 LYS A O 1
ATOM 2915 N N . ARG A 1 358 ? -4.485 -11.048 10.886 1.00 89.44 358 ARG A N 1
ATOM 2916 C CA . ARG A 1 358 ? -4.299 -12.499 11.074 1.00 89.44 358 ARG A CA 1
ATOM 2917 C C . ARG A 1 358 ? -5.374 -13.350 10.399 1.00 89.44 358 ARG A C 1
ATOM 2919 O O . ARG A 1 358 ? -5.081 -14.476 10.020 1.00 89.44 358 ARG A O 1
ATOM 2926 N N . ARG A 1 359 ? -6.615 -12.861 10.294 1.00 87.00 359 ARG A N 1
ATOM 2927 C CA . ARG A 1 359 ? -7.766 -13.659 9.822 1.00 87.00 359 ARG A CA 1
ATOM 2928 C C . ARG A 1 359 ? -8.332 -13.215 8.476 1.00 87.00 359 ARG A C 1
ATOM 2930 O O . ARG A 1 359 ? -8.994 -14.024 7.831 1.00 87.00 359 ARG A O 1
ATOM 2937 N N . PHE A 1 360 ? -8.100 -11.970 8.064 1.00 87.19 360 PHE A N 1
ATOM 2938 C CA . PHE A 1 360 ? -8.743 -11.378 6.885 1.00 87.19 360 PHE A CA 1
ATOM 2939 C C . PHE A 1 360 ? -7.738 -10.766 5.896 1.00 87.19 360 PHE A C 1
ATOM 2941 O O . PHE A 1 360 ? -8.082 -9.881 5.126 1.00 87.19 360 PHE A O 1
ATOM 2948 N N . ASN A 1 361 ? -6.493 -11.253 5.893 1.00 85.81 361 ASN A N 1
ATOM 2949 C CA . ASN A 1 361 ? -5.456 -10.904 4.914 1.00 85.81 361 ASN A CA 1
ATOM 2950 C C . ASN A 1 361 ? -5.054 -9.423 4.841 1.00 85.81 361 ASN A C 1
ATOM 2952 O O . ASN A 1 361 ? -4.328 -9.035 3.926 1.00 85.81 361 ASN A O 1
ATOM 2956 N N . LEU A 1 362 ? -5.385 -8.603 5.846 1.00 91.81 362 LEU A N 1
ATOM 2957 C CA . LEU A 1 362 ? -4.886 -7.223 5.900 1.00 91.81 362 LEU A CA 1
ATOM 2958 C C . LEU A 1 362 ? -3.352 -7.163 6.052 1.00 91.81 362 LEU A C 1
ATOM 2960 O O . LEU A 1 362 ? -2.743 -6.131 5.797 1.00 91.81 362 LEU A O 1
ATOM 2964 N N . ASN A 1 363 ? -2.709 -8.270 6.449 1.00 90.75 363 ASN A N 1
ATOM 2965 C CA . ASN A 1 363 ? -1.251 -8.367 6.555 1.00 90.75 363 ASN A CA 1
ATOM 2966 C C . ASN A 1 363 ? -0.543 -8.493 5.192 1.00 90.75 363 ASN A C 1
ATOM 2968 O O . ASN A 1 363 ? 0.679 -8.366 5.138 1.00 90.75 363 ASN A O 1
ATOM 2972 N N . ARG A 1 364 ? -1.281 -8.780 4.109 1.00 91.06 364 ARG A N 1
ATOM 2973 C CA . ARG A 1 364 ? -0.750 -8.858 2.741 1.00 91.06 364 ARG A CA 1
ATOM 2974 C C . ARG A 1 364 ? -1.879 -8.717 1.715 1.00 91.06 364 ARG A C 1
ATOM 2976 O O . ARG A 1 364 ? -2.544 -9.688 1.361 1.00 91.06 364 ARG A O 1
ATOM 2983 N N . VAL A 1 365 ? -2.051 -7.509 1.193 1.00 92.19 365 VAL A N 1
ATOM 2984 C CA . VAL A 1 365 ? -3.036 -7.194 0.153 1.00 92.19 365 VAL A CA 1
ATOM 2985 C C . VAL A 1 365 ? -2.521 -7.690 -1.199 1.00 92.19 365 VAL A C 1
ATOM 2987 O O . VAL A 1 365 ? -1.561 -7.150 -1.747 1.00 92.19 365 VAL A O 1
ATOM 2990 N N . MET A 1 366 ? -3.153 -8.741 -1.727 1.00 90.88 366 MET A N 1
ATOM 2991 C CA . MET A 1 366 ? -2.736 -9.409 -2.972 1.00 90.88 366 MET A CA 1
ATOM 2992 C C . MET A 1 366 ? -3.180 -8.680 -4.247 1.00 90.88 366 MET A C 1
ATOM 2994 O O . MET A 1 366 ? -2.579 -8.870 -5.308 1.00 90.88 366 MET A O 1
ATOM 2998 N N . ALA A 1 367 ? -4.214 -7.843 -4.147 1.00 91.25 367 ALA A N 1
ATOM 2999 C CA . ALA A 1 367 ? -4.682 -7.015 -5.249 1.00 91.25 367 ALA A CA 1
ATOM 3000 C C . ALA A 1 367 ? -3.570 -6.064 -5.733 1.00 91.25 367 ALA A C 1
ATOM 3002 O O . ALA A 1 367 ? -2.735 -5.605 -4.954 1.00 91.25 367 ALA A O 1
ATOM 3003 N N . LYS A 1 368 ? -3.526 -5.817 -7.048 1.00 90.31 368 LYS A N 1
ATOM 3004 C CA . LYS A 1 368 ? -2.410 -5.109 -7.705 1.00 90.31 368 LYS A CA 1
ATOM 3005 C C . LYS A 1 368 ? -2.776 -3.714 -8.214 1.00 90.31 368 LYS A C 1
ATOM 3007 O O . LYS A 1 368 ? -1.875 -2.932 -8.508 1.00 90.31 368 LYS A O 1
ATOM 3012 N N . LEU A 1 369 ? -4.064 -3.401 -8.375 1.00 91.75 369 LEU A N 1
ATOM 3013 C CA . LEU A 1 369 ? -4.519 -2.073 -8.802 1.00 91.75 369 LEU A CA 1
ATOM 3014 C C . LEU A 1 369 ? -4.931 -1.243 -7.579 1.00 91.75 369 LEU A C 1
ATOM 3016 O O . LEU A 1 369 ? -5.535 -1.820 -6.673 1.00 91.75 369 LEU A O 1
ATOM 3020 N N . PRO A 1 370 ? -4.703 0.087 -7.579 1.00 92.12 370 PRO A N 1
ATOM 3021 C CA . PRO A 1 370 ? -5.020 0.941 -6.433 1.00 92.12 370 PRO A CA 1
ATOM 3022 C C . PRO A 1 370 ? -6.468 0.776 -5.960 1.00 92.12 370 PRO A C 1
ATOM 3024 O O . PRO A 1 370 ? -6.700 0.487 -4.789 1.00 92.12 370 PRO A O 1
ATOM 3027 N N . SER A 1 371 ? -7.425 0.862 -6.890 1.00 92.44 371 SER A N 1
ATOM 3028 C CA . SER A 1 371 ? -8.859 0.730 -6.609 1.00 92.44 371 SER A CA 1
ATOM 3029 C C . SER A 1 371 ? -9.213 -0.648 -6.053 1.00 92.44 371 SER A C 1
ATOM 3031 O O . SER A 1 371 ? -9.857 -0.763 -5.019 1.00 92.44 371 SER A O 1
ATOM 3033 N N . THR A 1 372 ? -8.727 -1.722 -6.679 1.00 92.50 372 THR A N 1
ATOM 3034 C CA . THR A 1 372 ? -9.020 -3.087 -6.214 1.00 92.50 372 THR A CA 1
ATOM 3035 C C . THR A 1 372 ? -8.402 -3.398 -4.852 1.00 92.50 372 THR A C 1
ATOM 3037 O O . THR A 1 372 ? -8.986 -4.150 -4.075 1.00 92.50 372 THR A O 1
ATOM 3040 N N . SER A 1 373 ? -7.237 -2.817 -4.551 1.00 93.31 373 SER A N 1
ATOM 3041 C CA . SER A 1 373 ? -6.575 -2.950 -3.253 1.00 93.31 373 SER A CA 1
ATOM 3042 C C . SER A 1 373 ? -7.324 -2.185 -2.168 1.00 93.31 373 SER A C 1
ATOM 3044 O O . SER A 1 373 ? -7.544 -2.733 -1.092 1.00 93.31 373 SER A O 1
ATOM 3046 N N . GLN A 1 374 ? -7.791 -0.970 -2.468 1.00 94.12 374 GLN A N 1
ATOM 3047 C CA . GLN A 1 374 ? -8.678 -0.198 -1.593 1.00 94.12 374 GLN A CA 1
ATOM 3048 C C . GLN A 1 374 ? -9.966 -0.959 -1.276 1.00 94.12 374 GLN A C 1
ATOM 3050 O O . GLN A 1 374 ? -10.348 -1.071 -0.110 1.00 94.12 374 GLN A O 1
ATOM 3055 N N . THR A 1 375 ? -10.595 -1.553 -2.289 1.00 93.81 375 THR A N 1
ATOM 3056 C CA . THR A 1 375 ? -11.780 -2.389 -2.094 1.00 93.81 375 THR A CA 1
ATOM 3057 C C . THR A 1 375 ? -11.476 -3.611 -1.236 1.00 93.81 375 THR A C 1
ATOM 3059 O O . THR A 1 375 ? -12.210 -3.881 -0.294 1.00 93.81 375 THR A O 1
ATOM 3062 N N . ALA A 1 376 ? -10.381 -4.335 -1.491 1.00 92.69 376 ALA A N 1
ATOM 3063 C CA . ALA A 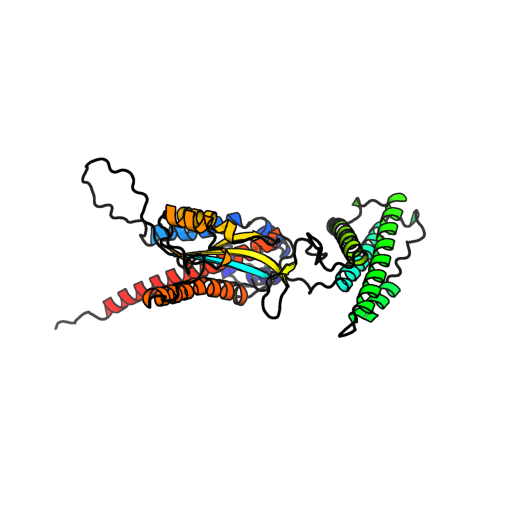1 376 ? -10.009 -5.502 -0.686 1.00 92.69 376 ALA A CA 1
ATOM 3064 C C . ALA A 1 376 ? -9.779 -5.146 0.798 1.00 92.69 376 ALA A C 1
ATOM 3066 O O . ALA A 1 376 ? -10.212 -5.875 1.695 1.00 92.69 376 ALA A O 1
ATOM 3067 N N . ILE A 1 377 ? -9.147 -3.997 1.060 1.00 94.31 377 ILE A N 1
ATOM 3068 C CA . ILE A 1 377 ? -8.991 -3.455 2.414 1.00 94.31 377 ILE A CA 1
ATOM 3069 C C . ILE A 1 377 ? -10.366 -3.134 3.016 1.00 94.31 377 ILE A C 1
ATOM 3071 O O . ILE A 1 377 ? -10.661 -3.556 4.126 1.00 94.31 377 ILE A O 1
ATOM 3075 N N . SER A 1 378 ? -11.241 -2.462 2.275 1.00 93.88 378 SER A N 1
ATOM 3076 C CA . SER A 1 378 ? -12.576 -2.071 2.754 1.00 93.88 378 SER A CA 1
ATOM 3077 C C . SER A 1 378 ? -13.469 -3.277 3.060 1.00 93.88 378 SER A C 1
ATOM 3079 O O . SER A 1 378 ? -14.100 -3.338 4.115 1.00 93.88 378 SER A O 1
ATOM 3081 N N . VAL A 1 379 ? -13.466 -4.292 2.186 1.00 92.75 379 VAL A N 1
ATOM 3082 C CA . VAL A 1 379 ? -14.193 -5.555 2.388 1.00 92.75 379 VAL A CA 1
ATOM 3083 C C . VAL A 1 379 ? -13.717 -6.254 3.659 1.00 92.75 379 VAL A C 1
ATOM 3085 O O . VAL A 1 379 ? -14.521 -6.867 4.354 1.00 92.75 379 VAL A O 1
ATOM 3088 N N . THR A 1 380 ? -12.439 -6.124 4.024 1.00 93.06 380 THR A N 1
ATOM 3089 C CA . THR A 1 380 ? -11.934 -6.671 5.291 1.00 93.06 380 THR A CA 1
ATOM 3090 C C . THR A 1 380 ? -12.678 -6.087 6.496 1.00 93.06 380 THR A C 1
ATOM 3092 O O . THR A 1 380 ? -13.096 -6.841 7.376 1.00 93.06 380 THR A O 1
ATOM 3095 N N . PHE A 1 381 ? -12.905 -4.772 6.521 1.00 92.81 381 PHE A N 1
ATOM 3096 C CA . PHE A 1 381 ? -13.650 -4.109 7.596 1.00 92.81 381 PHE A CA 1
ATOM 3097 C C . PHE A 1 381 ? -15.142 -4.450 7.575 1.00 92.81 381 PHE A C 1
ATOM 3099 O O . PHE A 1 381 ? -15.707 -4.745 8.626 1.00 92.81 381 PHE A O 1
ATOM 3106 N N . LEU A 1 382 ? -15.756 -4.542 6.390 1.00 93.00 382 LEU A N 1
ATOM 3107 C CA . LEU A 1 382 ? -17.127 -5.051 6.247 1.00 93.00 382 LEU A CA 1
ATOM 3108 C C . LEU A 1 382 ? -17.278 -6.445 6.859 1.00 93.00 382 LEU A C 1
ATOM 3110 O O . LEU A 1 382 ? -18.188 -6.717 7.637 1.00 93.00 382 LEU A O 1
ATOM 3114 N N . VAL A 1 383 ? -16.340 -7.332 6.541 1.00 91.81 383 VAL A N 1
ATOM 3115 C CA . VAL A 1 383 ? -16.331 -8.705 7.031 1.00 91.81 383 VAL A CA 1
ATOM 3116 C C . VAL A 1 383 ? -16.127 -8.772 8.552 1.00 91.81 383 VAL A C 1
ATOM 3118 O O . VAL A 1 383 ? -16.717 -9.637 9.208 1.00 91.81 383 VAL A O 1
ATOM 3121 N N . ILE A 1 384 ? -15.317 -7.877 9.126 1.00 92.06 384 ILE A N 1
ATOM 3122 C CA . ILE A 1 384 ? -15.170 -7.731 10.583 1.00 92.06 384 ILE A CA 1
ATOM 3123 C C . ILE A 1 384 ? -16.509 -7.336 11.210 1.00 92.06 384 ILE A C 1
ATOM 3125 O O . ILE A 1 384 ? -16.932 -7.979 12.169 1.00 92.06 384 ILE A O 1
ATOM 3129 N N . ASN A 1 385 ? -17.191 -6.343 10.642 1.00 92.69 385 ASN A N 1
ATOM 3130 C CA . ASN A 1 385 ? -18.465 -5.839 11.151 1.00 92.69 385 ASN A CA 1
ATOM 3131 C C . ASN A 1 385 ? -19.586 -6.875 11.051 1.00 92.69 385 ASN A C 1
ATOM 3133 O O . ASN A 1 385 ? -20.270 -7.115 12.041 1.00 92.69 385 ASN A O 1
ATOM 3137 N N . LEU A 1 386 ? -19.702 -7.581 9.924 1.00 91.31 386 LEU A N 1
ATOM 3138 C CA . LEU A 1 386 ? -20.626 -8.712 9.781 1.00 91.31 386 LEU A CA 1
ATOM 3139 C C . LEU A 1 386 ? -20.352 -9.812 10.815 1.00 91.31 386 LEU A C 1
ATOM 3141 O O . LEU A 1 386 ? -21.281 -10.420 11.338 1.00 91.31 386 LEU A O 1
ATOM 3145 N N . SER A 1 387 ? -19.081 -10.060 11.152 1.00 90.06 387 SER A N 1
ATOM 3146 C CA . SER A 1 387 ? -18.736 -11.037 12.194 1.00 90.06 387 SER A CA 1
ATOM 3147 C C . SER A 1 387 ? -19.131 -10.548 13.594 1.00 90.06 387 SER A C 1
ATOM 3149 O O . SER A 1 387 ? -19.529 -11.360 14.428 1.00 90.06 387 SER A O 1
ATOM 3151 N N . THR A 1 388 ? -19.025 -9.239 13.860 1.00 89.38 388 THR A N 1
ATOM 3152 C CA . THR A 1 388 ? -19.528 -8.622 15.099 1.00 89.38 388 THR A CA 1
ATOM 3153 C C . THR A 1 388 ? -21.046 -8.776 15.194 1.00 89.38 388 THR A C 1
ATOM 3155 O O . THR A 1 388 ? -21.534 -9.269 16.209 1.00 89.38 388 THR A O 1
ATOM 3158 N N . LEU A 1 389 ? -21.768 -8.427 14.126 1.00 88.25 389 LEU A N 1
ATOM 3159 C CA . LEU A 1 389 ? -23.224 -8.520 14.058 1.00 88.25 389 LEU A CA 1
ATOM 3160 C C . LEU A 1 389 ? -23.702 -9.961 14.275 1.00 88.25 389 LEU A C 1
ATOM 3162 O O . LEU A 1 389 ? -24.546 -10.210 15.130 1.00 88.25 389 LEU A O 1
ATOM 3166 N N . LEU A 1 390 ? -23.100 -10.931 13.578 1.00 88.31 390 LEU A N 1
ATOM 3167 C CA . LEU A 1 390 ? -23.438 -12.346 13.742 1.00 88.31 390 LEU A CA 1
ATOM 3168 C C . LEU A 1 390 ? -23.237 -12.820 15.186 1.00 88.31 390 LEU A C 1
ATOM 3170 O O . LEU A 1 390 ? -24.073 -13.544 15.716 1.00 88.31 390 LEU A O 1
ATOM 3174 N N . ARG A 1 391 ? -22.149 -12.399 15.849 1.00 87.62 391 ARG A N 1
ATOM 3175 C CA . ARG A 1 391 ? -21.920 -12.734 17.261 1.00 87.62 391 ARG A CA 1
ATOM 3176 C C . ARG A 1 391 ? -23.017 -12.157 18.155 1.00 87.62 391 ARG A C 1
ATOM 3178 O O . ARG A 1 391 ? -23.462 -12.854 19.055 1.00 87.62 391 ARG A O 1
ATOM 3185 N N . GLN A 1 392 ? -23.445 -10.921 17.920 1.00 85.06 392 GLN A N 1
ATOM 3186 C CA . GLN A 1 392 ? -24.516 -10.300 18.702 1.00 85.06 392 GLN A CA 1
ATOM 3187 C C . GLN A 1 392 ? -25.851 -11.023 18.501 1.00 85.06 392 GLN A C 1
ATOM 3189 O O . GLN A 1 392 ? -26.507 -11.347 19.485 1.00 85.06 392 GLN A O 1
ATOM 3194 N N . VAL A 1 393 ? -26.205 -11.355 17.256 1.00 85.75 393 VAL A N 1
ATOM 3195 C CA . VAL A 1 393 ? -27.407 -12.145 16.940 1.00 85.75 393 VAL A CA 1
ATOM 3196 C C . VAL A 1 393 ? -27.356 -13.516 17.617 1.00 85.75 393 VAL A C 1
ATOM 3198 O O . VAL A 1 393 ? -28.329 -13.921 18.242 1.00 85.75 393 VAL A O 1
ATOM 3201 N N . LEU A 1 394 ? -26.213 -14.208 17.565 1.00 87.00 394 LEU A N 1
ATOM 3202 C CA . LEU A 1 394 ? -26.028 -15.489 18.253 1.00 87.00 394 LEU A CA 1
ATOM 3203 C C . LEU A 1 394 ? -26.142 -15.352 19.774 1.00 87.00 394 LEU A C 1
ATOM 3205 O O . LEU A 1 394 ? -26.746 -16.206 20.411 1.00 87.00 394 LEU A O 1
ATOM 3209 N N . CYS A 1 395 ? -25.594 -14.290 20.368 1.00 84.31 395 CYS A N 1
ATOM 3210 C CA . CYS A 1 395 ? -25.753 -14.033 21.798 1.00 84.31 395 CYS A CA 1
ATOM 3211 C C . CYS A 1 395 ? -27.224 -13.808 22.166 1.00 84.31 395 CYS A C 1
ATOM 3213 O O . CYS A 1 395 ? -27.690 -14.418 23.119 1.00 84.31 395 CYS A O 1
ATOM 3215 N N . LEU A 1 396 ? -27.961 -12.998 21.400 1.00 83.38 396 LEU A N 1
ATOM 3216 C CA . LEU A 1 396 ? -29.395 -12.778 21.618 1.00 83.38 396 LEU A CA 1
ATOM 3217 C C . LEU A 1 396 ? -30.193 -14.076 21.477 1.00 83.38 396 LEU A C 1
ATOM 3219 O O . LEU A 1 396 ? -31.019 -14.378 22.331 1.00 83.38 396 LEU A O 1
ATOM 3223 N N . PHE A 1 397 ? -29.898 -14.869 20.446 1.00 82.38 397 PHE A N 1
ATOM 3224 C CA . PHE A 1 397 ? -30.493 -16.186 20.246 1.00 82.38 397 PHE A CA 1
ATOM 3225 C C . PHE A 1 397 ? -30.236 -17.095 21.455 1.00 82.38 397 PHE A C 1
ATOM 3227 O O . PHE A 1 397 ? -31.174 -17.642 22.021 1.00 82.38 397 PHE A O 1
ATOM 3234 N N . LEU A 1 398 ? -28.989 -17.205 21.921 1.00 84.81 398 LEU A N 1
ATOM 3235 C CA . LEU A 1 398 ? -28.649 -18.027 23.085 1.00 84.81 398 LEU A CA 1
ATOM 3236 C C . LEU A 1 398 ? -29.292 -17.517 24.384 1.00 84.81 398 LEU A C 1
ATOM 3238 O O . LEU A 1 398 ? -29.729 -18.333 25.191 1.00 84.81 398 LEU A O 1
ATOM 3242 N N . CYS A 1 399 ? -29.381 -16.199 24.590 1.00 81.62 399 CYS A N 1
ATOM 3243 C CA . CYS A 1 399 ? -30.082 -15.618 25.738 1.00 81.62 399 CYS A CA 1
ATOM 3244 C C . CYS A 1 399 ? -31.578 -15.949 25.703 1.00 81.62 399 CYS A C 1
ATOM 3246 O O . CYS A 1 399 ? -32.109 -16.438 26.696 1.00 81.62 399 CYS A O 1
ATOM 3248 N N . PHE A 1 400 ? -32.229 -15.776 24.550 1.00 77.12 400 PHE A N 1
ATOM 3249 C CA . PHE A 1 400 ? -33.641 -16.111 24.360 1.00 77.12 400 PHE A CA 1
ATOM 3250 C C . PHE A 1 400 ? -33.919 -17.603 24.593 1.00 77.12 400 PHE A C 1
ATOM 3252 O O . PHE A 1 400 ? -34.885 -17.968 25.262 1.00 77.12 400 PHE A O 1
ATOM 3259 N N . PHE A 1 401 ? -33.047 -18.481 24.088 1.00 76.06 401 PHE A N 1
ATOM 3260 C CA . PHE A 1 401 ? -33.148 -19.916 24.351 1.00 76.06 401 PHE A CA 1
ATOM 3261 C C . PHE A 1 401 ? -32.949 -20.237 25.833 1.00 76.06 401 PHE A C 1
ATOM 3263 O O . PHE A 1 401 ? -33.716 -21.024 26.375 1.00 76.06 401 PHE A O 1
ATOM 3270 N N . ARG A 1 402 ? -31.985 -19.597 26.507 1.00 71.44 402 ARG A N 1
ATOM 3271 C CA . ARG A 1 402 ? -31.741 -19.794 27.942 1.00 71.44 402 ARG A CA 1
ATOM 3272 C C . ARG A 1 402 ? -32.928 -19.355 28.801 1.00 71.44 402 ARG A C 1
ATOM 3274 O O . ARG A 1 402 ? -33.282 -20.059 29.743 1.00 71.44 402 ARG A O 1
ATOM 3281 N N . GLU A 1 403 ? -33.548 -18.222 28.479 1.00 69.81 403 GLU A N 1
ATOM 3282 C CA . GLU A 1 403 ? -34.759 -17.746 29.159 1.00 69.81 403 GLU A CA 1
ATOM 3283 C C . GLU A 1 403 ? -35.921 -18.728 28.978 1.00 69.81 403 GLU A C 1
ATOM 3285 O O . GLU A 1 403 ? -36.576 -19.083 29.956 1.00 69.81 403 GLU A O 1
ATOM 3290 N N . ARG A 1 404 ? -36.121 -19.267 27.766 1.00 62.41 404 ARG A N 1
ATOM 3291 C CA . ARG A 1 404 ? -37.157 -20.282 27.516 1.00 62.41 404 ARG A CA 1
ATOM 3292 C C . ARG A 1 404 ? -36.869 -21.637 28.163 1.00 62.41 404 ARG A C 1
ATOM 3294 O O . ARG A 1 404 ? -37.804 -22.283 28.624 1.00 62.41 404 ARG A O 1
ATOM 3301 N N . THR A 1 405 ? -35.611 -22.070 28.249 1.00 57.22 405 THR A N 1
ATOM 3302 C CA . THR A 1 405 ? -35.259 -23.318 28.950 1.00 57.22 405 THR A CA 1
ATOM 3303 C C . THR A 1 405 ? -35.356 -23.181 30.468 1.00 57.22 405 THR A C 1
ATOM 3305 O O . THR A 1 405 ? -35.751 -24.134 31.130 1.00 57.22 405 THR A O 1
ATOM 3308 N N . ASN A 1 406 ? -35.067 -22.001 31.030 1.00 51.97 406 ASN 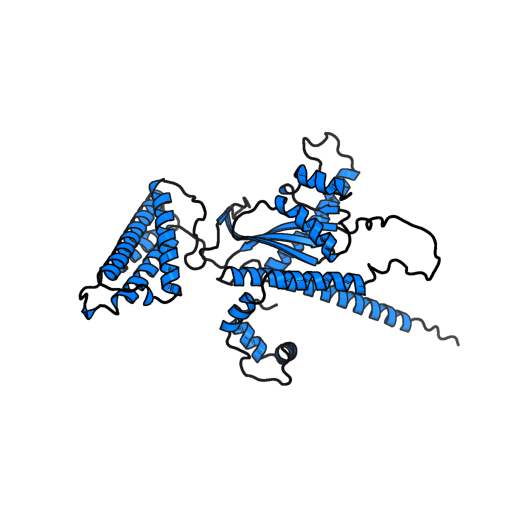A N 1
ATOM 3309 C CA . ASN A 1 406 ? -35.292 -21.738 32.456 1.00 51.97 406 ASN A CA 1
ATOM 3310 C C . ASN A 1 406 ? -36.789 -21.668 32.805 1.00 51.97 406 ASN A C 1
ATOM 3312 O O . ASN A 1 406 ? -37.159 -22.007 33.924 1.00 51.97 406 ASN A O 1
ATOM 3316 N N . PHE A 1 407 ? -37.650 -21.300 31.851 1.00 43.62 407 PHE A N 1
ATOM 3317 C CA . PHE A 1 407 ? -39.107 -21.331 32.024 1.00 43.62 407 PHE A CA 1
ATOM 3318 C C . PHE A 1 407 ? -39.689 -22.759 32.036 1.00 43.62 407 PHE A C 1
ATOM 3320 O O . PHE A 1 407 ? -40.757 -22.982 32.595 1.00 43.62 407 PHE A O 1
ATOM 3327 N N . LEU A 1 408 ? -38.985 -23.742 31.463 1.00 43.69 408 LEU A N 1
ATOM 3328 C CA . LEU A 1 408 ? -39.413 -25.149 31.429 1.00 43.69 408 LEU A CA 1
ATOM 3329 C C . LEU A 1 408 ? -38.947 -25.975 32.644 1.00 43.69 408 LEU A C 1
ATOM 3331 O O . LEU A 1 408 ? -39.381 -27.112 32.795 1.00 43.69 408 LEU A O 1
ATOM 3335 N N . LEU A 1 409 ? -38.097 -25.423 33.519 1.00 40.72 409 LEU A N 1
ATOM 3336 C CA . LEU A 1 409 ? -37.582 -26.107 34.720 1.00 40.72 409 LEU A CA 1
ATOM 3337 C C . LEU A 1 409 ? -38.240 -25.654 36.036 1.00 40.72 409 LEU A C 1
ATOM 3339 O O . LEU A 1 409 ? -37.892 -26.165 37.095 1.00 40.72 409 LEU A O 1
ATOM 3343 N N . PHE A 1 410 ? -39.220 -24.749 35.979 1.00 40.03 410 PHE A N 1
ATOM 3344 C CA . PHE A 1 410 ? -40.044 -24.354 37.126 1.00 40.03 410 PHE A CA 1
ATOM 3345 C C . PHE A 1 410 ? -41.537 -24.466 36.783 1.00 40.03 410 PHE A C 1
ATOM 3347 O O . PHE A 1 410 ? -42.252 -23.475 36.678 1.00 40.03 410 PHE A O 1
ATOM 3354 N N . SER A 1 411 ? -42.023 -25.697 36.624 1.00 34.47 411 SER A N 1
ATOM 3355 C CA . SER A 1 411 ? -43.391 -26.026 37.039 1.00 34.47 411 SER A CA 1
ATOM 3356 C C . SER A 1 411 ? -43.281 -26.821 38.336 1.00 34.47 411 SER A C 1
ATOM 3358 O O . SER A 1 411 ? -42.859 -27.977 38.285 1.00 34.47 411 SER A O 1
ATOM 3360 N N . PRO A 1 412 ? -43.601 -26.237 39.505 1.00 38.53 412 PRO A N 1
ATOM 3361 C CA . PRO A 1 412 ? -43.851 -27.046 40.679 1.00 38.53 412 PRO A CA 1
ATOM 3362 C C . PRO A 1 412 ? -45.139 -27.822 40.400 1.00 38.53 412 PRO A C 1
ATOM 3364 O O . PRO A 1 412 ? -46.221 -27.248 40.292 1.00 38.53 412 PRO A O 1
ATOM 3367 N N . LEU A 1 413 ? -44.998 -29.132 40.213 1.00 34.16 413 LEU A N 1
ATOM 3368 C CA . LEU A 1 413 ? -46.102 -30.074 40.333 1.00 34.16 413 LEU A CA 1
ATOM 3369 C C . LEU A 1 413 ? -46.624 -29.969 41.770 1.00 34.16 413 LEU A C 1
ATOM 3371 O O . LEU A 1 413 ? -46.054 -30.556 42.685 1.00 34.16 413 LEU A O 1
ATOM 3375 N N . CYS A 1 414 ? -47.671 -29.169 41.962 1.00 34.22 414 CYS A N 1
ATOM 3376 C CA . CYS A 1 414 ? -48.553 -29.293 43.110 1.00 34.22 414 CYS A CA 1
ATOM 3377 C C . CYS A 1 414 ? -49.382 -30.568 42.921 1.00 34.22 414 CYS A C 1
ATOM 3379 O O . CYS A 1 414 ? -50.202 -30.632 42.003 1.00 34.22 414 CYS A O 1
ATOM 3381 N N . TYR A 1 415 ? -49.153 -31.548 43.789 1.00 33.75 415 TYR A N 1
ATOM 3382 C CA . TYR A 1 415 ? -50.121 -32.563 44.194 1.00 33.75 415 TYR A CA 1
ATOM 3383 C C . TYR A 1 415 ? -50.187 -32.570 45.715 1.00 33.75 415 TYR A C 1
ATOM 3385 O O . TYR A 1 415 ? -49.105 -32.425 46.334 1.00 33.75 415 TYR A O 1
#

Nearest PDB structures (foldseek):
  1asu-assembly1_A-2  TM=4.945E-01  e=6.769E-03  Avian sarcoma virus
  5ejk-assembly1_C  TM=4.751E-01  e=1.824E-02  Rous sarcoma virus - Prague C
  7pel-assembly1_E  TM=5.303E-01  e=3.146E-02  Simian T-lymphotropic virus 1
  5ejk-assembly1_H  TM=4.031E-01  e=8.672E-03  Rous sarcoma virus - Prague C
  3m3w-assembly1_A  TM=3.350E-01  e=6.017E+00  Mus musculus

Radius of gyration: 29.23 Å; Cα contacts (8 Å, |Δi|>4): 481; chains: 1; bounding box: 81×57×87 Å

Organism: NCBI:txid2486250

Sequence (415 aa):
KLGTSDRETVEQIKENPYLQYFLGRSAYSNEAPFEASMLVHFRARIGVNLINQVNKKMVSNQGELTGFHRGEKSPEKEEKGEEKSEPKNQGKLIVDATCAPADIRYPNDLGILNQAREQTEKIIDSLYEPIKDKFPKKPKTYREQARKAYLEVAKRRRPSQKQRRKAIKKQLQYIKRNLAHIEQLMAVGASLSWLSKRQYKMLLVVAEVYRQQLWMWSNKKQSIENRIVSLTQPHVRPIVRGKAGKPVELLAKLSASCGNGYVFLDHLSWDNFNESGDLKEQIEEFKRYTGFYPESVHVDKIYRTRENRAYCRERGIRMSGPPLGRPPANISKEKKKQALEDERIRNAIEGKFGQAKRRFNLNRVMAKLPSTSQTAISVTFLVINLSTLLRQVLCLFLCFFRERTNFLLFSPLCY